Protein 1NKG (pdb70)

Foldseek 3Di:
DQDWDDDPFWIWGWQQAPLTWIWIAGQFFRFTQFIAGNRDTWAQHPAGWFKDRTSRGWHWDWDDDDQKIWIWTDDDFKIKIWMHGRHFQKTWIKMAGPDDPPVAWIKTKGFTACVFFVFWPDPTCQQEQACFDDDPDNAWTQRPQFIHGLLLSKDQQLPPQKIWTGHQFKIKMKGFDFLWQEFDWRRDIGGAWHNHHSTIMGMDTSYHLAQTDDDGAGAMGDRMMIHMDGPDDDDSPDDPQCVVVVPDTRDDHLQQFFKEWEFEDDEDLVFWKKKKWDDRHTIWMDTAPSRRTDMTDTHHFDKTKIFMARQQATFWIDMDTIGGPYYHYDYYYGYDDFAAFPDKQADRRLALPQEFCRVVLLRGFPPRPPGDAQALAEAEPPPHGRNRHHQKDFQPGNPKRKYKYADAQVPQAKKKKKWKFFDKAQQWDKWKDKQPRTFDDDGGDDHSPHDASRSNHGHHPTDMDMGIGHRRSDDHTMMMMIIGIDHPDQDPHPNGIMTGTRMITMHD

Nearest PDB structures (foldseek):
  1nkg-assembly1_A  TM=1.002E+00  e=0.000E+00  Aspergillus aculeatus
  2xhn-assembly2_A  TM=1.002E+00  e=0.000E+00  Aspergillus aculeatus
  3njx-assembly1_A  TM=1.002E+00  e=0.000E+00  Aspergillus aculeatus
  1pmp-assembly3_B  TM=3.828E-01  e=9.724E-01  Bos taurus
  3rpx-assembly1_A  TM=5.132E-01  e=1.875E+00  Homo sapiens

Organism: Aspergillus aculeatus (NCBI:txid5053)

Secondary structure (DSSP, 8-state):
--EEEE-SSEEEEE---TT-EEEEEETTT--EEEEEETTEE-B-SSS-BEEBTB-SS-EEEEEEETTEEEEEEE-SSEEEEEEEETT--EEEEEEEESS--TTS-EEEEEEE-TTT--EEETTGGGG--TT-EEEETTTEEEETTEEEEGGGG--BGGG-SEEEEE-SS-EEEEE----TT-SS-TT-B---EEE-SS-EEEEEEEE-STT--S----EEEEEEEEEEESS----S----GGGGGTT-TT---GGG-BEEEEEEESS-TTS-EEEEEE-SS-EEEEE--TT-EEE---B-SEEEEEEEEETTEEEEEEEEEE-TT-EEE--EE------SEEEEEE-SSSS-TTSBTHHHHTTS-TT-TTSPP--S-EEETTTS-GGGSBSEEETTTTPPEEEEEEE-GGG-S-EEEEEEEEEEETT-EEEEEETTEE---PPPPPP--S--GGGT---S---EEEEEE-TTSS-SEEEEEEEEEE-S---SGGGSSEEEEEEEEEE-

B-factor: mean 10.71, std 7.15, range [1.14, 63.12]

Structure (mmCIF, N/CA/C/O backbone):
data_1NKG
#
_entry.id   1NKG
#
_cell.length_a   77.009
_cell.length_b   77.009
_cell.length_c   170.787
_cell.angle_alpha   90.00
_cell.angle_beta   90.00
_cell.angle_gamma   90.00
#
_symmetry.space_group_name_H-M   'P 43 21 2'
#
loop_
_entity.id
_entity.type
_entity.pdbx_description
1 polymer 'Rhamnogalacturonase B'
2 non-polymer 'CALCIUM ION'
3 non-polymer 'SULFATE ION'
4 water water
#
loop_
_atom_site.group_PDB
_atom_site.id
_atom_site.type_symbol
_atom_site.label_atom_id
_atom_site.label_alt_id
_atom_site.label_comp_id
_atom_site.label_asym_id
_atom_site.label_entity_id
_atom_site.label_seq_id
_atom_site.pdbx_PDB_ins_code
_atom_site.Cartn_x
_atom_site.Cartn_y
_atom_site.Cartn_z
_atom_site.occupancy
_atom_site.B_iso_or_equiv
_atom_site.auth_seq_id
_atom_site.auth_comp_id
_atom_site.auth_asym_id
_atom_site.auth_atom_id
_atom_site.pdbx_PDB_model_num
ATOM 1 N N . ALA A 1 1 ? 14.196 -6.694 19.872 1.00 14.30 1 ALA A N 1
ATOM 2 C CA . ALA A 1 1 ? 13.571 -6.451 18.541 1.00 12.34 1 ALA A CA 1
ATOM 3 C C . ALA A 1 1 ? 12.978 -5.047 18.505 1.00 10.22 1 ALA A C 1
ATOM 4 O O . ALA A 1 1 ? 12.666 -4.491 19.555 1.00 12.33 1 ALA A O 1
ATOM 6 N N . PHE A 1 2 ? 12.835 -4.495 17.307 1.00 10.06 2 PHE A N 1
ATOM 7 C CA . PHE A 1 2 ? 12.207 -3.184 17.126 1.00 7.79 2 PHE A CA 1
ATOM 8 C C . PHE A 1 2 ? 10.759 -3.324 17.600 1.00 11.00 2 PHE A C 1
ATOM 9 O O . PHE A 1 2 ? 10.029 -4.227 17.159 1.00 11.49 2 PHE A O 1
ATOM 17 N N . GLY A 1 3 ? 10.320 -2.451 18.493 1.00 8.40 3 GLY A N 1
ATOM 18 C CA . GLY A 1 3 ? 8.942 -2.593 18.947 1.00 10.68 3 GLY A CA 1
ATOM 19 C C . GLY A 1 3 ? 8.567 -1.851 20.201 1.00 10.48 3 GLY A C 1
ATOM 20 O O . GLY A 1 3 ? 9.375 -1.129 20.798 1.00 10.89 3 GLY A O 1
ATOM 21 N N . ILE A 1 4 ? 7.311 -2.056 20.594 1.00 12.17 4 ILE A N 1
ATOM 22 C CA . ILE A 1 4 ? 6.699 -1.441 21.765 1.00 11.25 4 ILE A CA 1
ATOM 23 C C . ILE A 1 4 ? 6.291 -2.525 22.761 1.00 12.40 4 ILE A C 1
ATOM 24 O O . ILE A 1 4 ? 5.603 -3.497 22.388 1.00 12.37 4 ILE A O 1
ATOM 29 N N . THR A 1 5 ? 6.711 -2.377 24.013 1.00 12.82 5 THR A N 1
ATOM 30 C CA . THR A 1 5 ? 6.343 -3.316 25.074 1.00 14.38 5 THR A CA 1
ATOM 31 C C . THR A 1 5 ? 5.380 -2.540 25.971 1.00 15.80 5 THR A C 1
ATOM 32 O O . THR A 1 5 ? 5.732 -1.497 26.519 1.00 17.07 5 THR A O 1
ATOM 36 N N . THR A 1 6 ? 4.160 -3.051 26.106 1.00 16.83 6 THR A N 1
ATOM 37 C CA . THR A 1 6 ? 3.125 -2.395 26.897 1.00 17.84 6 THR A CA 1
ATOM 38 C C . THR A 1 6 ? 2.902 -2.985 28.287 1.00 17.65 6 THR A C 1
ATOM 39 O O . THR A 1 6 ? 2.784 -4.202 28.453 1.00 18.65 6 THR A O 1
ATOM 43 N N . SER A 1 7 ? 2.855 -2.117 29.287 1.00 15.79 7 SER A N 1
ATOM 44 C CA . SER A 1 7 ? 2.578 -2.529 30.656 1.00 14.43 7 SER A CA 1
ATOM 45 C C . SER A 1 7 ? 1.532 -1.537 31.134 1.00 14.61 7 SER A C 1
ATOM 46 O O . SER A 1 7 ? 1.288 -0.519 30.487 1.00 13.58 7 SER A O 1
ATOM 49 N N . SER A 1 8 ? 0.906 -1.809 32.267 1.00 15.41 8 SER A N 1
ATOM 50 C CA . SER A 1 8 ? -0.127 -0.898 32.739 1.00 16.22 8 SER A CA 1
ATOM 51 C C . SER A 1 8 ? 0.396 0.509 32.965 1.00 16.16 8 SER A C 1
ATOM 52 O O . SER A 1 8 ? -0.323 1.484 32.763 1.00 16.50 8 SER A O 1
ATOM 55 N N . SER A 1 9 ? 1.662 0.617 33.338 1.00 13.67 9 SER A N 1
ATOM 56 C CA . SER A 1 9 ? 2.224 1.919 33.656 1.00 12.65 9 SER A CA 1
ATOM 57 C C . SER A 1 9 ? 3.073 2.583 32.599 1.00 11.55 9 SER A C 1
ATOM 58 O O . SER A 1 9 ? 3.340 3.778 32.701 1.00 9.87 9 SER A O 1
ATOM 61 N N . ALA A 1 10 ? 3.490 1.837 31.588 1.00 9.99 10 ALA A N 1
ATOM 62 C CA . ALA A 1 10 ? 4.411 2.426 30.611 1.00 9.25 10 ALA A CA 1
ATOM 63 C C . ALA A 1 10 ? 4.478 1.745 29.267 1.00 9.77 10 ALA A C 1
ATOM 64 O O . ALA A 1 10 ? 3.986 0.624 29.086 1.00 10.82 10 ALA A O 1
ATOM 66 N N . TYR A 1 11 ? 5.092 2.444 28.313 1.00 8.34 11 TYR A N 1
ATOM 67 C CA . TYR A 1 11 ? 5.387 1.870 27.018 1.00 8.53 11 TYR A CA 1
ATOM 68 C C . TYR A 1 11 ? 6.915 1.859 26.992 1.00 8.07 11 TYR A C 1
ATOM 69 O O . TYR A 1 11 ? 7.563 2.877 27.295 1.00 9.27 11 TYR A O 1
ATOM 78 N N . VAL A 1 12 ? 7.492 0.706 26.674 1.00 7.80 12 VAL A N 1
ATOM 79 C CA . VAL A 1 12 ? 8.942 0.611 26.548 1.00 8.47 12 VAL A CA 1
ATOM 80 C C . VAL A 1 12 ? 9.198 0.511 25.048 1.00 8.96 12 VAL A C 1
ATOM 81 O O . VAL A 1 12 ? 8.726 -0.421 24.384 1.00 8.80 12 VAL A O 1
ATOM 85 N N . ILE A 1 13 ? 9.959 1.473 24.529 1.00 7.83 13 ILE A N 1
ATOM 86 C CA . ILE A 1 13 ? 10.288 1.583 23.105 1.00 6.90 13 ILE A CA 1
ATOM 87 C C . ILE A 1 13 ? 11.698 1.066 22.843 1.00 8.04 13 ILE A C 1
ATOM 88 O O . ILE A 1 13 ? 12.647 1.548 23.452 1.00 9.03 13 ILE A O 1
ATOM 93 N N . ASP A 1 14 ? 11.827 0.084 21.951 1.00 8.18 14 ASP A N 1
ATOM 94 C CA . ASP A 1 14 ? 13.142 -0.475 21.598 1.00 8.40 14 ASP A CA 1
ATOM 95 C C . ASP A 1 14 ? 13.432 -0.074 20.153 1.00 8.52 14 ASP A C 1
ATOM 96 O O . ASP A 1 14 ? 12.724 -0.469 19.218 1.00 9.06 14 ASP A O 1
ATOM 101 N N . THR A 1 15 ? 14.458 0.755 19.970 1.00 7.93 15 THR A N 1
ATOM 102 C CA . THR A 1 15 ? 14.836 1.246 18.640 1.00 8.33 15 THR A CA 1
ATOM 103 C C . THR A 1 15 ? 15.572 0.232 17.786 1.00 7.26 15 THR A C 1
ATOM 104 O O . THR A 1 15 ? 15.746 0.465 16.590 1.00 7.93 15 THR A O 1
ATOM 108 N N . ASN A 1 16 ? 16.031 -0.855 18.388 1.00 8.57 16 ASN A N 1
ATOM 109 C CA . ASN A 1 16 ? 16.786 -1.869 17.645 1.00 9.12 16 ASN A CA 1
ATOM 110 C C . ASN A 1 16 ? 18.072 -1.293 17.034 1.00 8.99 16 ASN A C 1
ATOM 111 O O . ASN A 1 16 ? 18.513 -1.712 15.963 1.00 9.54 16 ASN A O 1
ATOM 116 N N . ALA A 1 17 ? 18.656 -0.316 17.724 1.00 8.43 17 ALA A N 1
ATOM 117 C CA . ALA A 1 17 ? 19.917 0.297 17.291 1.00 9.34 17 ALA A CA 1
ATOM 118 C C . ALA A 1 17 ? 21.040 -0.697 17.601 1.00 7.99 17 ALA A C 1
ATOM 119 O O . ALA A 1 17 ? 20.972 -1.430 18.584 1.00 8.84 17 ALA A O 1
ATOM 121 N N . PRO A 1 18 ? 22.108 -0.686 16.786 1.00 8.05 18 PRO A N 1
ATOM 122 C CA . PRO A 1 18 ? 23.249 -1.588 16.959 1.00 10.59 18 PRO A CA 1
ATOM 123 C C . PRO A 1 18 ? 23.796 -1.636 18.391 1.00 9.16 18 PRO A C 1
ATOM 124 O O . PRO A 1 18 ? 23.984 -2.717 18.965 1.00 12.15 18 PRO A O 1
ATOM 128 N N . ASN A 1 19 ? 24.041 -0.469 18.987 1.00 7.58 19 ASN A N 1
ATOM 129 C CA . ASN A 1 19 ? 24.590 -0.440 20.330 1.00 6.74 19 ASN A CA 1
ATOM 130 C C . ASN A 1 19 ? 23.564 -0.389 21.437 1.00 8.43 19 ASN A C 1
ATOM 131 O O . ASN A 1 19 ? 23.890 -0.130 22.588 1.00 9.02 19 ASN A O 1
ATOM 136 N N . GLN A 1 20 ? 22.320 -0.674 21.063 1.00 8.60 20 GLN A N 1
ATOM 137 C CA . GLN A 1 20 ? 21.168 -0.712 21.952 1.00 8.74 20 GLN A CA 1
ATOM 138 C C . GLN A 1 20 ? 20.671 0.616 22.505 1.00 8.73 20 GLN A C 1
ATOM 139 O O . GLN A 1 20 ? 21.407 1.362 23.151 1.00 9.75 20 GLN A O 1
ATOM 145 N N . LEU A 1 21 ? 19.416 0.909 22.216 1.00 8.49 21 LEU A N 1
ATOM 146 C CA . LEU A 1 21 ? 18.774 2.088 22.789 1.00 6.90 21 LEU A CA 1
ATOM 147 C C . LEU A 1 21 ? 17.307 1.736 22.991 1.00 7.01 21 LEU A C 1
ATOM 148 O O . LEU A 1 21 ? 16.575 1.511 22.027 1.00 7.43 21 LEU A O 1
ATOM 153 N N . LYS A 1 22 ? 16.907 1.662 24.254 1.00 7.16 22 LYS A N 1
ATOM 154 C CA . LYS A 1 22 ? 15.522 1.393 24.613 1.00 10.12 22 LYS A CA 1
ATOM 155 C C . LYS A 1 22 ? 15.183 2.471 25.624 1.00 8.57 22 LYS A C 1
ATOM 156 O O . LYS A 1 22 ? 16.069 2.949 26.330 1.00 9.67 22 LYS A O 1
ATOM 162 N N . PHE A 1 23 ? 13.927 2.905 25.677 1.00 7.34 23 PHE A N 1
ATOM 163 C CA . PHE A 1 23 ? 13.564 3.885 26.695 1.00 6.95 23 PHE A CA 1
ATOM 164 C C . PHE A 1 23 ? 12.132 3.662 27.138 1.00 8.13 23 PHE A C 1
ATOM 165 O O . PHE A 1 23 ? 11.321 3.093 26.408 1.00 7.11 23 PHE A O 1
ATOM 173 N N . THR A 1 24 ? 11.847 4.088 28.363 1.00 6.12 24 THR A N 1
ATOM 174 C CA . THR A 1 24 ? 10.526 3.895 28.952 1.00 7.40 24 THR A CA 1
ATOM 175 C C . THR A 1 24 ? 9.767 5.208 29.083 1.00 6.99 24 THR A C 1
ATOM 176 O O . THR A 1 24 ? 10.283 6.188 29.637 1.00 6.06 24 THR A O 1
ATOM 180 N N . VAL A 1 25 ? 8.538 5.216 28.571 1.00 6.74 25 VAL A N 1
ATOM 181 C CA . VAL A 1 25 ? 7.669 6.391 28.647 1.00 6.20 25 VAL A CA 1
ATOM 182 C C . VAL A 1 25 ? 6.482 6.098 29.582 1.00 6.14 25 VAL A C 1
ATOM 183 O O . VAL A 1 25 ? 5.741 5.132 29.377 1.00 5.71 25 VAL A O 1
ATOM 187 N N . SER A 1 26 ? 6.304 6.918 30.608 1.00 5.36 26 SER A N 1
ATOM 188 C CA . SER A 1 26 ? 5.183 6.759 31.544 1.00 5.45 26 SER A CA 1
ATOM 189 C C . SER A 1 26 ? 3.854 6.999 30.830 1.00 6.11 26 SER A C 1
ATOM 190 O O . SER A 1 26 ? 3.682 8.021 30.158 1.00 7.01 26 SER A O 1
ATOM 193 N N . ARG A 1 27 ? 2.913 6.068 30.996 1.00 6.44 27 ARG A N 1
ATOM 194 C CA . ARG A 1 27 ? 1.600 6.241 30.391 1.00 8.54 27 ARG A CA 1
ATOM 195 C C . ARG A 1 27 ? 0.742 7.223 31.173 1.00 7.57 27 ARG A C 1
ATOM 196 O O . ARG A 1 27 ? -0.342 7.595 30.727 1.00 9.83 27 ARG A O 1
ATOM 204 N N . SER A 1 28 ? 1.222 7.649 32.332 1.00 8.30 28 SER A N 1
ATOM 205 C CA . SER A 1 28 ? 0.473 8.606 33.129 1.00 7.76 28 SER A CA 1
ATOM 206 C C . SER A 1 28 ? 0.928 10.039 32.904 1.00 7.98 28 SER A C 1
ATOM 207 O O . SER A 1 28 ? 0.112 10.946 32.771 1.00 7.87 28 SER A O 1
ATOM 212 N N . SER A 1 29 ? 2.240 10.228 32.837 1.00 6.96 29 SER A N 1
ATOM 213 C CA . SER A 1 29 ? 2.817 11.565 32.695 1.00 7.97 29 SER A CA 1
ATOM 214 C C . SER A 1 29 ? 3.551 11.893 31.402 1.00 6.91 29 SER A C 1
ATOM 215 O O . SER A 1 29 ? 3.807 13.055 31.149 1.00 7.26 29 SER A O 1
ATOM 218 N N . CYS A 1 30 ? 3.897 10.868 30.633 1.00 7.01 30 CYS A N 1
ATOM 219 C CA . CYS A 1 30 ? 4.714 10.975 29.428 1.00 6.84 30 CYS A CA 1
ATOM 220 C C . CYS A 1 30 ? 6.190 11.247 29.785 1.00 6.62 30 CYS A C 1
ATOM 221 O O . CYS A 1 30 ? 6.985 11.541 28.894 1.00 7.12 30 CYS A O 1
ATOM 224 N N . ASP A 1 31 ? 6.561 11.176 31.057 1.00 5.35 31 ASP A N 1
ATOM 225 C CA . ASP A 1 31 ? 7.978 11.331 31.393 1.00 5.45 31 ASP A CA 1
ATOM 226 C C . ASP A 1 31 ? 8.777 10.158 30.789 1.00 5.97 31 ASP A C 1
ATOM 227 O O . ASP A 1 31 ? 8.271 9.036 30.682 1.00 5.62 31 ASP A O 1
ATOM 232 N N . ILE A 1 32 ? 10.020 10.411 30.378 1.00 5.71 32 ILE A N 1
ATOM 233 C CA . ILE A 1 32 ? 10.902 9.320 29.986 1.00 5.69 32 ILE A CA 1
ATOM 234 C C . ILE A 1 32 ? 11.511 8.986 31.365 1.00 6.30 32 ILE A C 1
ATOM 235 O O . ILE A 1 32 ? 12.151 9.837 32.023 1.00 6.78 32 ILE A O 1
ATOM 240 N N . THR A 1 33 ? 11.304 7.751 31.816 1.00 6.22 33 THR A N 1
ATOM 241 C CA . THR A 1 33 ? 11.747 7.356 33.152 1.00 5.52 33 THR A CA 1
ATOM 242 C C . THR A 1 33 ? 12.940 6.411 33.224 1.00 5.89 33 THR A C 1
ATOM 243 O O . THR A 1 33 ? 13.459 6.171 34.320 1.00 6.83 33 THR A O 1
ATOM 247 N N . SER A 1 34 ? 13.343 5.871 32.079 1.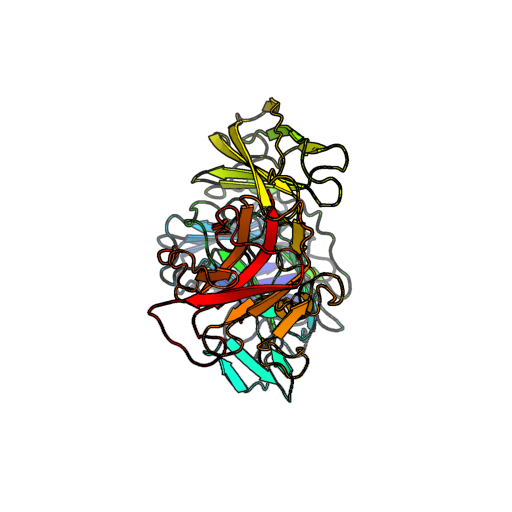00 6.09 34 SER A N 1
ATOM 248 C CA . SER A 1 34 ? 14.482 4.974 31.969 1.00 6.06 34 SER A CA 1
ATOM 249 C C . SER A 1 34 ? 14.985 5.044 30.544 1.00 6.13 34 SER A C 1
ATOM 250 O O . SER A 1 34 ? 14.187 5.129 29.592 1.00 6.58 34 SER A O 1
ATOM 253 N N . ILE A 1 35 ? 16.310 5.037 30.400 1.00 5.72 35 ILE A N 1
ATOM 254 C CA . ILE A 1 35 ? 16.957 5.048 29.080 1.00 4.51 35 ILE A CA 1
ATOM 255 C C . ILE A 1 35 ? 18.124 4.061 29.191 1.00 6.75 35 ILE A C 1
ATOM 256 O O . ILE A 1 35 ? 19.034 4.246 30.009 1.00 7.68 35 ILE A O 1
ATOM 261 N N . ILE A 1 36 ? 18.080 3.006 28.387 1.00 5.90 36 ILE A N 1
ATOM 262 C CA . ILE A 1 36 ? 19.141 2.006 28.400 1.00 7.14 36 ILE A CA 1
ATOM 263 C C . ILE A 1 36 ? 19.899 2.113 27.086 1.00 6.52 36 ILE A C 1
ATOM 264 O O . ILE A 1 36 ? 19.337 1.909 26.007 1.00 6.56 36 ILE A O 1
ATOM 269 N N . HIS A 1 37 ? 21.182 2.441 27.195 1.00 6.69 37 HIS A N 1
ATOM 270 C CA . HIS A 1 37 ? 22.034 2.546 26.024 1.00 5.24 37 HIS A CA 1
ATOM 271 C C . HIS A 1 37 ? 23.252 1.655 26.269 1.00 7.09 37 HIS A C 1
ATOM 272 O O . HIS A 1 37 ? 23.921 1.773 27.297 1.00 7.59 37 HIS A O 1
ATOM 279 N N . TYR A 1 38 ? 23.529 0.771 25.316 1.00 7.61 38 TYR A N 1
ATOM 280 C CA . TYR A 1 38 ? 24.635 -0.188 25.441 1.00 6.75 38 TYR A CA 1
ATOM 281 C C . TYR A 1 38 ? 24.621 -0.828 26.841 1.00 9.24 38 TYR A C 1
ATOM 282 O O . TYR A 1 38 ? 25.638 -0.870 27.560 1.00 10.10 38 TYR A O 1
ATOM 291 N N . GLY A 1 39 ? 23.437 -1.308 27.228 1.00 8.04 39 GLY A N 1
ATOM 292 C CA . GLY A 1 39 ? 23.275 -1.991 28.505 1.00 8.49 39 GLY A CA 1
ATOM 293 C C . GLY A 1 39 ? 23.364 -1.193 29.788 1.00 9.54 39 GLY A C 1
ATOM 294 O O . GLY A 1 39 ? 23.354 -1.776 30.881 1.00 11.21 39 GLY A O 1
ATOM 295 N N . THR A 1 40 ? 23.387 0.135 29.678 1.00 8.38 40 THR A N 1
ATOM 296 C CA . THR A 1 40 ? 23.537 1.002 30.829 1.00 8.47 40 THR A CA 1
ATOM 297 C C . THR A 1 40 ? 22.392 1.994 30.988 1.00 6.84 40 THR A C 1
ATOM 298 O O . THR A 1 40 ? 21.972 2.615 30.017 1.00 8.50 40 THR A O 1
ATOM 302 N N . GLU A 1 41 ? 21.910 2.149 32.218 1.00 7.47 41 GLU A N 1
ATOM 303 C CA . GLU A 1 41 ? 20.853 3.112 32.518 1.00 6.87 41 GLU A CA 1
ATOM 304 C C . GLU A 1 41 ? 21.457 4.524 32.545 1.00 6.67 41 GLU A C 1
ATOM 305 O O . GLU A 1 41 ? 22.400 4.790 33.284 1.00 8.62 41 GLU A O 1
ATOM 311 N N . LEU A 1 42 ? 20.893 5.424 31.748 1.00 5.77 42 LEU A N 1
ATOM 312 C CA . LEU A 1 42 ? 21.375 6.815 31.671 1.00 6.10 42 LEU A CA 1
ATOM 313 C C . LEU A 1 42 ? 20.441 7.845 32.299 1.00 6.36 42 LEU A C 1
ATOM 314 O O . LEU A 1 42 ? 20.835 8.990 32.535 1.00 7.14 42 LEU A O 1
ATOM 319 N N . GLN A 1 43 ? 19.194 7.461 32.546 1.00 5.70 43 GLN A N 1
ATOM 320 C CA . GLN A 1 43 ? 18.232 8.403 33.091 1.00 5.55 43 GLN A CA 1
ATOM 321 C C . GLN A 1 43 ? 18.341 8.611 34.601 1.00 5.48 43 GLN A C 1
ATOM 322 O O . GLN A 1 43 ? 18.463 7.650 35.373 1.00 6.61 43 GLN A O 1
ATOM 328 N N . TYR A 1 44 ? 18.296 9.877 35.018 1.00 5.46 44 TYR A N 1
ATOM 329 C CA . TYR A 1 44 ? 18.328 10.221 36.441 1.00 5.07 44 TYR A CA 1
ATOM 330 C C . TYR A 1 44 ? 17.103 9.535 37.056 1.00 6.72 44 TYR A C 1
ATOM 331 O O . TYR A 1 44 ? 15.997 9.645 36.528 1.00 7.34 44 TYR A O 1
ATOM 340 N N . SER A 1 45 ? 17.282 8.865 38.190 1.00 7.58 45 SER A N 1
ATOM 341 C CA . SER A 1 45 ? 16.181 8.094 38.747 1.00 9.50 45 SER A CA 1
ATOM 342 C C . SER A 1 45 ? 15.076 8.799 39.510 1.00 10.78 45 SER A C 1
ATOM 343 O O . SER A 1 45 ? 13.982 8.242 39.619 1.00 14.12 45 SER A O 1
ATOM 346 N N . SER A 1 46 ? 15.346 10.005 39.996 1.00 10.84 46 SER A N 1
ATOM 347 C CA . SER A 1 46 ? 14.398 10.741 40.837 1.00 10.97 46 SER A CA 1
ATOM 348 C C . SER A 1 46 ? 13.454 11.709 40.159 1.00 10.29 46 SER A C 1
ATOM 349 O O . SER A 1 46 ? 12.494 12.168 40.774 1.00 10.98 46 SER A O 1
ATOM 352 N N . GLN A 1 47 ? 13.707 12.013 38.896 1.00 8.18 47 GLN A N 1
ATOM 353 C CA . GLN A 1 47 ? 12.898 12.961 38.174 1.00 8.00 47 GLN A CA 1
ATOM 354 C C . GLN A 1 47 ? 13.062 12.589 36.702 1.00 7.55 47 GLN A C 1
ATOM 355 O O . GLN A 1 47 ? 14.169 12.224 36.263 1.00 9.16 47 GLN A O 1
ATOM 361 N N . GLY A 1 48 ? 11.987 12.684 35.928 1.00 6.25 48 GLY A N 1
ATOM 362 C CA . GLY A 1 48 ? 12.094 12.289 34.533 1.00 7.12 48 GLY A CA 1
ATOM 363 C C . GLY A 1 48 ? 12.641 13.304 33.541 1.00 5.44 48 GLY A C 1
ATOM 364 O O . GLY A 1 48 ? 12.948 14.438 33.906 1.00 6.40 48 GLY A O 1
ATOM 365 N N . SER A 1 49 ? 12.836 12.844 32.303 1.00 5.97 49 SER A N 1
ATOM 366 C CA . SER A 1 49 ? 13.257 13.697 31.174 1.00 4.75 49 SER A CA 1
ATOM 367 C C . SER A 1 49 ? 11.924 14.040 30.507 1.00 6.28 49 SER A C 1
ATOM 368 O O . SER A 1 49 ? 11.094 13.156 30.231 1.00 7.04 49 SER A O 1
ATOM 371 N N . HIS A 1 50 ? 11.720 15.319 30.244 1.00 4.62 50 HIS A N 1
ATOM 372 C CA . HIS A 1 50 ? 10.421 15.761 29.796 1.00 4.46 50 HIS A CA 1
ATOM 373 C C . HIS A 1 50 ? 10.399 17.199 29.381 1.00 3.58 50 HIS A C 1
ATOM 374 O O . HIS A 1 50 ? 11.409 17.920 29.478 1.00 4.67 50 HIS A O 1
ATOM 381 N N . ILE A 1 51 ? 9.225 17.604 28.901 1.00 5.30 51 ILE A N 1
ATOM 382 C CA . ILE A 1 51 ? 8.953 19.007 28.605 1.00 4.98 51 ILE A CA 1
ATOM 383 C C . ILE A 1 51 ? 8.849 19.755 29.966 1.00 5.15 51 ILE A C 1
ATOM 384 O O . ILE A 1 51 ? 8.232 19.260 30.909 1.00 5.88 51 ILE A O 1
ATOM 389 N N . GLY A 1 52 ? 9.460 20.934 30.068 1.00 4.99 52 GLY A N 1
ATOM 390 C CA . GLY A 1 52 ? 9.328 21.760 31.271 1.00 5.15 52 GLY A CA 1
ATOM 391 C C . GLY A 1 52 ? 9.847 21.090 32.505 1.00 5.73 52 GLY A C 1
ATOM 392 O O . GLY A 1 52 ? 11.047 20.758 32.574 1.00 6.74 52 GLY A O 1
ATOM 393 N N . SER A 1 53 ? 8.974 20.939 33.503 1.00 7.07 53 SER A N 1
ATOM 394 C CA . SER A 1 53 ? 9.311 20.207 34.720 1.00 5.06 53 SER A CA 1
ATOM 395 C C . SER A 1 53 ? 8.381 18.992 34.784 1.00 5.89 53 SER A C 1
ATOM 396 O O . SER A 1 53 ? 8.144 18.413 35.850 1.00 7.96 53 SER A O 1
ATOM 399 N N . GLY A 1 54 ? 7.878 18.609 33.612 1.00 5.56 54 GLY A N 1
ATOM 400 C CA . GLY A 1 54 ? 6.973 17.478 33.496 1.00 5.78 54 GLY A CA 1
ATOM 401 C C . GLY A 1 54 ? 5.584 17.882 33.024 1.00 6.61 54 GLY A C 1
ATOM 402 O O . GLY A 1 54 ? 5.102 18.963 33.353 1.00 8.38 54 GLY A O 1
ATOM 403 N N . LEU A 1 55 ? 4.938 17.036 32.222 1.00 7.14 55 LEU A N 1
ATOM 404 C CA . LEU A 1 55 ? 3.581 17.358 31.791 1.00 6.70 55 LEU A CA 1
ATOM 405 C C . LEU A 1 55 ? 2.605 17.043 32.935 1.00 7.62 55 LEU A C 1
ATOM 406 O O . LEU A 1 55 ? 1.478 17.551 32.945 1.00 9.17 55 LEU A O 1
ATOM 411 N N . GLY A 1 56 ? 3.046 16.226 33.886 1.00 6.94 56 GLY A N 1
ATOM 412 C CA . GLY A 1 56 ? 2.206 15.867 35.037 1.00 7.49 56 GLY A CA 1
ATOM 413 C C . GLY A 1 56 ? 1.273 14.729 34.697 1.00 7.65 56 GLY A C 1
ATOM 414 O O . GLY A 1 56 ? 1.437 13.610 35.180 1.00 9.68 56 GLY A O 1
ATOM 415 N N . SER A 1 57 ? 0.275 15.027 33.870 1.00 7.25 57 SER A N 1
ATOM 416 C CA . SER A 1 57 ? -0.681 14.030 33.398 1.00 6.65 57 SER A CA 1
ATOM 417 C C . SER A 1 57 ? -0.895 14.245 31.904 1.00 6.76 57 SER A C 1
ATOM 418 O O . SER A 1 57 ? -1.081 15.376 31.445 1.00 8.89 57 SER A O 1
ATOM 423 N N . ALA A 1 58 ? -0.848 13.157 31.146 1.00 7.27 58 ALA A N 1
ATOM 424 C CA . ALA A 1 58 ? -1.060 13.222 29.702 1.00 7.42 58 ALA A CA 1
ATOM 425 C C . ALA A 1 58 ? -1.742 11.957 29.205 1.00 6.11 58 ALA A C 1
ATOM 426 O O . ALA A 1 58 ? -1.656 10.911 29.843 1.00 9.35 58 ALA A O 1
ATOM 428 N N . THR A 1 59 ? -2.401 12.068 28.051 1.00 7.44 59 THR A N 1
ATOM 429 C CA . THR A 1 59 ? -3.038 10.923 27.423 1.00 7.57 59 THR A CA 1
ATOM 430 C C . THR A 1 59 ? -1.966 10.405 26.453 1.00 6.14 59 THR A C 1
ATOM 431 O O . THR A 1 59 ? -1.592 11.091 25.486 1.00 8.25 59 THR A O 1
ATOM 435 N N . VAL A 1 60 ? -1.477 9.199 26.713 1.00 6.67 60 VAL A N 1
ATOM 436 C CA . VAL A 1 60 ? -0.371 8.638 25.939 1.00 7.86 60 VAL A CA 1
ATOM 437 C C . VAL A 1 60 ? -0.775 7.477 25.031 1.00 8.11 60 VAL A C 1
ATOM 438 O O . VAL A 1 60 ? -1.496 6.579 25.451 1.00 10.18 60 VAL A O 1
ATOM 442 N N . THR A 1 61 ? -0.315 7.503 23.784 1.00 7.97 61 THR A N 1
ATOM 443 C CA . THR A 1 61 ? -0.581 6.417 22.850 1.00 8.48 61 THR A CA 1
ATOM 444 C C . THR A 1 61 ? 0.736 6.082 22.156 1.00 8.11 61 THR A C 1
ATOM 445 O O . THR A 1 61 ? 1.639 6.912 22.104 1.00 7.55 61 THR A O 1
ATOM 449 N N . ALA A 1 62 ? 0.855 4.864 21.640 1.00 9.15 62 ALA A N 1
ATOM 450 C CA . ALA A 1 62 ? 2.076 4.418 20.973 1.00 7.90 62 ALA A CA 1
ATOM 451 C C . ALA A 1 62 ? 1.734 3.499 19.811 1.00 10.77 62 ALA A C 1
ATOM 452 O O . ALA A 1 62 ? 0.937 2.559 19.958 1.00 10.01 62 ALA A O 1
ATOM 454 N N . THR A 1 63 ? 2.347 3.745 18.658 1.00 9.20 63 THR A N 1
ATOM 455 C CA . THR A 1 63 ? 2.059 2.906 17.514 1.00 12.10 63 THR A CA 1
ATOM 456 C C . THR A 1 63 ? 3.214 2.745 16.562 1.00 11.38 63 THR A C 1
ATOM 457 O O . THR A 1 63 ? 4.064 3.614 16.473 1.00 9.84 63 THR A O 1
ATOM 461 N N . GLN A 1 64 ? 3.248 1.601 15.878 1.00 10.81 64 GLN A N 1
ATOM 462 C CA . GLN A 1 64 ? 4.274 1.331 14.887 1.00 10.23 64 GLN A CA 1
ATOM 463 C C . GLN A 1 64 ? 3.699 1.597 13.502 1.00 13.13 64 GLN A C 1
ATOM 464 O O . GLN A 1 64 ? 2.578 1.157 13.176 1.00 15.96 64 GLN A O 1
ATOM 470 N N . SER A 1 65 ? 4.471 2.308 12.685 1.00 11.25 65 SER A N 1
ATOM 471 C CA . SER A 1 65 ? 4.082 2.663 11.330 1.00 14.26 65 SER A CA 1
ATOM 472 C C . SER A 1 65 ? 5.300 2.246 10.501 1.00 14.09 65 SER A C 1
ATOM 473 O O . SER A 1 65 ? 6.242 3.031 10.353 1.00 13.98 65 SER A O 1
ATOM 476 N N . GLY A 1 66 ? 5.295 1.013 9.988 1.00 15.06 66 GLY A N 1
ATOM 477 C CA . GLY A 1 66 ? 6.427 0.527 9.217 1.00 15.16 66 GLY A CA 1
ATOM 478 C C . GLY A 1 66 ? 7.676 0.439 10.076 1.00 14.25 66 GLY A C 1
ATOM 479 O O . GLY A 1 66 ? 7.678 -0.196 11.130 1.00 16.23 66 GLY A O 1
ATOM 480 N N . ASP A 1 67 ? 8.755 1.074 9.620 1.00 12.07 67 ASP A N 1
ATOM 481 C CA . ASP A 1 67 ? 10.021 1.085 10.341 1.00 13.46 67 ASP A CA 1
ATOM 482 C C . ASP A 1 67 ? 10.083 2.238 11.350 1.00 10.65 67 ASP A C 1
ATOM 483 O O . ASP A 1 67 ? 11.160 2.591 11.804 1.00 10.27 67 ASP A O 1
ATOM 488 N N . TYR A 1 68 ? 8.934 2.809 11.694 1.00 8.63 68 TYR A N 1
ATOM 489 C CA . TYR A 1 68 ? 8.869 3.917 12.650 1.00 7.91 68 TYR A CA 1
ATOM 490 C C . TYR A 1 68 ? 7.905 3.612 13.795 1.00 8.70 68 TYR A C 1
ATOM 491 O O . TYR A 1 68 ? 6.946 2.851 13.629 1.00 9.00 68 TYR A O 1
ATOM 500 N N . ILE A 1 69 ? 8.195 4.178 14.968 1.00 8.20 69 ILE A N 1
ATOM 501 C CA . ILE A 1 69 ? 7.312 4.078 16.124 1.00 7.73 69 ILE A CA 1
ATOM 502 C C . ILE A 1 69 ? 7.078 5.515 16.596 1.00 8.29 69 ILE A C 1
ATOM 503 O O . ILE A 1 69 ? 8.019 6.314 16.700 1.00 8.57 69 ILE A O 1
ATOM 508 N N . LYS A 1 70 ? 5.816 5.850 16.839 1.00 7.32 70 LYS A N 1
ATOM 509 C CA . LYS A 1 70 ? 5.442 7.173 17.297 1.00 8.03 70 LYS A CA 1
ATOM 510 C C . LYS A 1 70 ? 4.731 7.066 18.642 1.00 7.30 70 LYS A C 1
ATOM 511 O O . LYS A 1 70 ? 3.792 6.264 18.807 1.00 9.09 70 LYS A O 1
ATOM 517 N N . VAL A 1 71 ? 5.199 7.855 19.607 1.00 6.64 71 VAL A N 1
ATOM 518 C CA . VAL A 1 71 ? 4.560 7.947 20.917 1.00 6.55 71 VAL A CA 1
ATOM 519 C C . VAL A 1 71 ? 3.991 9.376 20.965 1.00 6.35 71 VAL A C 1
ATOM 520 O O . VAL A 1 71 ? 4.697 10.363 20.699 1.00 6.42 71 VAL A O 1
ATOM 524 N N . THR A 1 72 ? 2.704 9.481 21.282 1.00 7.21 72 THR A N 1
ATOM 525 C CA . THR A 1 72 ? 2.027 10.766 21.330 1.00 5.93 72 THR A CA 1
ATOM 526 C C . THR A 1 72 ? 1.499 11.031 22.737 1.00 5.26 72 THR A C 1
ATOM 527 O O . THR A 1 72 ? 0.895 10.142 23.338 1.00 5.96 72 THR A O 1
ATOM 531 N N . CYS A 1 73 ? 1.735 12.244 23.245 1.00 5.23 73 CYS A N 1
ATOM 532 C CA . CYS A 1 73 ? 1.292 12.615 24.589 1.00 5.48 73 CYS A CA 1
ATOM 533 C C . CYS A 1 73 ? 0.484 13.892 24.520 1.00 5.65 73 CYS A C 1
ATOM 534 O O . CYS A 1 73 ? 1.012 14.963 24.237 1.00 5.84 73 CYS A O 1
ATOM 537 N N . VAL A 1 74 ? -0.810 13.781 24.794 1.00 6.01 74 VAL A N 1
ATOM 538 C CA . VAL A 1 74 ? -1.714 14.920 24.697 1.00 5.08 74 VAL A CA 1
ATOM 539 C C . VAL A 1 74 ? -2.111 15.540 26.035 1.00 6.86 74 VAL A C 1
ATOM 540 O O . VAL A 1 74 ? -2.451 14.840 26.977 1.00 7.06 74 VAL A O 1
ATOM 544 N N . THR A 1 75 ? -2.018 16.862 26.089 1.00 6.27 75 THR A N 1
ATOM 545 C CA . THR A 1 75 ? -2.466 17.646 27.246 1.00 5.98 75 THR A CA 1
ATOM 546 C C . THR A 1 75 ? -3.368 18.733 26.639 1.00 7.22 75 THR A C 1
ATOM 547 O O . THR A 1 75 ? -3.498 18.841 25.404 1.00 8.01 75 THR A O 1
ATOM 551 N N . ASP A 1 76 ? -3.969 19.569 27.488 1.00 6.83 76 ASP A N 1
ATOM 552 C CA . ASP A 1 76 ? -4.889 20.587 26.99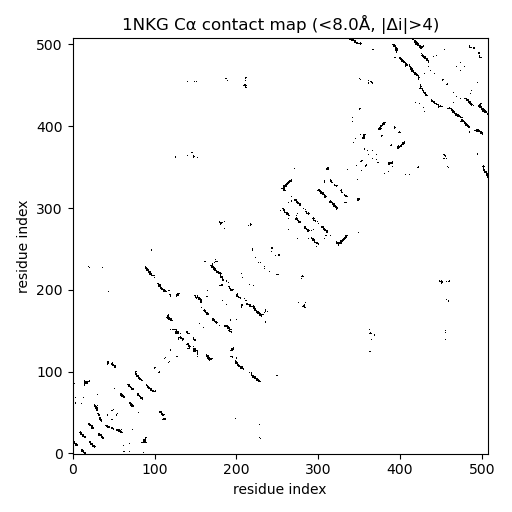6 1.00 9.47 76 ASP A CA 1
ATOM 553 C C . ASP A 1 76 ? -4.357 21.498 25.888 1.00 8.47 76 ASP A C 1
ATOM 554 O O . ASP A 1 76 ? -5.059 21.744 24.909 1.00 12.31 76 ASP A O 1
ATOM 559 N N . THR A 1 77 ? -3.129 22.000 26.050 1.00 7.21 77 THR A N 1
ATOM 560 C CA . THR A 1 77 ? -2.562 22.937 25.095 1.00 7.27 77 THR A CA 1
ATOM 561 C C . THR A 1 77 ? -1.221 22.529 24.510 1.00 5.33 77 THR A C 1
ATOM 562 O O . THR A 1 77 ? -0.581 23.318 23.799 1.00 8.25 77 THR A O 1
ATOM 566 N N . LEU A 1 78 ? -0.793 21.307 24.810 1.00 5.67 78 LEU A N 1
ATOM 567 C CA . LEU A 1 78 ? 0.491 20.837 24.292 1.00 4.67 78 LEU A CA 1
ATOM 568 C C . LEU A 1 78 ? 0.457 19.350 23.950 1.00 5.53 78 LEU A C 1
ATOM 569 O O . LEU A 1 78 ? -0.057 18.537 24.714 1.00 5.78 78 LEU A O 1
ATOM 574 N N . THR A 1 79 ? 0.944 19.003 22.758 1.00 4.20 79 THR A N 1
ATOM 575 C CA . THR A 1 79 ? 1.069 17.589 22.405 1.00 5.31 79 THR A CA 1
ATOM 576 C C . THR A 1 79 ? 2.553 17.352 22.150 1.00 5.34 79 THR A C 1
ATOM 577 O O . THR A 1 79 ? 3.181 18.055 21.346 1.00 5.65 79 THR A O 1
ATOM 581 N N . GLN A 1 80 ? 3.097 16.364 22.849 1.00 5.69 80 GLN A N 1
ATOM 582 C CA . GLN A 1 80 ? 4.501 15.987 22.739 1.00 5.04 80 GLN A CA 1
ATOM 583 C C . GLN A 1 80 ? 4.622 14.698 21.933 1.00 6.57 80 GLN A C 1
ATOM 584 O O . GLN A 1 80 ? 3.879 13.737 22.153 1.00 6.32 80 GLN A O 1
ATOM 590 N N . TYR A 1 81 ? 5.539 14.688 20.978 1.00 4.49 81 TYR A N 1
ATOM 591 C CA . TYR A 1 81 ? 5.782 13.531 20.132 1.00 4.82 81 TYR A CA 1
ATOM 592 C C . TYR A 1 81 ? 7.199 12.990 20.273 1.00 4.09 81 TYR A C 1
ATOM 593 O O . TYR A 1 81 ? 8.171 13.774 20.342 1.00 5.58 81 TYR A O 1
ATOM 602 N N . MET A 1 82 ? 7.316 11.666 20.324 1.00 4.34 82 MET A N 1
ATOM 603 C CA . MET A 1 82 ? 8.618 10.999 20.284 1.00 4.90 82 MET A CA 1
ATOM 604 C C . MET A 1 82 ? 8.509 10.006 19.114 1.00 6.42 82 MET A C 1
ATOM 605 O O . MET A 1 82 ? 7.530 9.252 19.015 1.00 6.87 82 MET A O 1
ATOM 610 N N . VAL A 1 83 ? 9.483 10.023 18.211 1.00 5.04 83 VAL A N 1
ATOM 611 C CA . VAL A 1 83 ? 9.480 9.139 17.048 1.00 6.42 83 VAL A CA 1
ATOM 612 C C . VAL A 1 83 ? 10.827 8.458 16.915 1.00 5.59 83 VAL A C 1
ATOM 613 O O . VAL A 1 83 ? 11.867 9.109 17.049 1.00 6.08 83 VAL A O 1
ATOM 617 N N . VAL A 1 84 ? 10.818 7.150 16.670 1.00 6.32 84 VAL A N 1
ATOM 618 C CA . VAL A 1 84 ? 12.081 6.441 16.461 1.00 5.62 84 VAL A CA 1
ATOM 619 C C . VAL A 1 84 ? 12.029 5.681 15.140 1.00 8.05 84 VAL A C 1
ATOM 620 O O . VAL A 1 84 ? 10.948 5.343 14.641 1.00 7.12 84 VAL A O 1
ATOM 624 N N . HIS A 1 85 ? 13.208 5.468 14.563 1.00 5.84 85 HIS A N 1
ATOM 625 C CA . HIS A 1 85 ? 13.351 4.750 13.310 1.00 7.45 85 HIS A CA 1
ATOM 626 C C . HIS A 1 85 ? 14.177 3.504 13.586 1.00 7.79 85 HIS A C 1
ATOM 627 O O . HIS A 1 85 ? 15.274 3.579 14.167 1.00 8.89 85 HIS A O 1
ATOM 634 N N . ASN A 1 86 ? 13.655 2.355 13.159 1.00 7.38 86 ASN A N 1
ATOM 635 C CA . ASN A 1 86 ? 14.310 1.067 13.343 1.00 8.52 86 ASN A CA 1
ATOM 636 C C . ASN A 1 86 ? 15.808 1.099 12.973 1.00 7.36 86 ASN A C 1
ATOM 637 O O . ASN A 1 86 ? 16.153 1.383 11.832 1.00 8.65 86 ASN A O 1
ATOM 642 N N . GLY A 1 87 ? 16.666 0.845 13.949 1.00 8.04 87 GLY A N 1
ATOM 643 C CA . GLY A 1 87 ? 18.091 0.788 13.685 1.00 7.89 87 GLY A CA 1
ATOM 644 C C . GLY A 1 87 ? 18.889 2.008 14.068 1.00 7.56 87 GLY A C 1
ATOM 645 O O . GLY A 1 87 ? 20.119 1.943 14.057 1.00 8.39 87 GLY A O 1
ATOM 646 N N . ASP A 1 88 ? 18.215 3.105 14.406 1.00 8.14 88 ASP A N 1
ATOM 647 C CA . ASP A 1 88 ? 18.920 4.345 14.765 1.00 7.32 88 ASP A CA 1
ATOM 648 C C . ASP A 1 88 ? 18.781 4.661 16.253 1.00 7.60 88 ASP A C 1
ATOM 649 O O . ASP A 1 88 ? 17.671 4.668 16.796 1.00 6.81 88 ASP A O 1
ATOM 654 N N . PRO A 1 89 ? 19.905 4.970 16.934 1.00 6.77 89 PRO A N 1
ATOM 655 C CA . PRO A 1 89 ? 19.900 5.288 18.373 1.00 5.75 89 PRO A CA 1
ATOM 656 C C . PRO A 1 89 ? 19.488 6.745 18.601 1.00 5.76 89 PRO A C 1
ATOM 657 O O . PRO A 1 89 ? 20.219 7.550 19.200 1.00 6.43 89 PRO A O 1
ATOM 661 N N . ILE A 1 90 ? 18.289 7.067 18.132 1.00 5.30 90 ILE A N 1
ATOM 662 C CA . ILE A 1 90 ? 17.810 8.437 18.194 1.00 5.32 90 ILE A CA 1
ATOM 663 C C . ILE A 1 90 ? 16.369 8.568 18.662 1.00 6.73 90 ILE A C 1
ATOM 664 O O . ILE A 1 90 ? 15.505 7.827 18.215 1.00 6.32 90 ILE A O 1
ATOM 669 N N . ILE A 1 91 ? 16.129 9.481 19.594 1.00 4.72 91 ILE A N 1
ATOM 670 C CA . ILE A 1 91 ? 14.759 9.774 19.995 1.00 5.38 91 ILE A CA 1
ATOM 671 C C . ILE A 1 91 ? 14.447 11.108 19.297 1.00 4.90 91 ILE A C 1
ATOM 672 O O . ILE A 1 91 ? 14.938 12.175 19.704 1.00 4.78 91 ILE A O 1
ATOM 677 N N . HIS A 1 92 ? 13.706 11.070 18.186 1.00 4.90 92 HIS A N 1
ATOM 678 C CA . HIS A 1 92 ? 13.338 12.312 17.501 1.00 3.95 92 HIS A CA 1
ATOM 679 C C . HIS A 1 92 ? 12.108 12.848 18.235 1.00 5.69 92 HIS A C 1
ATOM 680 O O . HIS A 1 92 ? 11.283 12.068 18.733 1.00 6.79 92 HIS A O 1
ATOM 687 N N . MET A 1 93 ? 11.961 14.163 18.297 1.00 5.62 93 MET A N 1
ATOM 688 C CA . MET A 1 93 ? 10.825 14.742 18.997 1.00 5.51 93 MET A CA 1
ATOM 689 C C . MET A 1 93 ? 10.310 15.972 18.284 1.00 5.11 93 MET A C 1
ATOM 690 O O . MET A 1 93 ? 10.978 16.542 17.429 1.00 4.58 93 MET A O 1
ATOM 695 N N . ALA A 1 94 ? 9.076 16.347 18.620 1.00 4.56 94 ALA A N 1
ATOM 696 C CA . ALA A 1 94 ? 8.495 17.593 18.125 1.00 4.63 94 ALA A CA 1
ATOM 697 C C . ALA A 1 94 ? 7.424 17.917 19.145 1.00 5.60 94 ALA A C 1
ATOM 698 O O . ALA A 1 94 ? 6.809 17.025 19.740 1.00 5.42 94 ALA A O 1
ATOM 700 N N . THR A 1 95 ? 7.225 19.209 19.353 1.00 4.33 95 THR A N 1
ATOM 701 C CA . THR A 1 95 ? 6.336 19.686 20.405 1.00 3.99 95 THR A CA 1
ATOM 702 C C . THR A 1 95 ? 5.329 20.679 19.856 1.00 4.65 95 THR A C 1
ATOM 703 O O . THR A 1 95 ? 5.689 21.774 19.406 1.00 5.05 95 THR A O 1
ATOM 707 N N . TYR A 1 96 ? 4.061 20.289 19.879 1.00 5.85 96 TYR A N 1
ATOM 708 C CA . TYR A 1 96 ? 3.005 21.145 19.339 1.00 5.29 96 TYR A CA 1
ATOM 709 C C . TYR A 1 96 ? 2.277 21.907 20.423 1.00 6.87 96 TYR A C 1
ATOM 710 O O . TYR A 1 96 ? 1.731 21.304 21.336 1.00 7.32 96 TYR A O 1
ATOM 719 N N . ILE A 1 97 ? 2.269 23.230 20.331 1.00 4.93 97 ILE A N 1
ATOM 720 C CA . ILE A 1 97 ? 1.557 24.009 21.345 1.00 5.36 97 ILE A CA 1
ATOM 721 C C . ILE A 1 97 ? 0.511 24.929 20.750 1.00 6.47 97 ILE A C 1
ATOM 722 O O . ILE A 1 97 ? 0.684 25.463 19.656 1.00 7.22 97 ILE A O 1
ATOM 727 N N . THR A 1 98 ? -0.598 25.103 21.469 1.00 7.99 98 THR A N 1
ATOM 728 C CA . THR A 1 98 ? -1.608 26.062 21.030 1.00 8.78 98 THR A CA 1
ATOM 729 C C . THR A 1 98 ? -1.596 27.284 21.975 1.00 10.53 98 THR A C 1
ATOM 730 O O . THR A 1 98 ? -2.263 28.289 21.722 1.00 12.47 98 THR A O 1
ATOM 734 N N . ALA A 1 99 ? -0.835 27.174 23.066 1.00 8.46 99 ALA A N 1
ATOM 735 C CA . ALA A 1 99 ? -0.656 28.254 24.038 1.00 9.13 99 ALA A CA 1
ATOM 736 C C . ALA A 1 99 ? 0.691 28.011 24.684 1.00 7.59 99 ALA A C 1
ATOM 737 O O . ALA A 1 99 ? 1.159 26.871 24.746 1.00 7.99 99 ALA A O 1
ATOM 739 N N . GLU A 1 100 ? 1.322 29.085 25.143 1.00 8.30 100 GLU A N 1
ATOM 740 C CA . GLU A 1 100 ? 2.619 28.961 25.819 1.00 8.97 100 GLU A CA 1
ATOM 741 C C . GLU A 1 100 ? 2.375 28.292 27.168 1.00 9.33 100 GLU A C 1
ATOM 742 O O . GLU A 1 100 ? 1.340 28.537 27.814 1.00 10.97 100 GLU A O 1
ATOM 748 N N . PRO A 1 101 ? 3.301 27.441 27.621 1.00 9.12 101 PRO A N 1
ATOM 749 C CA . PRO A 1 101 ? 3.124 26.781 28.914 1.00 9.08 101 PRO A CA 1
ATOM 750 C C . PRO A 1 101 ? 2.991 27.849 29.985 1.00 10.39 101 PRO A C 1
ATOM 751 O O . PRO A 1 101 ? 3.509 28.951 29.840 1.00 11.25 101 PRO A O 1
ATOM 755 N N . SER A 1 102 ? 2.318 27.497 31.074 1.00 12.90 102 SER A N 1
ATOM 756 C CA . SER A 1 102 ? 2.084 28.422 32.172 1.00 13.51 102 SER A CA 1
ATOM 757 C C . SER A 1 102 ? 3.335 29.087 32.727 1.00 13.40 102 SER A C 1
ATOM 758 O O . SER A 1 102 ? 3.299 30.248 33.137 1.00 14.26 102 SER A O 1
ATOM 763 N N . ILE A 1 103 ? 4.435 28.347 32.737 1.00 12.01 103 ILE A N 1
ATOM 764 C CA . ILE A 1 103 ? 5.700 28.861 33.253 1.00 12.14 103 ILE A CA 1
ATOM 765 C C . ILE A 1 103 ? 6.269 29.999 32.394 1.00 11.75 103 ILE A C 1
ATOM 766 O O . ILE A 1 103 ? 7.148 30.736 32.839 1.00 13.09 103 ILE A O 1
ATOM 771 N N . GLY A 1 104 ? 5.800 30.143 31.154 1.00 9.70 104 GLY A N 1
ATOM 772 C CA . GLY A 1 104 ? 6.304 31.234 30.338 1.00 9.40 104 GLY A CA 1
ATOM 773 C C . GLY A 1 104 ? 7.552 30.974 29.504 1.00 8.85 104 GLY A C 1
ATOM 774 O O . GLY A 1 104 ? 8.237 31.902 29.082 1.00 10.52 104 GLY A O 1
ATOM 775 N N . GLU A 1 105 ? 7.870 29.699 29.309 1.00 7.56 105 GLU A N 1
ATOM 776 C CA . GLU A 1 105 ? 9.012 29.295 28.483 1.00 7.54 105 GLU A CA 1
ATOM 777 C C . GLU A 1 105 ? 8.643 27.884 28.029 1.00 6.09 105 GLU A C 1
ATOM 778 O O . GLU A 1 105 ? 7.745 27.251 28.601 1.00 5.60 105 GLU A O 1
ATOM 784 N N . LEU A 1 106 ? 9.284 27.409 26.968 1.00 4.60 106 LEU A N 1
ATOM 785 C CA . LEU A 1 106 ? 9.022 26.055 26.432 1.00 4.06 106 LEU A CA 1
ATOM 786 C C . LEU A 1 106 ? 10.370 25.374 26.254 1.00 5.35 106 LEU A C 1
ATOM 787 O O . LEU A 1 106 ? 11.185 25.796 25.437 1.00 4.92 106 LEU A O 1
ATOM 792 N N . ARG A 1 107 ? 10.610 24.325 27.022 1.00 4.91 107 ARG A N 1
ATOM 793 C CA . ARG A 1 107 ? 11.878 23.622 26.915 1.00 4.64 107 ARG A CA 1
ATOM 794 C C . ARG A 1 107 ? 11.690 22.137 27.044 1.00 5.00 107 ARG A C 1
ATOM 795 O O . ARG A 1 107 ? 10.665 21.658 27.546 1.00 5.51 107 ARG A O 1
ATOM 803 N N . PHE A 1 108 ? 12.685 21.413 26.555 1.00 4.46 108 PHE A N 1
ATOM 804 C CA . PHE A 1 108 ? 12.755 19.985 26.803 1.00 4.72 108 PHE A CA 1
ATOM 805 C C . PHE A 1 108 ? 14.030 19.803 27.638 1.00 5.11 108 PHE A C 1
ATOM 806 O O . PHE A 1 108 ? 15.073 20.420 27.350 1.00 4.83 108 PHE A O 1
ATOM 814 N N . ILE A 1 109 ? 13.947 19.010 28.706 1.00 5.13 109 ILE A N 1
ATOM 815 C CA . ILE A 1 109 ? 15.128 18.730 29.509 1.00 4.22 109 ILE A CA 1
ATOM 816 C C . ILE A 1 109 ? 15.322 17.235 29.685 1.00 5.22 109 ILE A C 1
ATOM 817 O O . ILE A 1 109 ? 14.396 16.532 30.096 1.00 4.83 109 ILE A O 1
ATOM 822 N N . ALA A 1 110 ? 16.517 16.754 29.334 1.00 4.10 110 ALA A N 1
ATOM 823 C CA . ALA A 1 110 ? 16.873 15.361 29.599 1.00 4.27 110 ALA A CA 1
ATOM 824 C C . ALA A 1 110 ? 17.751 15.445 30.868 1.00 5.77 110 ALA A C 1
ATOM 825 O O . ALA A 1 110 ? 18.775 1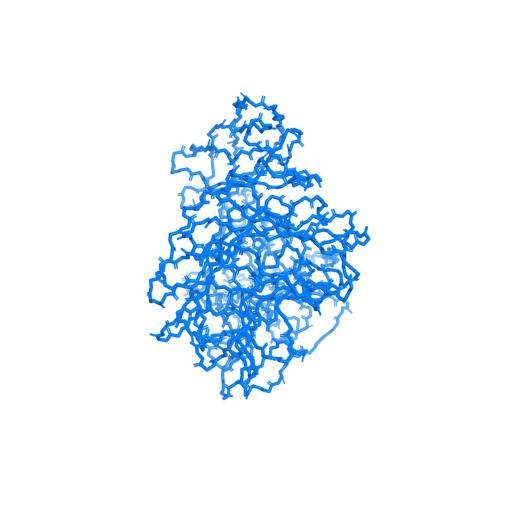6.144 30.885 1.00 6.03 110 ALA A O 1
ATOM 827 N N . ARG A 1 111 ? 17.342 14.772 31.934 1.00 5.54 111 ARG A N 1
ATOM 828 C CA . ARG A 1 111 ? 18.099 14.774 33.194 1.00 4.62 111 ARG A CA 1
ATOM 829 C C . ARG A 1 111 ? 18.812 13.432 33.195 1.00 6.16 111 ARG A C 1
ATOM 830 O O . ARG A 1 111 ? 18.190 12.387 33.452 1.00 5.84 111 ARG A O 1
ATOM 838 N N . LEU A 1 112 ? 20.106 13.453 32.886 1.00 5.69 112 LEU A N 1
ATOM 839 C CA . LEU A 1 112 ? 20.861 12.211 32.739 1.00 5.61 112 LEU A CA 1
ATOM 840 C C . LEU A 1 112 ? 21.969 12.027 33.763 1.00 7.23 112 LEU A C 1
ATOM 841 O O . LEU A 1 112 ? 22.427 12.983 34.406 1.00 6.18 112 LEU A O 1
ATOM 846 N N . ASN A 1 113 ? 22.391 10.772 33.917 1.00 6.15 113 ASN A N 1
ATOM 847 C CA . ASN A 1 113 ? 23.398 10.398 34.907 1.00 7.50 113 ASN A CA 1
ATOM 848 C C . ASN A 1 113 ? 24.723 11.152 34.752 1.00 6.23 113 ASN A C 1
ATOM 849 O O . ASN A 1 113 ? 25.397 11.010 33.732 1.00 6.90 113 ASN A O 1
ATOM 854 N N . SER A 1 114 ? 25.074 11.948 35.766 1.00 6.34 114 SER A N 1
ATOM 855 C CA . SER A 1 114 ? 26.292 12.744 35.687 1.00 6.29 114 SER A CA 1
ATOM 856 C C . SER A 1 114 ? 27.586 12.001 36.000 1.00 6.97 114 SER A C 1
ATOM 857 O O . SER A 1 114 ? 28.657 12.508 35.704 1.00 8.32 114 SER A O 1
ATOM 860 N N . ASP A 1 115 ? 27.504 10.808 36.577 1.00 9.32 115 ASP A N 1
ATOM 861 C CA . ASP A 1 115 ? 28.729 10.039 36.790 1.00 10.30 115 ASP A CA 1
ATOM 862 C C . ASP A 1 115 ? 29.152 9.463 35.434 1.00 9.74 115 ASP A C 1
ATOM 863 O O . ASP A 1 115 ? 30.346 9.381 35.118 1.00 10.89 115 ASP A O 1
ATOM 868 N N . LEU A 1 116 ? 28.165 9.109 34.613 1.00 8.24 116 LEU A N 1
ATOM 869 C CA . LEU A 1 116 ? 28.416 8.571 33.274 1.00 8.29 116 LEU A CA 1
ATOM 870 C C . LEU A 1 116 ? 28.569 9.673 32.211 1.00 8.04 116 LEU A C 1
ATOM 871 O O . LEU A 1 116 ? 29.261 9.480 31.204 1.00 8.77 116 LEU A O 1
ATOM 876 N N . LEU A 1 117 ? 27.912 10.814 32.425 1.00 6.68 117 LEU A N 1
ATOM 877 C CA . LEU A 1 117 ? 27.962 11.923 31.468 1.00 7.07 117 LEU A CA 1
ATOM 878 C C . LEU A 1 117 ? 28.348 13.191 32.243 1.00 7.01 117 LEU A C 1
ATOM 879 O O . LEU A 1 117 ? 27.532 14.081 32.447 1.00 6.93 117 LEU A O 1
ATOM 884 N N . PRO A 1 118 ? 29.606 13.294 32.689 1.00 6.97 118 PRO A N 1
ATOM 885 C CA . PRO A 1 118 ? 30.017 14.481 33.452 1.00 7.12 118 PRO A CA 1
ATOM 886 C C . PRO A 1 118 ? 30.305 15.732 32.661 1.00 6.52 118 PRO A C 1
ATOM 887 O O . PRO A 1 118 ? 30.237 16.853 33.217 1.00 7.29 118 PRO A O 1
ATOM 891 N N . ASN A 1 119 ? 30.641 15.553 31.387 1.00 5.53 119 ASN A N 1
ATOM 892 C CA . ASN A 1 119 ? 31.085 16.673 30.560 1.00 5.26 119 ASN A CA 1
ATOM 893 C C . ASN A 1 119 ? 30.036 17.314 29.682 1.00 6.18 119 ASN A C 1
ATOM 894 O O . ASN A 1 119 ? 29.014 16.715 29.363 1.00 5.54 119 ASN A O 1
ATOM 899 N N . GLU A 1 120 ? 30.318 18.564 29.321 1.00 4.98 120 GLU A N 1
ATOM 900 C CA . GLU A 1 120 ? 29.435 19.395 28.514 1.00 4.71 120 GLU A CA 1
ATOM 901 C C . GLU A 1 120 ? 30.192 19.856 27.271 1.00 4.70 120 GLU A C 1
ATOM 902 O O . GLU A 1 120 ? 31.348 20.308 27.355 1.00 5.48 120 GLU A O 1
ATOM 908 N N . GLU A 1 121 ? 29.537 19.731 26.122 1.00 4.71 121 GLU A N 1
ATOM 909 C CA . GLU A 1 121 ? 30.153 20.042 24.831 1.00 5.02 121 GLU A CA 1
ATOM 910 C C . GLU A 1 121 ? 29.268 21.010 24.068 1.00 6.30 121 GLU A C 1
ATOM 911 O O . GLU A 1 121 ? 28.052 20.829 24.001 1.00 5.78 121 GLU A O 1
ATOM 917 N N . PRO A 1 122 ? 29.874 21.944 23.323 1.00 4.85 122 PRO A N 1
ATOM 918 C CA . PRO A 1 122 ? 31.309 22.188 23.116 1.00 5.18 122 PRO A CA 1
ATOM 919 C C . PRO A 1 122 ? 32.058 23.115 24.053 1.00 5.78 122 PRO A C 1
ATOM 920 O O . PRO A 1 122 ? 33.289 23.289 23.889 1.00 7.82 122 PRO A O 1
ATOM 924 N N . PHE A 1 123 ? 31.386 23.679 25.056 1.00 5.19 123 PHE A N 1
ATOM 925 C CA . PHE A 1 123 ? 32.069 24.671 25.890 1.00 4.66 123 PHE A CA 1
ATOM 926 C C . PHE A 1 123 ? 32.714 24.216 27.170 1.00 6.25 123 PHE A C 1
ATOM 927 O O . PHE A 1 123 ? 33.358 25.024 27.865 1.00 6.46 123 PHE A O 1
ATOM 935 N N . GLY A 1 124 ? 32.539 22.943 27.525 1.00 5.27 124 GLY A N 1
ATOM 936 C CA . GLY A 1 124 ? 33.187 22.470 28.731 1.00 5.19 124 GLY A CA 1
ATOM 937 C C . GLY A 1 124 ? 32.526 22.817 30.035 1.00 6.13 124 GLY A C 1
ATOM 938 O O . GLY A 1 124 ? 31.328 23.116 30.098 1.00 6.51 124 GLY A O 1
ATOM 939 N N . ASP A 1 125 ? 33.339 22.869 31.086 1.00 5.91 125 ASP A N 1
ATOM 940 C CA . ASP A 1 125 ? 32.797 23.023 32.419 1.00 4.93 125 ASP A CA 1
ATOM 941 C C . ASP A 1 125 ? 32.336 24.377 32.905 1.00 5.05 125 ASP A C 1
ATOM 942 O O . ASP A 1 125 ? 31.996 24.533 34.077 1.00 5.01 125 ASP A O 1
ATOM 947 N N . VAL A 1 126 ? 32.246 25.333 31.995 1.00 4.31 126 VAL A N 1
ATOM 948 C CA . VAL A 1 126 ? 31.791 26.674 32.367 1.00 5.43 126 VAL A CA 1
ATOM 949 C C . VAL A 1 126 ? 30.334 26.664 32.840 1.00 5.06 126 VAL A C 1
ATOM 950 O O . VAL A 1 126 ? 29.890 27.591 33.538 1.00 4.48 126 VAL A O 1
ATOM 954 N N . SER A 1 127 ? 29.584 25.635 32.425 1.00 3.97 127 SER A N 1
ATOM 955 C CA . SER A 1 127 ? 28.186 25.497 32.853 1.00 3.78 127 SER A CA 1
ATOM 956 C C . SER A 1 127 ? 28.010 24.388 33.890 1.00 4.55 127 SER A C 1
ATOM 957 O O . SER A 1 127 ? 26.877 23.990 34.191 1.00 5.14 127 SER A O 1
ATOM 960 N N . THR A 1 128 ? 29.128 23.901 34.417 1.00 4.75 128 THR A N 1
ATOM 961 C CA . THR A 1 128 ? 29.103 22.910 35.498 1.00 3.96 128 THR A CA 1
ATOM 962 C C . THR A 1 128 ? 29.067 23.681 36.819 1.00 4.22 128 THR A C 1
ATOM 963 O O . THR A 1 128 ? 30.030 24.342 37.190 1.00 4.54 128 THR A O 1
ATOM 967 N N . THR A 1 129 ? 27.926 23.603 37.497 1.00 4.63 129 THR A N 1
ATOM 968 C CA . THR A 1 129 ? 27.714 24.320 38.752 1.00 4.09 129 THR A CA 1
ATOM 969 C C . THR A 1 129 ? 27.721 23.420 39.968 1.00 5.81 129 THR A C 1
ATOM 970 O O . THR A 1 129 ? 27.514 23.896 41.076 1.00 6.31 129 THR A O 1
ATOM 974 N N . ALA A 1 130 ? 27.956 22.133 39.751 1.00 6.06 130 ALA A N 1
ATOM 975 C CA . ALA A 1 130 ? 28.033 21.151 40.845 1.00 6.76 130 ALA A CA 1
ATOM 976 C C . ALA A 1 130 ? 28.996 21.650 41.931 1.00 8.52 130 ALA A C 1
ATOM 977 O O . ALA A 1 130 ? 30.096 22.119 41.624 1.00 7.85 130 ALA A O 1
ATOM 979 N N . ASP A 1 131 ? 28.562 21.559 43.188 1.00 9.35 131 ASP A N 1
ATOM 980 C CA . ASP A 1 131 ? 29.345 21.994 44.361 1.00 12.89 131 ASP A CA 1
ATOM 981 C C . ASP A 1 131 ? 29.495 23.512 44.420 1.00 13.17 131 ASP A C 1
ATOM 982 O O . ASP A 1 131 ? 30.311 24.050 45.178 1.00 15.37 131 ASP A O 1
ATOM 987 N N . GLY A 1 132 ? 28.692 24.215 43.637 1.00 9.83 132 GLY A N 1
ATOM 988 C CA . GLY A 1 132 ? 28.783 25.665 43.618 1.00 9.48 132 GLY A CA 1
ATOM 989 C C . GLY A 1 132 ? 27.893 26.354 44.636 1.00 9.86 132 GLY A C 1
ATOM 990 O O . GLY A 1 132 ? 26.896 25.779 45.085 1.00 11.18 132 GLY A O 1
ATOM 991 N N . THR A 1 133 ? 28.290 27.573 45.013 1.00 9.32 133 THR A N 1
ATOM 992 C CA . THR A 1 133 ? 27.524 28.418 45.918 1.00 9.91 133 THR A CA 1
ATOM 993 C C . THR A 1 133 ? 26.949 29.571 45.067 1.00 10.06 133 THR A C 1
ATOM 994 O O . THR A 1 133 ? 27.674 30.200 44.301 1.00 10.34 133 THR A O 1
ATOM 998 N N . ALA A 1 134 ? 25.656 29.841 45.184 1.00 9.39 134 ALA A N 1
ATOM 999 C CA . ALA A 1 134 ? 25.052 30.890 44.371 1.00 8.17 134 ALA A CA 1
ATOM 1000 C C . ALA A 1 134 ? 25.585 32.270 44.661 1.00 8.93 134 ALA A C 1
ATOM 1001 O O . ALA A 1 134 ? 25.772 32.643 45.826 1.00 10.63 134 ALA A O 1
ATOM 1003 N N . ILE A 1 135 ? 25.837 33.024 43.591 1.00 8.09 135 ILE A N 1
ATOM 1004 C CA . ILE A 1 135 ? 26.267 34.416 43.709 1.00 8.23 135 ILE A CA 1
ATOM 1005 C C . ILE A 1 135 ? 25.263 35.364 43.041 1.00 7.88 135 ILE A C 1
ATOM 1006 O O . ILE A 1 135 ? 25.318 36.569 43.237 1.00 10.74 135 ILE A O 1
ATOM 1011 N N . GLU A 1 136 ? 24.352 34.831 42.235 1.00 8.57 136 GLU A N 1
ATOM 1012 C CA . GLU A 1 136 ? 23.336 35.685 41.609 1.00 8.04 136 GLU A CA 1
ATOM 1013 C C . GLU A 1 136 ? 22.093 34.831 41.403 1.00 8.83 136 GLU A C 1
ATOM 1014 O O . GLU A 1 136 ? 22.146 33.774 40.785 1.00 7.77 136 GLU A O 1
ATOM 1020 N N . GLY A 1 137 ? 20.976 35.292 41.963 1.00 11.30 137 GLY A N 1
ATOM 1021 C CA . GLY A 1 137 ? 19.729 34.543 41.891 1.00 12.94 137 GLY A CA 1
ATOM 1022 C C . GLY A 1 137 ? 20.028 33.126 42.343 1.00 12.37 137 GLY A C 1
ATOM 1023 O O . GLY A 1 137 ? 20.738 32.911 43.327 1.00 15.29 137 GLY A O 1
ATOM 1024 N N . SER A 1 138 ? 19.490 32.147 41.624 1.00 11.00 138 SER A N 1
ATOM 1025 C CA . SER A 1 138 ? 19.796 30.756 41.909 1.00 11.64 138 SER A CA 1
ATOM 1026 C C . SER A 1 138 ? 20.403 30.170 40.633 1.00 10.77 138 SER A C 1
ATOM 1027 O O . SER A 1 138 ? 20.400 28.957 40.452 1.00 13.08 138 SER A O 1
ATOM 1030 N N . ASP A 1 139 ? 20.948 31.029 39.761 1.00 8.36 139 ASP A N 1
ATOM 1031 C CA . ASP A 1 139 ? 21.492 30.530 38.498 1.00 8.10 139 ASP A CA 1
ATOM 1032 C C . ASP A 1 139 ? 22.940 30.818 38.139 1.00 8.15 139 ASP A C 1
ATOM 1033 O O . ASP A 1 139 ? 23.402 30.317 37.114 1.00 7.37 139 ASP A O 1
ATOM 1038 N N . VAL A 1 140 ? 23.648 31.625 38.940 1.00 5.91 140 VAL A N 1
ATOM 1039 C CA . VAL A 1 140 ? 25.076 31.860 38.701 1.00 5.57 140 VAL A CA 1
ATOM 1040 C C . VAL A 1 140 ? 25.725 31.478 40.008 1.00 6.59 140 VAL A C 1
ATOM 1041 O O . VAL A 1 140 ? 25.251 31.882 41.084 1.00 7.74 140 VAL A O 1
ATOM 1045 N N . PHE A 1 141 ? 26.815 30.723 39.908 1.00 6.32 141 PHE A N 1
ATOM 1046 C CA . PHE A 1 141 ? 27.493 30.153 41.057 1.00 5.90 141 PHE A CA 1
ATOM 1047 C C . PHE A 1 141 ? 28.991 30.339 41.053 1.00 7.39 141 PHE A C 1
ATOM 1048 O O . PHE A 1 141 ? 29.603 30.675 40.028 1.00 7.16 141 PHE A O 1
ATOM 1056 N N . LEU A 1 142 ? 29.577 30.126 42.231 1.00 6.93 142 LEU A N 1
ATOM 1057 C CA . LEU A 1 142 ? 31.019 30.133 42.406 1.00 6.54 142 LEU A CA 1
ATOM 1058 C C . LEU A 1 142 ? 31.391 28.689 42.728 1.00 7.01 142 LEU A C 1
ATOM 1059 O O . LEU A 1 142 ? 30.856 28.108 43.672 1.00 7.73 142 LEU A O 1
ATOM 1068 N N . VAL A 1 143 ? 32.280 28.108 41.926 1.00 7.31 143 VAL A N 1
ATOM 1069 C CA . VAL A 1 143 ? 32.765 26.730 42.161 1.00 6.78 143 VAL A CA 1
ATOM 1070 C C . VAL A 1 143 ? 34.255 27.008 42.373 1.00 8.03 143 VAL A C 1
ATOM 1071 O O . VAL A 1 143 ? 34.980 27.364 41.444 1.00 8.05 143 VAL A O 1
ATOM 1075 N N . GLY A 1 144 ? 34.708 26.886 43.618 1.00 9.40 144 GLY A N 1
ATOM 1076 C CA . GLY A 1 144 ? 36.092 27.220 43.898 1.00 10.29 144 GLY A CA 1
ATOM 1077 C C . GLY A 1 144 ? 36.144 28.725 43.675 1.00 10.29 144 GLY A C 1
ATOM 1078 O O . GLY A 1 144 ? 35.315 29.460 44.214 1.00 12.69 144 GLY A O 1
ATOM 1079 N N . SER A 1 145 ? 37.095 29.199 42.892 1.00 9.71 145 SER A N 1
ATOM 1080 C CA . SER A 1 145 ? 37.158 30.630 42.634 1.00 8.28 145 SER A CA 1
ATOM 1081 C C . SER A 1 145 ? 36.652 30.975 41.238 1.00 7.39 145 SER A C 1
ATOM 1082 O O . SER A 1 145 ? 36.798 32.101 40.781 1.00 8.81 145 SER A O 1
ATOM 1085 N N . GLU A 1 146 ? 36.005 30.019 40.578 1.00 6.08 146 GLU A N 1
ATOM 1086 C CA . GLU A 1 146 ? 35.500 30.261 39.212 1.00 5.88 146 GLU A CA 1
ATOM 1087 C C . GLU A 1 146 ? 33.985 30.421 39.151 1.00 5.64 146 GLU A C 1
ATOM 1088 O O . GLU A 1 146 ? 33.255 29.643 39.766 1.00 6.40 146 GLU A O 1
ATOM 1094 N N . THR A 1 147 ? 33.521 31.440 38.419 1.00 4.59 147 THR A N 1
ATOM 1095 C CA . THR A 1 147 ? 32.080 31.657 38.278 1.00 5.13 147 THR A CA 1
ATOM 1096 C C . THR A 1 147 ? 31.537 30.690 37.214 1.00 4.89 147 THR A C 1
ATOM 1097 O O . THR A 1 147 ? 32.219 30.390 36.223 1.00 6.23 147 THR A O 1
ATOM 1101 N N . ARG A 1 148 ? 30.321 30.187 37.443 1.00 4.69 148 ARG A N 1
ATOM 1102 C CA . ARG A 1 148 ? 29.718 29.169 36.585 1.00 4.52 148 ARG A CA 1
ATOM 1103 C C . ARG A 1 148 ? 28.212 29.370 36.445 1.00 4.83 148 ARG A C 1
ATOM 1104 O O . ARG A 1 148 ? 27.549 29.845 37.362 1.00 4.62 148 ARG A O 1
ATOM 1112 N N . SER A 1 149 ? 27.662 28.968 35.308 1.00 4.77 149 SER A N 1
ATOM 1113 C CA . SER A 1 149 ? 26.232 29.079 35.108 1.00 4.70 149 SER A CA 1
ATOM 1114 C C . SER A 1 149 ? 25.785 28.243 33.938 1.00 5.13 149 SER A C 1
ATOM 1115 O O . SER A 1 149 ? 26.499 28.124 32.931 1.00 3.96 149 SER A O 1
ATOM 1118 N N . LYS A 1 150 ? 24.591 27.676 34.064 1.00 3.40 150 LYS A N 1
ATOM 1119 C CA . LYS A 1 150 ? 23.992 26.948 32.950 1.00 4.27 150 LYS A CA 1
ATOM 1120 C C . LYS A 1 150 ? 23.938 27.882 31.709 1.00 4.93 150 LYS A C 1
ATOM 1121 O O . LYS A 1 150 ? 23.990 27.426 30.561 1.00 4.44 150 LYS A O 1
ATOM 1127 N N . PHE A 1 151 ? 23.817 29.188 31.929 1.00 3.74 151 PHE A N 1
ATOM 1128 C CA . PHE A 1 151 ? 23.769 30.112 30.789 1.00 4.20 151 PHE A CA 1
ATOM 1129 C C . PHE A 1 151 ? 25.056 30.168 29.990 1.00 3.96 151 PHE A C 1
ATOM 1130 O O . PHE A 1 151 ? 25.021 30.535 28.799 1.00 4.23 151 PHE A O 1
ATOM 1138 N N . TYR A 1 152 ? 26.181 29.788 30.597 1.00 3.97 152 TYR A N 1
ATOM 1139 C CA . TYR A 1 152 ? 27.456 29.842 29.888 1.00 4.38 152 TYR A CA 1
ATOM 1140 C C . TYR A 1 152 ? 27.677 28.701 28.904 1.00 4.10 152 TYR A C 1
ATOM 1141 O O . TYR A 1 152 ? 28.726 28.617 28.258 1.00 4.00 152 TYR A O 1
ATOM 1150 N N . SER A 1 153 ? 26.670 27.831 28.780 1.00 4.52 153 SER A N 1
ATOM 1151 C CA . SER A 1 153 ? 26.703 26.783 27.757 1.00 4.29 153 SER A CA 1
ATOM 1152 C C . SER A 1 153 ? 26.007 27.305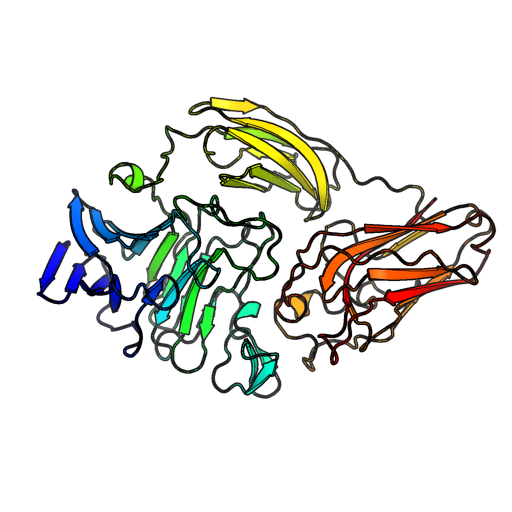 26.483 1.00 4.65 153 SER A C 1
ATOM 1153 O O . SER A 1 153 ? 25.964 26.590 25.471 1.00 6.23 153 SER A O 1
ATOM 1156 N N . SER A 1 154 ? 25.493 28.539 26.516 1.00 4.34 154 SER A N 1
ATOM 1157 C CA . SER A 1 154 ? 24.682 29.039 25.391 1.00 3.27 154 SER A CA 1
ATOM 1158 C C . SER A 1 154 ? 25.417 29.349 24.100 1.00 4.36 154 SER A C 1
ATOM 1159 O O . SER A 1 154 ? 26.616 29.619 24.096 1.00 3.25 154 SER A O 1
ATOM 1162 N N . GLU A 1 155 ? 24.670 29.319 23.004 1.00 3.69 155 GLU A N 1
ATOM 1163 C CA . GLU A 1 155 ? 25.231 29.588 21.673 1.00 3.73 155 GLU A CA 1
ATOM 1164 C C . GLU A 1 155 ? 24.167 30.257 20.786 1.00 3.31 155 GLU A C 1
ATOM 1165 O O . GLU A 1 155 ? 22.969 29.985 20.914 1.00 4.35 155 GLU A O 1
ATOM 1171 N N . ARG A 1 156 ? 24.604 31.113 19.866 1.00 3.59 156 ARG A N 1
ATOM 1172 C CA . ARG A 1 156 ? 23.650 31.747 18.955 1.00 4.13 156 ARG A CA 1
ATOM 1173 C C . ARG A 1 156 ? 22.908 30.636 18.213 1.00 4.22 156 ARG A C 1
ATOM 1174 O O . ARG A 1 156 ? 23.526 29.698 17.702 1.00 4.07 156 ARG A O 1
ATOM 1182 N N . PHE A 1 157 ? 21.595 30.747 18.104 1.00 4.22 157 PHE A N 1
ATOM 1183 C CA . PHE A 1 157 ? 20.844 29.681 17.457 1.00 3.60 157 PHE A CA 1
ATOM 1184 C C . PHE A 1 157 ? 21.284 29.400 16.008 1.00 4.77 157 PHE A C 1
ATOM 1185 O O . PHE A 1 157 ? 21.272 28.236 15.570 1.00 3.86 157 PHE A O 1
ATOM 1193 N N . ILE A 1 158 ? 21.688 30.433 15.263 1.00 4.36 158 ILE A N 1
ATOM 1194 C CA . ILE A 1 158 ? 22.142 30.208 13.891 1.00 5.04 158 ILE A CA 1
ATOM 1195 C C . ILE A 1 158 ? 23.368 29.289 13.857 1.00 5.54 158 ILE A C 1
ATOM 1196 O O . ILE A 1 158 ? 23.634 28.636 12.846 1.00 5.56 158 ILE A O 1
ATOM 1201 N N . ASP A 1 159 ? 24.094 29.216 14.978 1.00 3.93 159 ASP A N 1
ATOM 1202 C CA . ASP A 1 159 ? 25.289 28.385 15.065 1.00 5.13 159 ASP A CA 1
ATOM 1203 C C . ASP A 1 159 ? 25.123 27.182 16.011 1.00 5.62 159 ASP A C 1
ATOM 1204 O O . ASP A 1 159 ? 26.107 26.514 16.326 1.00 7.50 159 ASP A O 1
ATOM 1209 N N . ASP A 1 160 ? 23.897 26.901 16.438 1.00 4.93 160 ASP A N 1
ATOM 1210 C CA . ASP A 1 160 ? 23.664 25.853 17.436 1.00 3.87 160 ASP A CA 1
ATOM 1211 C C . ASP A 1 160 ? 22.864 24.672 16.887 1.00 4.98 160 ASP A C 1
ATOM 1212 O O . ASP A 1 160 ? 21.707 24.413 17.268 1.00 6.44 160 ASP A O 1
ATOM 1217 N N . GLN A 1 161 ? 23.505 23.936 15.992 1.00 4.99 161 GLN A N 1
ATOM 1218 C CA . GLN A 1 161 ? 22.870 22.743 15.432 1.00 5.38 161 GLN A CA 1
ATOM 1219 C C . GLN A 1 161 ? 23.152 21.511 16.276 1.00 4.52 161 GLN A C 1
ATOM 1220 O O . GLN A 1 161 ? 22.439 20.510 16.167 1.00 4.27 161 GLN A O 1
ATOM 1226 N N . ARG A 1 162 ? 24.158 21.572 17.146 1.00 5.52 162 ARG A N 1
ATOM 1227 C CA . ARG A 1 162 ? 24.475 20.434 17.991 1.00 5.77 162 ARG A CA 1
ATOM 1228 C C . ARG A 1 162 ? 25.140 20.830 19.285 1.00 4.22 162 ARG A C 1
ATOM 1229 O O . ARG A 1 162 ? 26.068 21.637 19.285 1.00 6.94 162 ARG A O 1
ATOM 1237 N N . HIS A 1 163 ? 24.640 20.277 20.385 1.00 4.65 163 HIS A N 1
ATOM 1238 C CA . HIS A 1 163 ? 25.313 20.430 21.666 1.00 4.81 163 HIS A CA 1
ATOM 1239 C C . HIS A 1 163 ? 25.063 19.145 22.438 1.00 3.07 163 HIS A C 1
ATOM 1240 O O . HIS A 1 163 ? 24.040 18.492 22.251 1.00 4.37 163 HIS A O 1
ATOM 1247 N N . CYS A 1 164 ? 25.984 18.788 23.325 1.00 4.50 164 CYS A N 1
ATOM 1248 C CA . CYS A 1 164 ? 25.899 17.474 23.954 1.00 4.63 164 CYS A CA 1
ATOM 1249 C C . CYS A 1 164 ? 26.417 17.447 25.369 1.00 4.53 164 CYS A C 1
ATOM 1250 O O . CYS A 1 164 ? 26.991 18.412 25.860 1.00 5.35 164 CYS A O 1
ATOM 1253 N N . ILE A 1 165 ? 26.197 16.292 26.000 1.00 5.30 165 ILE A N 1
ATOM 1254 C CA . ILE A 1 165 ? 26.825 15.974 27.290 1.00 4.76 165 ILE A CA 1
ATOM 1255 C C . ILE A 1 165 ? 27.480 14.624 27.037 1.00 5.67 165 ILE A C 1
ATOM 1256 O O . ILE A 1 165 ? 27.028 13.847 26.188 1.00 6.20 165 ILE A O 1
ATOM 1261 N N . ALA A 1 166 ? 28.573 14.338 27.729 1.00 4.88 166 ALA A N 1
ATOM 1262 C CA . ALA A 1 166 ? 29.305 13.128 27.422 1.00 5.31 166 ALA A CA 1
ATOM 1263 C C . ALA A 1 166 ? 30.193 12.651 28.551 1.00 4.95 166 ALA A C 1
ATOM 1264 O O . ALA A 1 166 ? 30.464 13.373 29.505 1.00 5.55 166 ALA A O 1
ATOM 1266 N N . GLY A 1 167 ? 30.627 11.406 28.407 1.00 6.29 167 GLY A N 1
ATOM 1267 C CA . GLY A 1 167 ? 31.527 10.771 29.348 1.00 6.75 167 GLY A CA 1
ATOM 1268 C C . GLY A 1 167 ? 32.449 9.882 28.542 1.00 8.48 167 GLY A C 1
ATOM 1269 O O . GLY A 1 167 ? 32.495 9.971 27.300 1.00 10.12 167 GLY A O 1
ATOM 1270 N N . ASP A 1 168 ? 33.168 8.988 29.206 1.00 9.12 168 ASP A N 1
ATOM 1271 C CA . ASP A 1 168 ? 34.091 8.164 28.438 1.00 12.79 168 ASP A CA 1
ATOM 1272 C C . ASP A 1 168 ? 33.494 6.938 27.769 1.00 11.52 168 ASP A C 1
ATOM 1273 O O . ASP A 1 168 ? 34.194 6.249 27.030 1.00 13.11 168 ASP A O 1
ATOM 1278 N N . ALA A 1 169 ? 32.202 6.678 27.983 1.00 8.15 169 ALA A N 1
ATOM 1279 C CA . ALA A 1 169 ? 31.562 5.514 27.368 1.00 8.11 169 ALA A CA 1
ATOM 1280 C C . ALA A 1 169 ? 30.207 5.824 26.721 1.00 7.94 169 ALA A C 1
ATOM 1281 O O . ALA A 1 169 ? 29.611 4.945 26.086 1.00 8.70 169 ALA A O 1
ATOM 1283 N N . HIS A 1 170 ? 29.712 7.058 26.885 1.00 6.33 170 HIS A N 1
ATOM 1284 C CA . HIS A 1 170 ? 28.431 7.447 26.294 1.00 6.88 170 HIS A CA 1
ATOM 1285 C C . HIS A 1 170 ? 28.466 8.929 25.971 1.00 6.95 170 HIS A C 1
ATOM 1286 O O . HIS A 1 170 ? 29.210 9.700 26.602 1.00 8.22 170 HIS A O 1
ATOM 1293 N N . ARG A 1 171 ? 27.664 9.323 24.987 1.00 5.64 171 ARG A N 1
ATOM 1294 C CA . ARG A 1 171 ? 27.521 10.719 24.604 1.00 5.01 171 ARG A CA 1
ATOM 1295 C C . ARG A 1 171 ? 26.061 10.903 24.198 1.00 5.40 171 ARG A C 1
ATOM 1296 O O . ARG A 1 171 ? 25.470 10.043 23.545 1.00 6.27 171 ARG A O 1
ATOM 1304 N N . VAL A 1 172 ? 25.463 12.020 24.598 1.00 3.10 172 VAL A N 1
ATOM 1305 C CA . VAL A 1 172 ? 24.078 12.285 24.227 1.00 4.16 172 VAL A CA 1
ATOM 1306 C C . VAL A 1 172 ? 24.040 13.701 23.652 1.00 4.29 172 VAL A C 1
ATOM 1307 O O . VAL A 1 172 ? 24.445 14.670 24.297 1.00 4.88 172 VAL A O 1
ATOM 1311 N N . CYS A 1 173 ? 23.557 13.817 22.423 1.00 4.25 173 CYS A N 1
ATOM 1312 C CA . CYS A 1 173 ? 23.520 15.098 21.759 1.00 5.04 173 CYS A CA 1
ATOM 1313 C C . CYS A 1 173 ? 22.154 15.517 21.294 1.00 5.58 173 CYS A C 1
ATOM 1314 O O . CYS A 1 173 ? 21.339 14.697 20.899 1.00 6.34 173 CYS A O 1
ATOM 1317 N N . MET A 1 174 ? 21.921 16.820 21.322 1.00 3.80 174 MET A N 1
ATOM 1318 C CA . MET A 1 174 ? 20.728 17.367 20.693 1.00 5.55 174 MET A CA 1
ATOM 1319 C C . MET A 1 174 ? 21.143 17.859 19.303 1.00 6.44 174 MET A C 1
ATOM 1320 O O . MET A 1 174 ? 22.137 18.582 19.176 1.00 7.50 174 MET A O 1
ATOM 1325 N N . ILE A 1 175 ? 20.393 17.465 18.281 1.00 4.80 175 ILE A N 1
ATOM 1326 C CA . ILE A 1 175 ? 20.633 17.868 16.890 1.00 4.19 175 ILE A CA 1
ATOM 1327 C C . ILE A 1 175 ? 19.440 18.753 16.540 1.00 4.45 175 ILE A C 1
ATOM 1328 O O . ILE A 1 175 ? 18.284 18.287 16.513 1.00 5.06 175 ILE A O 1
ATOM 1337 N N . LEU A 1 176 ? 19.724 20.031 16.289 1.00 5.34 176 LEU A N 1
ATOM 1338 C CA . LEU A 1 176 ? 18.680 21.026 16.074 1.00 5.13 176 LEU A CA 1
ATOM 1339 C C . LEU A 1 176 ? 18.729 21.719 14.733 1.00 5.00 176 LEU A C 1
ATOM 1340 O O . LEU A 1 176 ? 19.447 22.700 14.553 1.00 6.42 176 LEU A O 1
ATOM 1345 N N . ASN A 1 177 ? 17.926 21.206 13.807 1.00 4.66 177 ASN A N 1
ATOM 1346 C CA . ASN A 1 177 ? 17.878 21.746 12.449 1.00 4.47 177 ASN A CA 1
ATOM 1347 C C . ASN A 1 177 ? 16.591 22.502 12.113 1.00 5.67 177 ASN A C 1
ATOM 1348 O O . ASN A 1 177 ? 16.345 22.828 10.942 1.00 7.21 177 ASN A O 1
ATOM 1353 N N . GLN A 1 178 ? 15.767 22.793 13.121 1.00 4.97 178 GLN A N 1
ATOM 1354 C CA . GLN A 1 178 ? 14.526 23.515 12.845 1.00 3.75 178 GLN A CA 1
ATOM 1355 C C . GLN A 1 178 ? 14.104 24.461 13.969 1.00 4.62 178 GLN A C 1
ATOM 1356 O O . GLN A 1 178 ? 13.358 24.077 14.869 1.00 5.78 178 GLN A O 1
ATOM 1362 N N . TYR A 1 179 ? 14.567 25.703 13.874 1.00 4.36 179 TYR A N 1
ATOM 1363 C CA . TYR A 1 179 ? 14.243 26.730 14.851 1.00 4.83 179 TYR A CA 1
ATOM 1364 C C . TYR A 1 179 ? 13.095 27.641 14.397 1.00 4.42 179 TYR A C 1
ATOM 1365 O O . TYR A 1 179 ? 12.871 28.687 14.994 1.00 3.51 179 TYR A O 1
ATOM 1374 N N . GLU A 1 180 ? 12.330 27.235 13.382 1.00 4.19 180 GLU A N 1
ATOM 1375 C CA . GLU A 1 180 ? 11.285 28.117 12.865 1.00 4.42 180 GLU A CA 1
ATOM 1376 C C . GLU A 1 180 ? 10.235 28.628 13.841 1.00 4.17 180 GLU A C 1
ATOM 1377 O O . GLU A 1 180 ? 9.692 29.725 13.639 1.00 4.32 180 GLU A O 1
ATOM 1383 N N . SER A 1 181 ? 9.939 27.860 14.893 1.00 4.97 181 SER A N 1
ATOM 1384 C CA . SER A 1 181 ? 8.931 28.308 15.848 1.00 4.98 181 SER A CA 1
ATOM 1385 C C . SER A 1 181 ? 9.503 28.951 17.094 1.00 4.73 181 SER A C 1
ATOM 1386 O O . SER A 1 181 ? 8.745 29.361 17.981 1.00 4.53 181 SER A O 1
ATOM 1389 N N . SER A 1 182 ? 10.836 29.077 17.149 1.00 5.11 182 SER A N 1
ATOM 1390 C CA . SER A 1 182 ? 11.468 29.722 18.292 1.00 4.04 182 SER A CA 1
ATOM 1391 C C . SER A 1 182 ? 11.275 31.232 18.162 1.00 4.80 182 SER A C 1
ATOM 1392 O O . SER A 1 182 ? 10.663 31.713 17.207 1.00 5.53 182 SER A O 1
ATOM 1395 N N . SER A 1 183 ? 11.800 31.984 19.127 1.00 5.12 183 SER A N 1
ATOM 1396 C CA . SER A 1 183 ? 11.670 33.431 19.125 1.00 4.83 183 SER A CA 1
ATOM 1397 C C . SER A 1 183 ? 12.991 34.144 19.321 1.00 5.39 183 SER A C 1
ATOM 1398 O O . SER A 1 183 ? 13.899 33.630 19.976 1.00 6.18 183 SER A O 1
ATOM 1401 N N . GLY A 1 184 ? 13.117 35.328 18.736 1.00 5.43 184 GLY A N 1
ATOM 1402 C CA . GLY A 1 184 ? 14.311 36.117 18.972 1.00 5.24 184 GLY A CA 1
ATOM 1403 C C . GLY A 1 184 ? 15.308 36.220 17.856 1.00 5.05 184 GLY A C 1
ATOM 1404 O O . GLY A 1 184 ? 16.317 36.902 18.002 1.00 7.61 184 GLY A O 1
ATOM 1405 N N . GLY A 1 185 ? 15.055 35.524 16.761 1.00 5.22 185 GLY A N 1
ATOM 1406 C CA . GLY A 1 185 ? 15.955 35.672 15.645 1.00 5.46 185 GLY A CA 1
ATOM 1407 C C . GLY A 1 185 ? 17.159 34.765 15.675 1.00 4.95 185 GLY A C 1
ATOM 1408 O O . GLY A 1 185 ? 17.376 33.984 16.608 1.00 4.28 185 GLY A O 1
ATOM 1409 N N . PRO A 1 186 ? 17.996 34.880 14.657 1.00 3.00 186 PRO A N 1
ATOM 1410 C CA . PRO A 1 186 ? 19.186 34.037 14.559 1.00 4.37 186 PRO A CA 1
ATOM 1411 C C . PRO A 1 186 ? 20.215 34.188 15.654 1.00 3.31 186 PRO A C 1
ATOM 1412 O O . PRO A 1 186 ? 20.973 33.263 15.894 1.00 3.77 186 PRO A O 1
ATOM 1416 N N . PHE A 1 187 ? 20.244 35.346 16.308 1.00 4.80 187 PHE A N 1
ATOM 1417 C CA . PHE A 1 187 ? 21.265 35.602 17.314 1.00 3.71 187 PHE A CA 1
ATOM 1418 C C . PHE A 1 187 ? 20.819 35.373 18.751 1.00 3.98 187 PHE A C 1
ATOM 1419 O O . PHE A 1 187 ? 21.577 35.606 19.706 1.00 6.76 187 PHE A O 1
ATOM 1427 N N . HIS A 1 188 ? 19.581 34.911 18.910 1.00 4.55 188 HIS A N 1
ATOM 1428 C CA . HIS A 1 188 ? 19.104 34.541 20.244 1.00 4.31 188 HIS A CA 1
ATOM 1429 C C . HIS A 1 188 ? 19.959 33.346 20.699 1.00 5.47 188 HIS A C 1
ATOM 1430 O O . HIS A 1 188 ? 20.311 32.475 19.887 1.00 4.94 188 HIS A O 1
ATOM 1437 N N . ARG A 1 189 ? 20.292 33.304 21.985 1.00 4.85 189 ARG A N 1
ATOM 1438 C CA . ARG A 1 189 ? 21.029 32.163 22.529 1.00 5.05 189 ARG A CA 1
ATOM 1439 C C . ARG A 1 189 ? 20.269 31.693 23.771 1.00 4.78 189 ARG A C 1
ATOM 1440 O O . ARG A 1 189 ? 19.459 32.449 24.324 1.00 4.14 189 ARG A O 1
ATOM 1448 N N . ASP A 1 190 ? 20.473 30.450 24.194 1.00 3.30 190 ASP A N 1
ATOM 1449 C CA . ASP A 1 190 ? 19.757 29.997 25.384 1.00 4.10 190 ASP A CA 1
ATOM 1450 C C . ASP A 1 190 ? 20.478 28.862 26.078 1.00 4.97 190 ASP A C 1
ATOM 1451 O O . ASP A 1 190 ? 21.533 28.429 25.624 1.00 5.22 190 ASP A O 1
ATOM 1456 N N . ILE A 1 191 ? 19.935 28.415 27.208 1.00 4.96 191 ILE A N 1
ATOM 1457 C CA . ILE A 1 191 ? 20.578 27.374 28.009 1.00 4.37 191 ILE A CA 1
ATOM 1458 C C . ILE A 1 191 ? 20.654 26.052 27.240 1.00 3.15 191 ILE A C 1
ATOM 1459 O O . ILE A 1 191 ? 19.634 25.583 26.736 1.00 4.36 191 ILE A O 1
ATOM 1464 N N . ASN A 1 192 ? 21.843 25.455 27.203 1.00 4.09 192 ASN A N 1
ATOM 1465 C CA . ASN A 1 192 ? 22.054 24.204 26.475 1.00 4.50 192 ASN A CA 1
ATOM 1466 C C . ASN A 1 192 ? 22.328 22.973 27.352 1.00 4.92 192 ASN A C 1
ATOM 1467 O O . ASN A 1 192 ? 21.900 21.865 27.018 1.00 4.89 192 ASN A O 1
ATOM 1472 N N . SER A 1 193 ? 23.064 23.150 28.449 1.00 4.13 193 SER A N 1
ATOM 1473 C CA . SER A 1 193 ? 23.362 22.040 29.336 1.00 4.03 193 SER A CA 1
ATOM 1474 C C . SER A 1 193 ? 23.780 22.573 30.694 1.00 3.82 193 SER A C 1
ATOM 1475 O O . SER A 1 193 ? 24.116 23.761 30.837 1.00 4.61 193 SER A O 1
ATOM 1478 N N . ASN A 1 194 ? 23.769 21.692 31.694 1.00 4.26 194 ASN A N 1
ATOM 1479 C CA . ASN A 1 194 ? 24.153 22.098 33.053 1.00 3.91 194 ASN A CA 1
ATOM 1480 C C . ASN A 1 194 ? 24.398 20.881 33.930 1.00 5.22 194 ASN A C 1
ATOM 1481 O O . ASN A 1 194 ? 23.443 20.181 34.262 1.00 5.49 194 ASN A O 1
ATOM 1486 N N . ASN A 1 195 ? 25.660 20.620 34.289 1.00 5.55 195 ASN A N 1
ATOM 1487 C CA . ASN A 1 195 ? 25.979 19.534 35.233 1.00 4.59 195 ASN A CA 1
ATOM 1488 C C . ASN A 1 195 ? 25.861 20.258 36.590 1.00 5.67 195 ASN A C 1
ATOM 1489 O O . ASN A 1 195 ? 26.780 20.980 37.017 1.00 4.69 195 ASN A O 1
ATOM 1494 N N . GLY A 1 196 ? 24.724 20.060 37.251 1.00 5.80 196 GLY A N 1
ATOM 1495 C CA . GLY A 1 196 ? 24.452 20.796 38.470 1.00 7.02 196 GLY A CA 1
ATOM 1496 C C . GLY A 1 196 ? 24.660 20.148 39.810 1.00 8.51 196 GLY A C 1
ATOM 1497 O O . GLY A 1 196 ? 24.369 20.782 40.826 1.00 10.52 196 GLY A O 1
ATOM 1498 N N . GLY A 1 197 ? 25.128 18.906 39.830 1.00 8.77 197 GLY A N 1
ATOM 1499 C CA . GLY A 1 197 ? 25.372 18.275 41.118 1.00 9.80 197 GLY A CA 1
ATOM 1500 C C . GLY A 1 197 ? 24.629 16.981 41.372 1.00 10.51 197 GLY A C 1
ATOM 1501 O O . GLY A 1 197 ? 25.143 16.102 42.089 1.00 13.07 197 GLY A O 1
ATOM 1502 N N . SER A 1 198 ? 23.424 16.862 40.828 1.00 9.21 198 SER A N 1
ATOM 1503 C CA . SER A 1 198 ? 22.624 15.643 40.993 1.00 9.67 198 SER A CA 1
ATOM 1504 C C . SER A 1 198 ? 22.558 14.848 39.690 1.00 8.61 198 SER A C 1
ATOM 1505 O O . SER A 1 198 ? 22.476 13.622 39.705 1.00 9.31 198 SER A O 1
ATOM 1508 N N . TYR A 1 199 ? 22.584 15.567 38.566 1.00 7.69 199 TYR A N 1
ATOM 1509 C CA . TYR A 1 199 ? 22.542 14.963 37.233 1.00 7.35 199 TYR A CA 1
ATOM 1510 C C . TYR A 1 199 ? 23.072 16.021 36.274 1.00 5.17 199 TYR A C 1
ATOM 1511 O O . TYR A 1 199 ? 23.340 17.167 36.668 1.00 5.68 199 TYR A O 1
ATOM 1520 N N . ASN A 1 200 ? 23.239 15.636 35.012 1.00 4.41 200 ASN A N 1
ATOM 1521 C CA . ASN A 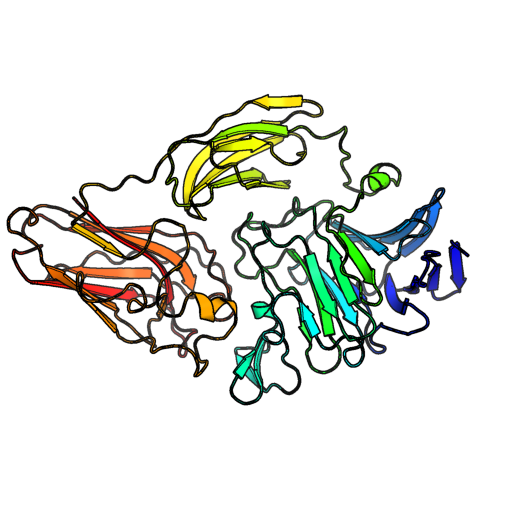1 200 ? 23.704 16.573 33.999 1.00 5.14 200 ASN A CA 1
ATOM 1522 C C . ASN A 1 200 ? 22.493 16.755 33.087 1.00 5.49 200 ASN A C 1
ATOM 1523 O O . ASN A 1 200 ? 21.948 15.790 32.553 1.00 5.84 200 ASN A O 1
ATOM 1528 N N . ALA A 1 201 ? 22.060 17.999 32.953 1.00 4.42 201 ALA A N 1
ATOM 1529 C CA . ALA A 1 201 ? 20.892 18.327 32.134 1.00 4.26 201 ALA A CA 1
ATOM 1530 C C . ALA A 1 201 ? 21.294 18.699 30.708 1.00 4.34 201 ALA A C 1
ATOM 1531 O O . ALA A 1 201 ? 22.230 19.456 30.503 1.00 5.41 201 ALA A O 1
ATOM 1533 N N . LEU A 1 202 ? 20.562 18.161 29.739 1.00 4.05 202 LEU A N 1
ATOM 1534 C CA . LEU A 1 202 ? 20.762 18.451 28.316 1.00 4.93 202 LEU A CA 1
ATOM 1535 C C . LEU A 1 202 ? 19.435 19.070 27.865 1.00 4.02 202 LEU A C 1
ATOM 1536 O O . LEU A 1 202 ? 18.378 18.457 28.000 1.00 4.95 202 LEU A O 1
ATOM 1541 N N . TYR A 1 203 ? 19.494 20.270 27.290 1.00 4.34 203 TYR A N 1
ATOM 1542 C CA . TYR A 1 203 ? 18.289 21.002 26.945 1.00 3.00 203 TYR A CA 1
ATOM 1543 C C . TYR A 1 203 ? 18.089 21.416 25.514 1.00 3.48 203 TYR A C 1
ATOM 1544 O O . TYR A 1 203 ? 19.034 21.484 24.718 1.00 4.21 203 TYR A O 1
ATOM 1553 N N . TRP A 1 204 ? 16.816 21.652 25.201 1.00 4.25 204 TRP A N 1
ATOM 1554 C CA . TRP A 1 204 ? 16.523 22.462 24.025 1.00 4.67 204 TRP A CA 1
ATOM 1555 C C . TRP A 1 204 ? 15.481 23.468 24.548 1.00 5.19 204 TRP A C 1
ATOM 1556 O O . TRP A 1 204 ? 14.356 23.086 24.900 1.00 4.00 204 TRP A O 1
ATOM 1567 N N . TYR A 1 205 ? 15.858 24.742 24.629 1.00 4.36 205 TYR A N 1
ATOM 1568 C CA . TYR A 1 205 ? 14.907 25.793 25.000 1.00 4.64 205 TYR A CA 1
ATOM 1569 C C . TYR A 1 205 ? 14.292 26.306 23.686 1.00 5.20 205 TYR A C 1
ATOM 1570 O O . TYR A 1 205 ? 14.897 27.123 22.960 1.00 5.76 205 TYR A O 1
ATOM 1579 N N . MET A 1 206 ? 13.097 25.784 23.373 1.00 3.83 206 MET A N 1
ATOM 1580 C CA . MET A 1 206 ? 12.332 26.187 22.165 1.00 4.68 206 MET A CA 1
ATOM 1581 C C . MET A 1 206 ? 12.010 27.689 22.253 1.00 5.08 206 MET A C 1
ATOM 1582 O O . MET A 1 206 ? 12.104 28.411 21.264 1.00 5.90 206 MET A O 1
ATOM 1587 N N . ASN A 1 207 ? 11.638 28.168 23.436 1.00 4.57 207 ASN A N 1
ATOM 1588 C CA . ASN A 1 207 ? 11.513 29.606 23.632 1.00 5.22 207 ASN A CA 1
ATOM 1589 C C . ASN A 1 207 ? 11.646 29.917 25.104 1.00 5.09 207 ASN A C 1
ATOM 1590 O O . ASN A 1 207 ? 11.593 29.013 25.947 1.00 5.38 207 ASN A O 1
ATOM 1595 N N . SER A 1 208 ? 11.912 31.177 25.435 1.00 4.69 208 SER A N 1
ATOM 1596 C CA . SER A 1 208 ? 12.061 31.547 26.842 1.00 4.49 208 SER A CA 1
ATOM 1597 C C . SER A 1 208 ? 12.017 33.048 26.969 1.00 5.96 208 SER A C 1
ATOM 1598 O O . SER A 1 208 ? 11.971 33.763 25.964 1.00 5.55 208 SER A O 1
ATOM 1601 N N . GLY A 1 209 ? 12.045 33.513 28.219 1.00 6.57 209 GLY A N 1
ATOM 1602 C CA . GLY A 1 209 ? 12.072 34.935 28.468 1.00 6.65 209 GLY A CA 1
ATOM 1603 C C . GLY A 1 209 ? 13.498 35.390 28.717 1.00 5.06 209 GLY A C 1
ATOM 1604 O O . GLY A 1 209 ? 13.688 36.476 29.272 1.00 7.74 209 GLY A O 1
ATOM 1605 N N . HIS A 1 210 ? 14.498 34.600 28.316 1.00 5.74 210 HIS A N 1
ATOM 1606 C CA . HIS A 1 210 ? 15.910 34.966 28.534 1.00 4.59 210 HIS A CA 1
ATOM 1607 C C . HIS A 1 210 ? 16.335 35.909 27.406 1.00 5.52 210 HIS A C 1
ATOM 1608 O O . HIS A 1 210 ? 16.553 35.463 26.277 1.00 6.29 210 HIS A O 1
ATOM 1615 N N . VAL A 1 211 ? 16.452 37.201 27.721 1.00 5.11 211 VAL A N 1
ATOM 1616 C CA . VAL A 1 211 ? 16.769 38.268 26.760 1.00 5.39 211 VAL A CA 1
ATOM 1617 C C . VAL A 1 211 ? 15.903 38.068 25.516 1.00 5.54 211 VAL A C 1
ATOM 1618 O O . VAL A 1 211 ? 16.397 37.928 24.398 1.00 8.01 211 VAL A O 1
ATOM 1622 N N . GLN A 1 212 ? 14.593 38.016 25.729 1.00 6.33 212 GLN A N 1
ATOM 1623 C CA . GLN A 1 212 ? 13.645 37.779 24.623 1.00 7.14 212 GLN A CA 1
ATOM 1624 C C . GLN A 1 212 ? 13.204 39.064 23.949 1.00 7.54 212 GLN A C 1
ATOM 1625 O O . GLN A 1 212 ? 12.685 39.966 24.595 1.00 9.36 212 GLN A O 1
ATOM 1631 N N . THR A 1 213 ? 13.399 39.133 22.639 1.00 9.49 213 THR A N 1
ATOM 1632 C CA . THR A 1 213 ? 13.043 40.336 21.880 1.00 10.41 213 THR A CA 1
ATOM 1633 C C . THR A 1 213 ? 11.774 40.204 21.047 1.00 10.89 213 THR A C 1
ATOM 1634 O O . THR A 1 213 ? 11.315 41.192 20.460 1.00 11.90 213 THR A O 1
ATOM 1638 N N . GLU A 1 214 ? 11.201 39.002 21.008 1.00 8.28 214 GLU A N 1
ATOM 1639 C CA . GLU A 1 214 ? 10.005 38.733 20.211 1.00 9.62 214 GLU A CA 1
ATOM 1640 C C . GLU A 1 214 ? 8.912 37.994 20.944 1.00 7.87 214 GLU A C 1
ATOM 1641 O O . GLU A 1 214 ? 9.166 37.284 21.917 1.00 9.59 214 GLU A O 1
ATOM 1647 N N . SER A 1 215 ? 7.691 38.110 20.428 1.00 9.49 215 SER A N 1
ATOM 1648 C CA . SER A 1 215 ? 6.572 37.359 20.963 1.00 8.25 215 SER A CA 1
ATOM 1649 C C . SER A 1 215 ? 6.795 35.864 20.659 1.00 6.62 215 SER A C 1
ATOM 1650 O O . SER A 1 215 ? 7.522 35.497 19.724 1.00 7.77 215 SER A O 1
ATOM 1653 N N . TYR A 1 216 ? 6.148 35.012 21.444 1.00 6.74 216 TYR A N 1
ATOM 1654 C CA . TYR A 1 216 ? 6.255 33.573 21.230 1.00 5.94 216 TYR A CA 1
ATOM 1655 C C . TYR A 1 216 ? 5.445 33.135 20.017 1.00 6.65 216 TYR A C 1
ATOM 1656 O O . TYR A 1 216 ? 4.482 33.810 19.629 1.00 8.19 216 TYR A O 1
ATOM 1665 N N . ARG A 1 217 ? 5.849 32.023 19.408 1.00 5.20 217 ARG A N 1
ATOM 1666 C CA . ARG A 1 217 ? 5.144 31.462 18.261 1.00 6.00 217 ARG A CA 1
ATOM 1667 C C . ARG A 1 217 ? 4.490 30.157 18.654 1.00 5.64 217 ARG A C 1
ATOM 1668 O O . ARG A 1 217 ? 5.076 29.349 19.397 1.00 7.34 217 ARG A O 1
ATOM 1676 N N . MET A 1 218 ? 3.268 29.942 18.175 1.00 6.48 218 MET A N 1
ATOM 1677 C CA . MET A 1 218 ? 2.561 28.712 18.476 1.00 6.27 218 MET A CA 1
ATOM 1678 C C . MET A 1 218 ? 2.813 27.728 17.348 1.00 6.49 218 MET A C 1
ATOM 1679 O O . MET A 1 218 ? 3.572 28.012 16.421 1.00 8.20 218 MET A O 1
ATOM 1688 N N . GLY A 1 219 ? 2.193 26.559 17.432 1.00 5.89 219 GLY A N 1
ATOM 1689 C CA . GLY A 1 219 ? 2.377 25.549 16.381 1.00 6.23 219 GLY A CA 1
ATOM 1690 C C . GLY A 1 219 ? 3.385 24.474 16.756 1.00 5.51 219 GLY A C 1
ATOM 1691 O O . GLY A 1 219 ? 3.644 24.226 17.942 1.00 5.23 219 GLY A O 1
ATOM 1692 N N . LEU A 1 220 ? 3.948 23.825 15.744 1.00 5.45 220 LEU A N 1
ATOM 1693 C CA . LEU A 1 220 ? 4.906 22.749 15.986 1.00 4.21 220 LEU A CA 1
ATOM 1694 C C . LEU A 1 220 ? 6.334 23.278 16.105 1.00 4.37 220 LEU A C 1
ATOM 1695 O O . LEU A 1 220 ? 6.823 23.998 15.220 1.00 4.62 220 LEU A O 1
ATOM 1700 N N . HIS A 1 221 ? 6.958 22.944 17.228 1.00 3.74 221 HIS A N 1
ATOM 1701 C CA . HIS A 1 221 ? 8.347 23.292 17.502 1.00 3.79 221 HIS A CA 1
ATOM 1702 C C . HIS A 1 221 ? 9.171 22.050 17.201 1.00 4.80 221 HIS A C 1
ATOM 1703 O O . HIS A 1 221 ? 8.875 20.945 17.679 1.00 5.13 221 HIS A O 1
ATOM 1710 N N . GLY A 1 222 ? 10.218 22.238 16.410 1.00 5.15 222 GLY A N 1
ATOM 1711 C CA . GLY A 1 222 ? 11.070 21.133 16.008 1.00 5.37 222 GLY A CA 1
ATOM 1712 C C . GLY A 1 222 ? 10.696 20.699 14.594 1.00 5.72 222 GLY A C 1
ATOM 1713 O O . GLY A 1 222 ? 10.051 21.431 13.875 1.00 7.10 222 GLY A O 1
ATOM 1714 N N . PRO A 1 223 ? 11.005 19.460 14.223 1.00 5.48 223 PRO A N 1
ATOM 1715 C CA . PRO A 1 223 ? 11.652 18.412 15.021 1.00 5.81 223 PRO A CA 1
ATOM 1716 C C . PRO A 1 223 ? 13.003 18.740 15.625 1.00 6.35 223 PRO A C 1
ATOM 1717 O O . PRO A 1 223 ? 13.718 19.655 15.169 1.00 6.58 223 PRO A O 1
ATOM 1721 N N . TYR A 1 224 ? 13.322 17.982 16.672 1.00 5.98 224 TYR A N 1
ATOM 1722 C CA . TYR A 1 224 ? 14.631 18.033 17.317 1.00 5.31 224 TYR A CA 1
ATOM 1723 C C . TYR A 1 224 ? 14.994 16.579 17.587 1.00 7.00 224 TYR A C 1
ATOM 1724 O O . TYR A 1 224 ? 14.106 15.747 17.763 1.00 8.85 224 TYR A O 1
ATOM 1733 N N . SER A 1 225 ? 16.277 16.244 17.610 1.00 4.77 225 SER A N 1
ATOM 1734 C CA . SER A 1 225 ? 16.635 14.836 17.803 1.00 6.12 225 SER A CA 1
ATOM 1735 C C . SER A 1 225 ? 17.662 14.659 18.889 1.00 5.68 225 SER A C 1
ATOM 1736 O O . SER A 1 225 ? 18.626 15.410 18.961 1.00 5.92 225 SER A O 1
ATOM 1739 N N . MET A 1 226 ? 17.456 13.675 19.750 1.00 5.24 226 MET A N 1
ATOM 1740 C CA . MET A 1 226 ? 18.405 13.385 20.821 1.00 5.41 226 MET A CA 1
ATOM 1741 C C . MET A 1 226 ? 19.112 12.072 20.443 1.00 5.63 226 MET A C 1
ATOM 1742 O O . MET A 1 226 ? 18.511 10.999 20.422 1.00 5.16 226 MET A O 1
ATOM 1747 N N . TYR A 1 227 ? 20.398 12.188 20.124 1.00 4.84 227 TYR A N 1
ATOM 1748 C CA . TYR A 1 227 ? 21.215 11.079 19.619 1.00 5.02 227 TYR A CA 1
ATOM 1749 C C . TYR A 1 227 ? 22.071 10.446 20.716 1.00 4.50 227 TYR A C 1
ATOM 1750 O O . TYR A 1 227 ? 22.703 11.156 21.482 1.00 5.57 227 TYR A O 1
ATOM 1759 N N . PHE A 1 228 ? 22.086 9.116 20.784 1.00 5.55 228 PHE A N 1
ATOM 1760 C CA . PHE A 1 228 ? 22.854 8.391 21.797 1.00 4.91 228 PHE A CA 1
ATOM 1761 C C . PHE A 1 228 ? 23.988 7.627 21.141 1.00 5.27 228 PHE A C 1
ATOM 1762 O O . PHE A 1 228 ? 23.757 6.795 20.258 1.00 5.82 228 PHE A O 1
ATOM 1770 N N . SER A 1 229 ? 25.212 7.926 21.569 1.00 6.74 229 SER A N 1
ATOM 1771 C CA . SER A 1 229 ? 26.420 7.310 21.012 1.00 5.89 229 SER A CA 1
ATOM 1772 C C . SER A 1 229 ? 27.262 6.712 22.128 1.00 7.22 229 SER A C 1
ATOM 1773 O O . SER A 1 229 ? 27.082 7.055 23.301 1.00 7.46 229 SER A O 1
ATOM 1776 N N . ARG A 1 230 ? 28.188 5.820 21.767 1.00 7.81 230 ARG A N 1
ATOM 1777 C CA . ARG A 1 230 ? 29.124 5.289 22.755 1.00 8.46 230 ARG A CA 1
ATOM 1778 C C . ARG A 1 230 ? 30.222 6.381 22.787 1.00 9.21 230 ARG A C 1
ATOM 1779 O O . ARG A 1 230 ? 30.206 7.239 23.679 1.00 11.25 230 ARG A O 1
ATOM 1787 N N . SER A 1 231 ? 31.142 6.370 21.826 1.00 9.69 231 SER A N 1
ATOM 1788 C CA . SER A 1 231 ? 32.178 7.400 21.795 1.00 9.83 231 SER A CA 1
ATOM 1789 C C . SER A 1 231 ? 32.177 8.222 20.502 1.00 9.55 231 SER A C 1
ATOM 1790 O O . SER A 1 231 ? 32.985 9.128 20.340 1.00 10.35 231 SER A O 1
ATOM 1795 N N . GLY A 1 232 ? 31.256 7.927 19.593 1.00 9.46 232 GLY A N 1
ATOM 1796 C CA . GLY A 1 232 ? 31.179 8.705 18.366 1.00 8.25 232 GLY A CA 1
ATOM 1797 C C . GLY A 1 232 ? 30.481 10.055 18.576 1.00 7.60 232 GLY A C 1
ATOM 1798 O O . GLY A 1 232 ? 29.877 10.289 19.625 1.00 7.99 232 GLY A O 1
ATOM 1799 N N . THR A 1 233 ? 30.590 10.949 17.600 1.00 7.08 233 THR A N 1
ATOM 1800 C CA . THR A 1 233 ? 29.920 12.255 17.645 1.00 6.37 233 THR A CA 1
ATOM 1801 C C . THR A 1 233 ? 29.092 12.281 16.379 1.00 7.22 233 THR A C 1
ATOM 1802 O O . THR A 1 233 ? 29.623 12.256 15.274 1.00 9.41 233 THR A O 1
ATOM 1806 N N . PRO A 1 234 ? 27.758 12.320 16.519 1.00 6.50 234 PRO A N 1
ATOM 1807 C CA . PRO A 1 234 ? 26.914 12.323 15.322 1.00 8.60 234 PRO A CA 1
ATOM 1808 C C . PRO A 1 234 ? 26.980 13.557 14.464 1.00 8.13 234 PRO A C 1
ATOM 1809 O O . PRO A 1 234 ? 27.172 14.666 14.957 1.00 9.06 234 PRO A O 1
ATOM 1813 N N . SER A 1 235 ? 26.827 13.337 13.164 1.00 8.42 235 SER A N 1
ATOM 1814 C CA . SER A 1 235 ? 26.789 14.417 12.193 1.00 10.20 235 SER A CA 1
ATOM 1815 C C . SER A 1 235 ? 25.428 15.111 12.378 1.00 11.46 235 SER A C 1
ATOM 1816 O O . SER A 1 235 ? 24.465 14.479 12.829 1.00 13.45 235 SER A O 1
ATOM 1819 N N . THR A 1 236 ? 25.345 16.387 12.029 1.00 10.60 236 THR A N 1
ATOM 1820 C CA . THR A 1 236 ? 24.070 17.096 12.140 1.00 11.36 236 THR A CA 1
ATOM 1821 C C . THR A 1 236 ? 23.167 16.850 10.932 1.00 12.03 236 THR A C 1
ATOM 1822 O O . THR A 1 236 ? 22.047 17.370 10.858 1.00 13.03 236 THR A O 1
ATOM 1826 N N . SER A 1 237 ? 23.643 16.057 9.981 1.00 11.63 237 SER A N 1
ATOM 1827 C CA . SER A 1 237 ? 22.833 15.756 8.806 1.00 12.62 237 SER A CA 1
ATOM 1828 C C . SER A 1 237 ? 21.916 14.583 9.154 1.00 12.70 237 SER A C 1
ATOM 1829 O O . SER A 1 237 ? 22.249 13.421 8.902 1.00 15.59 237 SER A O 1
ATOM 1834 N N . ILE A 1 238 ? 20.761 14.899 9.740 1.00 11.25 238 ILE A N 1
ATOM 1835 C CA . ILE A 1 238 ? 19.791 13.894 10.158 1.00 11.24 238 ILE A CA 1
ATOM 1836 C C . ILE A 1 238 ? 18.430 14.158 9.525 1.00 9.37 238 ILE A C 1
ATOM 1837 O O . ILE A 1 238 ? 17.755 15.150 9.820 1.00 10.21 238 ILE A O 1
ATOM 1842 N N . ASP A 1 239 ? 18.038 13.252 8.640 1.00 9.47 239 ASP A N 1
ATOM 1843 C CA . ASP A 1 239 ? 16.762 13.325 7.945 1.00 11.03 239 ASP A CA 1
ATOM 1844 C C . ASP A 1 239 ? 15.601 13.138 8.928 1.00 10.43 239 ASP A C 1
ATOM 1845 O O . ASP A 1 239 ? 15.569 12.159 9.674 1.00 12.17 239 ASP A O 1
ATOM 1850 N N . THR A 1 240 ? 14.678 14.097 8.960 1.00 9.44 240 THR A N 1
ATOM 1851 C CA . THR A 1 240 ? 13.481 13.959 9.793 1.00 9.45 240 THR A CA 1
ATOM 1852 C C . THR A 1 240 ? 12.242 14.101 8.905 1.00 9.57 240 THR A C 1
ATOM 1853 O O . THR A 1 240 ? 11.124 14.286 9.413 1.00 8.59 240 THR A O 1
ATOM 1857 N N . SER A 1 241 ? 12.409 13.966 7.587 1.00 9.38 241 SER A N 1
ATOM 1858 C CA . SER A 1 241 ? 11.272 14.146 6.672 1.00 10.15 241 SER A CA 1
ATOM 1859 C C . SER A 1 241 ? 10.159 13.106 6.819 1.00 8.51 241 SER A C 1
ATOM 1860 O O . SER A 1 241 ? 9.048 13.339 6.367 1.00 8.78 241 SER A O 1
ATOM 1863 N N . PHE A 1 242 ? 10.458 11.972 7.453 1.00 8.64 242 PHE A N 1
ATOM 1864 C CA . PHE A 1 242 ? 9.463 10.933 7.694 1.00 8.37 242 PHE A CA 1
ATOM 1865 C C . PHE A 1 242 ? 8.342 11.449 8.619 1.00 8.47 242 PHE A C 1
ATOM 1866 O O . PHE A 1 242 ? 7.305 10.792 8.775 1.00 7.03 242 PHE A O 1
ATOM 1874 N N . PHE A 1 243 ? 8.546 12.600 9.260 1.00 8.14 243 PHE A N 1
ATOM 1875 C CA . PHE A 1 243 ? 7.479 13.155 10.104 1.00 6.34 243 PHE A CA 1
ATOM 1876 C C . PHE A 1 243 ? 6.267 13.468 9.207 1.00 7.00 243 PHE A C 1
ATOM 1877 O O . PHE A 1 243 ? 5.135 13.538 9.679 1.00 6.59 243 PHE A O 1
ATOM 1885 N N . ALA A 1 244 ? 6.495 13.642 7.909 1.00 6.87 244 ALA A N 1
ATOM 1886 C CA . ALA A 1 244 ? 5.374 13.964 7.018 1.00 6.93 244 ALA A CA 1
ATOM 1887 C C . ALA A 1 244 ? 4.323 12.877 6.923 1.00 6.81 244 ALA A C 1
ATOM 1888 O O . ALA A 1 244 ? 3.191 13.140 6.508 1.00 7.13 244 ALA A O 1
ATOM 1890 N N . ASP A 1 245 ? 4.701 11.655 7.280 1.00 7.37 245 ASP A N 1
ATOM 1891 C CA . ASP A 1 245 ? 3.801 10.516 7.139 1.00 8.66 245 ASP A CA 1
ATOM 1892 C C . ASP A 1 245 ? 3.204 10.032 8.450 1.00 8.50 245 ASP A C 1
ATOM 1893 O O . ASP A 1 245 ? 2.604 8.948 8.515 1.00 9.33 245 ASP A O 1
ATOM 1898 N N . LEU A 1 246 ? 3.325 10.847 9.495 1.00 7.64 246 LEU A N 1
ATOM 1899 C CA . LEU A 1 246 ? 2.844 10.442 10.811 1.00 8.62 246 LEU A CA 1
ATOM 1900 C C . LEU A 1 246 ? 1.728 11.307 11.413 1.00 7.66 246 LEU A C 1
ATOM 1901 O O . LEU A 1 246 ? 1.475 11.244 12.617 1.00 9.65 246 LEU A O 1
ATOM 1906 N N . ASP A 1 247 ? 1.064 12.112 10.592 1.00 7.33 247 ASP A N 1
ATOM 1907 C CA . ASP A 1 247 ? -0.046 12.968 11.061 1.00 6.95 247 ASP A CA 1
ATOM 1908 C C . ASP A 1 247 ? 0.283 13.749 12.331 1.00 6.69 247 ASP A C 1
ATOM 1909 O O . ASP A 1 247 ? -0.480 13.783 13.308 1.00 9.58 247 ASP A O 1
ATOM 1914 N N . ILE A 1 248 ? 1.428 14.402 12.275 1.00 5.96 248 ILE A N 1
ATOM 1915 C CA . ILE A 1 248 ? 1.951 15.202 13.377 1.00 6.44 248 ILE A CA 1
ATOM 1916 C C . ILE A 1 248 ? 1.267 16.568 13.313 1.00 5.86 248 ILE A C 1
ATOM 1917 O O . ILE A 1 248 ? 1.355 17.267 12.297 1.00 6.57 248 ILE A O 1
ATOM 1922 N N . LYS A 1 249 ? 0.598 16.968 14.391 1.00 5.42 249 LYS A N 1
ATOM 1923 C CA . LYS A 1 249 ? -0.080 18.254 14.404 1.00 6.22 249 LYS A CA 1
ATOM 1924 C C . LYS A 1 249 ? 0.888 19.391 14.125 1.00 6.89 249 LYS A C 1
ATOM 1925 O O . LYS A 1 249 ? 1.979 19.441 14.701 1.00 6.75 249 LYS A O 1
ATOM 1931 N N . GLY A 1 250 ? 0.486 20.296 13.240 1.00 6.12 250 GLY A N 1
ATOM 1932 C CA . GLY A 1 250 ? 1.312 21.449 12.908 1.00 7.15 250 GLY A CA 1
ATOM 1933 C C . GLY A 1 250 ? 2.483 21.186 11.964 1.00 6.17 250 GLY A C 1
ATOM 1934 O O . GLY A 1 250 ? 3.211 22.120 11.618 1.00 7.47 250 GLY A O 1
ATOM 1935 N N . TYR A 1 251 ? 2.691 19.936 11.549 1.00 7.28 251 TYR A N 1
ATOM 1936 C CA . TYR A 1 251 ? 3.822 19.645 10.679 1.00 6.91 251 TYR A CA 1
ATOM 1937 C C . TYR A 1 251 ? 3.539 20.015 9.231 1.00 6.06 251 TYR A C 1
ATOM 1938 O O . TYR A 1 251 ? 2.529 19.572 8.654 1.00 7.88 251 TYR A O 1
ATOM 1947 N N . VAL A 1 252 ? 4.406 20.849 8.661 1.00 5.25 252 VAL A N 1
ATOM 1948 C CA . VAL A 1 252 ? 4.263 21.244 7.263 1.00 5.36 252 VAL A CA 1
ATOM 1949 C C . VAL A 1 252 ? 5.465 20.611 6.590 1.00 7.02 252 VAL A C 1
ATOM 1950 O O . VAL A 1 252 ? 6.599 20.890 6.940 1.00 6.63 252 VAL A O 1
ATOM 1954 N N . ALA A 1 253 ? 5.199 19.750 5.617 1.00 6.72 253 ALA A N 1
ATOM 1955 C CA . ALA A 1 253 ? 6.245 19.040 4.903 1.00 6.32 253 ALA A CA 1
ATOM 1956 C C . ALA A 1 253 ? 6.901 19.874 3.825 1.00 6.26 253 ALA A C 1
ATOM 1957 O O . ALA A 1 253 ? 6.435 20.976 3.497 1.00 7.72 253 ALA A O 1
ATOM 1959 N N . ALA A 1 254 ? 7.986 19.334 3.278 1.00 8.07 254 ALA A N 1
ATOM 1960 C CA . ALA A 1 254 ? 8.719 20.010 2.223 1.00 8.52 254 ALA A CA 1
ATOM 1961 C C . ALA A 1 254 ? 7.795 20.454 1.094 1.00 9.48 254 ALA A C 1
ATOM 1962 O O . ALA A 1 254 ? 7.929 21.559 0.584 1.00 10.37 254 ALA A O 1
ATOM 1964 N N . SER A 1 255 ? 6.842 19.604 0.728 1.00 9.77 255 SER A N 1
ATOM 1965 C CA . SER A 1 255 ? 5.941 19.939 -0.370 1.00 11.49 255 SER A CA 1
ATOM 1966 C C . SER A 1 255 ? 5.046 21.142 -0.096 1.00 10.69 255 SER A C 1
ATOM 1967 O O . SER A 1 255 ? 4.496 21.747 -1.024 1.00 11.73 255 SER A O 1
ATOM 1970 N N . GLY A 1 256 ? 4.886 21.488 1.179 1.00 8.58 256 GLY A N 1
ATOM 1971 C CA . GLY A 1 256 ? 4.048 22.619 1.527 1.00 8.00 256 GLY A CA 1
ATOM 1972 C C . GLY A 1 256 ? 4.820 23.898 1.784 1.00 7.11 256 GLY A C 1
ATOM 1973 O O . GLY A 1 256 ? 4.238 24.880 2.259 1.00 8.38 256 GLY A O 1
ATOM 1974 N N . ARG A 1 257 ? 6.108 23.882 1.426 1.00 7.98 257 ARG A N 1
ATOM 1975 C CA . ARG A 1 257 ? 6.993 25.025 1.654 1.00 7.33 257 ARG A CA 1
ATOM 1976 C C . ARG A 1 257 ? 7.562 25.604 0.366 1.00 7.83 257 ARG A C 1
ATOM 1977 O O . ARG A 1 257 ? 7.561 24.943 -0.676 1.00 10.16 257 ARG A O 1
ATOM 1985 N N . GLY A 1 258 ? 8.009 26.853 0.446 1.00 8.82 258 GLY A N 1
ATOM 1986 C CA . GLY A 1 258 ? 8.644 27.513 -0.686 1.00 9.30 258 GLY A CA 1
ATOM 1987 C C . GLY A 1 258 ? 9.958 28.100 -0.175 1.00 9.25 258 GLY A C 1
ATOM 1988 O O . GLY A 1 258 ? 10.325 27.869 0.979 1.00 9.24 258 GLY A O 1
ATOM 1989 N N . LYS A 1 259 ? 10.670 28.856 -1.000 1.00 8.23 259 LYS A N 1
ATOM 1990 C CA . LYS A 1 259 ? 11.935 29.466 -0.574 1.00 7.57 259 LYS A CA 1
ATOM 1991 C C . LYS A 1 259 ? 12.101 30.866 -1.130 1.00 8.71 259 LYS A C 1
ATOM 1992 O O . LYS A 1 259 ? 11.341 31.291 -1.998 1.00 8.40 259 LYS A O 1
ATOM 1998 N N . VAL A 1 260 ? 13.109 31.569 -0.608 1.00 7.41 260 VAL A N 1
ATOM 1999 C CA . VAL A 1 260 ? 13.494 32.888 -1.095 1.00 7.83 260 VAL A CA 1
ATOM 2000 C C . VAL A 1 260 ? 14.981 32.744 -1.438 1.00 8.32 260 VAL A C 1
ATOM 2001 O O . VAL A 1 260 ? 15.758 32.221 -0.633 1.00 8.81 260 VAL A O 1
ATOM 2005 N N . ALA A 1 261 ? 15.370 33.179 -2.636 1.00 8.71 261 ALA A N 1
ATOM 2006 C CA . ALA A 1 261 ? 16.771 33.111 -3.080 1.00 8.20 261 ALA A CA 1
ATOM 2007 C C . ALA A 1 261 ? 17.148 34.435 -3.706 1.00 8.17 261 ALA A C 1
ATOM 2008 O O . ALA A 1 261 ? 16.320 35.101 -4.320 1.00 10.19 261 ALA A O 1
ATOM 2010 N N . GLY A 1 262 ? 18.402 34.831 -3.563 1.00 6.72 262 GLY A N 1
ATOM 2011 C CA . GLY A 1 262 ? 18.796 36.093 -4.137 1.00 6.51 262 GLY A CA 1
ATOM 2012 C C . GLY A 1 262 ? 20.215 36.404 -3.748 1.00 5.59 262 GLY A C 1
ATOM 2013 O O . GLY A 1 262 ? 20.985 35.503 -3.376 1.00 7.28 262 GLY A O 1
ATOM 2014 N N . THR A 1 263 ? 20.568 37.684 -3.841 1.00 5.79 263 THR A N 1
ATOM 2015 C CA . THR A 1 263 ? 21.897 38.121 -3.491 1.00 6.53 263 THR A CA 1
ATOM 2016 C C . THR A 1 263 ? 21.806 39.364 -2.630 1.00 7.07 263 THR A C 1
ATOM 2017 O O . THR A 1 263 ? 21.015 40.271 -2.910 1.00 8.06 263 THR A O 1
ATOM 2021 N N . ALA A 1 264 ? 22.564 39.377 -1.536 1.00 7.30 264 ALA A N 1
ATOM 2022 C CA . ALA A 1 264 ? 22.621 40.526 -0.658 1.00 6.26 264 ALA A CA 1
ATOM 2023 C C . ALA A 1 264 ? 23.899 41.270 -1.019 1.00 6.89 264 ALA A C 1
ATOM 2024 O O . ALA A 1 264 ? 24.928 40.660 -1.336 1.00 8.68 264 ALA A O 1
ATOM 2026 N N . SER A 1 265 ? 23.856 42.591 -0.967 1.00 7.43 265 SER A N 1
ATOM 2027 C CA . SER A 1 265 ? 25.043 43.340 -1.303 1.00 7.80 265 SER A CA 1
ATOM 2028 C C . SER A 1 265 ? 25.091 44.712 -0.656 1.00 6.65 265 SER A C 1
ATOM 2029 O O . SER A 1 265 ? 24.057 45.256 -0.229 1.00 6.68 265 SER A O 1
ATOM 2032 N N . GLY A 1 266 ? 26.310 45.245 -0.571 1.00 6.28 266 GLY A N 1
ATOM 2033 C CA . GLY A 1 266 ? 26.523 46.586 -0.086 1.00 7.42 266 GLY A CA 1
ATOM 2034 C C . GLY A 1 266 ? 27.134 46.742 1.277 1.00 6.84 266 GLY A C 1
ATOM 2035 O O . GLY A 1 266 ? 27.745 47.768 1.579 1.00 8.72 266 GLY A O 1
ATOM 2036 N N . ALA A 1 267 ? 26.963 45.725 2.105 1.00 7.67 267 ALA A N 1
ATOM 2037 C CA . ALA A 1 267 ? 27.458 45.817 3.469 1.00 7.52 267 ALA A CA 1
ATOM 2038 C C . ALA A 1 267 ? 28.960 45.614 3.626 1.00 7.27 267 ALA A C 1
ATOM 2039 O O . ALA A 1 267 ? 29.686 45.467 2.648 1.00 8.48 267 ALA A O 1
ATOM 2041 N N . ASP A 1 268 ? 29.425 45.624 4.871 1.00 7.23 268 ASP A N 1
ATOM 2042 C CA . ASP A 1 268 ? 30.857 45.489 5.137 1.00 7.60 268 ASP A CA 1
ATOM 2043 C C . ASP A 1 268 ? 31.370 44.079 4.813 1.00 9.02 268 ASP A C 1
ATOM 2044 O O . ASP A 1 268 ? 31.006 43.104 5.468 1.00 8.79 268 ASP A O 1
ATOM 2049 N N . SER A 1 269 ? 32.238 43.973 3.809 1.00 10.87 269 SER A N 1
ATOM 2050 C CA . SER A 1 269 ? 32.750 42.669 3.403 1.00 13.86 269 SER A CA 1
ATOM 2051 C C . SER A 1 269 ? 33.669 41.981 4.419 1.00 14.37 269 SER A C 1
ATOM 2052 O O . SER A 1 269 ? 34.000 40.802 4.252 1.00 16.58 269 SER A O 1
ATOM 2055 N N . SER A 1 270 ? 34.077 42.688 5.465 1.00 12.64 270 SER A N 1
ATOM 2056 C CA . SER A 1 270 ? 34.947 42.093 6.485 1.00 13.60 270 SER A CA 1
ATOM 2057 C C . SER A 1 270 ? 34.118 41.334 7.519 1.00 13.02 270 SER A C 1
ATOM 2058 O O . SER A 1 270 ? 34.663 40.711 8.434 1.00 14.65 270 SER A O 1
ATOM 2061 N N . MET A 1 271 ? 32.798 41.369 7.368 1.00 9.58 271 MET A N 1
ATOM 2062 C CA . MET A 1 271 ? 31.907 40.701 8.317 1.00 8.31 271 MET A CA 1
ATOM 2063 C C . MET A 1 271 ? 31.097 39.596 7.659 1.00 7.41 271 MET A C 1
ATOM 2064 O O . MET A 1 271 ? 30.936 39.575 6.447 1.00 9.26 271 MET A O 1
ATOM 2069 N N . ASP A 1 272 ? 30.599 38.665 8.474 1.00 8.07 272 ASP A N 1
ATOM 2070 C CA . ASP A 1 272 ? 29.713 37.629 7.974 1.00 7.93 272 ASP A CA 1
ATOM 2071 C C . ASP A 1 272 ? 28.380 38.315 7.715 1.00 6.92 272 ASP A C 1
ATOM 2072 O O . ASP A 1 272 ? 28.004 39.250 8.433 1.00 7.74 272 ASP A O 1
ATOM 2077 N N . TRP A 1 273 ? 27.661 37.853 6.701 1.00 6.17 273 TRP A N 1
ATOM 2078 C CA . TRP A 1 273 ? 26.348 38.406 6.378 1.00 4.38 273 TRP A CA 1
ATOM 2079 C C . TRP A 1 273 ? 25.275 37.349 6.606 1.00 6.09 273 TRP A C 1
ATOM 2080 O O . TRP A 1 273 ? 25.464 36.161 6.296 1.00 6.49 273 TRP A O 1
ATOM 2091 N N . VAL A 1 274 ? 24.141 37.788 7.153 1.00 6.00 274 VAL A N 1
ATOM 2092 C CA . VAL A 1 274 ? 23.015 36.917 7.443 1.00 5.10 274 VAL A CA 1
ATOM 2093 C C . VAL A 1 274 ? 21.744 37.556 6.901 1.00 5.64 274 VAL A C 1
ATOM 2094 O O . VAL A 1 274 ? 21.597 38.780 6.949 1.00 6.24 274 VAL A O 1
ATOM 2098 N N . VAL A 1 275 ? 20.853 36.729 6.352 1.00 6.03 275 VAL A N 1
ATOM 2099 C CA . VAL A 1 275 ? 19.537 37.184 5.900 1.00 4.77 275 VAL A CA 1
ATOM 2100 C C . VAL A 1 275 ? 18.560 36.420 6.799 1.00 5.65 275 VAL A C 1
ATOM 2101 O O . VAL A 1 275 ? 18.723 35.219 7.039 1.00 6.55 275 VAL A O 1
ATOM 2105 N N . HIS A 1 276 ? 17.554 37.143 7.279 1.00 4.64 276 HIS A N 1
ATOM 2106 C CA . HIS A 1 276 ? 16.585 36.653 8.259 1.00 5.17 276 HIS A CA 1
ATOM 2107 C C . HIS A 1 276 ? 15.166 37.002 7.810 1.00 5.61 276 HIS A C 1
ATOM 2108 O O . HIS A 1 276 ? 14.908 38.136 7.415 1.00 7.07 276 HIS A O 1
ATOM 2115 N N . TRP A 1 277 ? 14.265 36.028 7.877 1.00 5.18 277 TRP A N 1
ATOM 2116 C CA . TRP A 1 277 ? 12.865 36.237 7.511 1.00 5.69 277 TRP A CA 1
ATOM 2117 C C . TRP A 1 277 ? 11.990 35.935 8.719 1.00 6.19 277 TRP A C 1
ATOM 2118 O O . TRP A 1 277 ? 12.227 34.956 9.444 1.00 6.02 277 TRP A O 1
ATOM 2129 N N . TYR A 1 278 ? 10.977 36.752 8.965 1.00 5.14 278 TYR A N 1
ATOM 2130 C CA . TYR A 1 278 ? 10.100 36.416 10.065 1.00 5.23 278 TYR A CA 1
ATOM 2131 C C . TYR A 1 278 ? 8.701 37.018 9.942 1.00 5.42 278 TYR A C 1
ATOM 2132 O O . TYR A 1 278 ? 8.477 38.039 9.287 1.00 6.83 278 TYR A O 1
ATOM 2141 N N . ASN A 1 279 ? 7.766 36.351 10.601 1.00 5.64 279 ASN A N 1
ATOM 2142 C CA . ASN A 1 279 ? 6.409 36.853 10.738 1.00 5.83 279 ASN A CA 1
ATOM 2143 C C . ASN A 1 279 ? 5.861 36.217 12.010 1.00 6.45 279 ASN A C 1
ATOM 2144 O O . ASN A 1 279 ? 6.598 35.501 12.724 1.00 6.99 279 ASN A O 1
ATOM 2149 N N . ASP A 1 280 ? 4.589 36.448 12.321 1.00 6.71 280 ASP A N 1
ATOM 2150 C CA . ASP A 1 280 ? 4.052 35.916 13.572 1.00 7.69 280 ASP A CA 1
ATOM 2151 C C . ASP A 1 280 ? 4.006 34.394 13.659 1.00 6.97 280 ASP A C 1
ATOM 2152 O O . ASP A 1 280 ? 3.912 33.846 14.753 1.00 8.85 280 ASP A O 1
ATOM 2157 N N . ALA A 1 281 ? 4.101 33.711 12.526 1.00 7.83 281 ALA A N 1
ATOM 2158 C CA . ALA A 1 281 ? 4.049 32.258 12.512 1.00 7.14 281 ALA A CA 1
ATOM 2159 C C . ALA A 1 281 ? 5.406 31.559 12.489 1.00 5.88 281 ALA A C 1
ATOM 2160 O O . ALA A 1 281 ? 5.535 30.462 13.003 1.00 7.27 281 ALA A O 1
ATOM 2162 N N . ALA A 1 282 ? 6.434 32.202 11.936 1.00 6.03 282 ALA A N 1
ATOM 2163 C CA . ALA A 1 282 ? 7.696 31.498 11.789 1.00 4.40 282 ALA A CA 1
ATOM 2164 C C . ALA A 1 282 ? 8.865 32.428 11.545 1.00 4.81 282 ALA A C 1
ATOM 2165 O O . ALA A 1 282 ? 8.683 33.557 11.095 1.00 5.61 282 ALA A O 1
ATOM 2167 N N . GLN A 1 283 ? 10.072 31.916 11.790 1.00 5.27 283 GLN A N 1
ATOM 2168 C CA . GLN A 1 283 ? 11.305 32.680 11.577 1.00 4.40 283 GLN A CA 1
ATOM 2169 C C . GLN A 1 283 ? 12.339 31.759 10.920 1.00 5.62 283 GLN A C 1
ATOM 2170 O O . GLN A 1 283 ? 12.421 30.564 11.244 1.00 5.47 283 GLN A O 1
ATOM 2176 N N . TYR A 1 284 ? 13.126 32.347 10.013 1.00 4.61 284 TYR A N 1
ATOM 2177 C CA . TYR A 1 284 ? 14.140 31.614 9.256 1.00 4.33 284 TYR A CA 1
ATOM 2178 C C . TYR A 1 284 ? 15.357 32.477 9.028 1.00 4.96 284 TYR A C 1
ATOM 2179 O O . TYR A 1 284 ? 15.288 33.697 9.106 1.00 4.92 284 TYR A O 1
ATOM 2188 N N . TRP A 1 285 ? 16.474 31.835 8.707 1.00 4.56 285 TRP A N 1
ATOM 2189 C CA . TRP A 1 285 ? 17.695 32.579 8.450 1.00 4.33 285 TRP A CA 1
ATOM 2190 C C . TRP A 1 285 ? 18.698 31.731 7.714 1.00 5.17 285 TRP A C 1
ATOM 2191 O O . TRP A 1 285 ? 18.573 30.511 7.623 1.00 5.38 285 TRP A O 1
ATOM 2202 N N . THR A 1 286 ? 19.690 32.424 7.174 1.00 5.59 286 THR A N 1
ATOM 2203 C CA . THR A 1 286 ? 20.811 31.784 6.515 1.00 4.80 286 THR A CA 1
ATOM 2204 C C . THR A 1 286 ? 21.970 32.749 6.420 1.00 4.47 286 THR A C 1
ATOM 2205 O O . THR A 1 286 ? 21.775 33.972 6.351 1.00 5.63 286 THR A O 1
ATOM 2209 N N . TYR A 1 287 ? 23.186 32.206 6.448 1.00 5.01 287 TYR A N 1
ATOM 2210 C CA . TYR A 1 287 ? 24.366 33.022 6.182 1.00 4.90 287 TYR A CA 1
ATOM 2211 C C . TYR A 1 287 ? 24.377 33.151 4.655 1.00 6.81 287 TYR A C 1
ATOM 2212 O O . TYR A 1 287 ? 23.838 32.284 3.948 1.00 7.73 287 TYR A O 1
ATOM 2221 N N . THR A 1 288 ? 24.970 34.224 4.147 1.00 7.21 288 THR A N 1
ATOM 2222 C CA . THR A 1 288 ? 25.132 34.332 2.699 1.00 6.83 288 THR A CA 1
ATOM 2223 C C . THR A 1 288 ? 26.561 33.874 2.403 1.00 9.24 288 THR A C 1
ATOM 2224 O O . THR A 1 288 ? 27.387 33.732 3.314 1.00 9.53 288 THR A O 1
ATOM 2228 N N . SER A 1 289 ? 26.856 33.614 1.131 1.00 8.41 289 SER A N 1
ATOM 2229 C CA . SER A 1 289 ? 28.232 33.269 0.772 1.00 9.50 289 SER A CA 1
ATOM 2230 C C . SER A 1 289 ? 29.000 34.602 0.693 1.00 9.71 289 SER A C 1
ATOM 2231 O O . SER A 1 289 ? 28.414 35.672 0.862 1.00 10.35 289 SER A O 1
ATOM 2234 N N . SER A 1 290 ? 30.306 34.535 0.437 1.00 11.57 290 SER A N 1
ATOM 2235 C CA . SER A 1 290 ? 31.125 35.735 0.311 1.00 13.88 290 SER A CA 1
ATOM 2236 C C . SER A 1 290 ? 30.641 36.654 -0.832 1.00 13.61 290 SER A C 1
ATOM 2237 O O . SER A 1 290 ? 30.826 37.873 -0.764 1.00 16.26 290 SER A O 1
ATOM 2240 N N . SER A 1 291 ? 30.022 36.079 -1.863 1.00 12.47 291 SER A N 1
ATOM 2241 C CA . SER A 1 291 ? 29.514 36.853 -2.999 1.00 12.28 291 SER A CA 1
ATOM 2242 C C . SER A 1 291 ? 28.143 37.439 -2.693 1.00 10.43 291 SER A C 1
ATOM 2243 O O . SER A 1 291 ? 27.564 38.137 -3.528 1.00 12.63 291 SER A O 1
ATOM 2246 N N . GLY A 1 292 ? 27.615 37.131 -1.507 1.00 9.44 292 GLY A N 1
ATOM 2247 C CA . GLY A 1 292 ? 26.301 37.607 -1.110 1.00 8.63 292 GLY A CA 1
ATOM 2248 C C . GLY A 1 292 ? 25.144 36.688 -1.480 1.00 8.48 292 GLY A C 1
ATOM 2249 O O . GLY A 1 292 ? 23.999 36.950 -1.116 1.00 7.86 292 GLY A O 1
ATOM 2250 N N . SER A 1 293 ? 25.422 35.608 -2.202 1.00 8.49 293 SER A N 1
ATOM 2251 C CA . SER A 1 293 ? 24.350 34.702 -2.592 1.00 8.97 293 SER A CA 1
ATOM 2252 C C . SER A 1 293 ? 23.737 33.975 -1.408 1.00 8.40 293 SER A C 1
ATOM 2253 O O . SER A 1 293 ? 24.424 33.662 -0.432 1.00 8.45 293 SER A O 1
ATOM 2258 N N . PHE A 1 294 ? 22.438 33.705 -1.495 1.00 7.38 294 PHE A N 1
ATOM 2259 C CA . PHE A 1 294 ? 21.762 32.972 -0.430 1.00 6.67 294 PHE A CA 1
ATOM 2260 C C . PHE A 1 294 ? 20.524 32.270 -0.936 1.00 7.33 294 PHE A C 1
ATOM 2261 O O . PHE A 1 294 ? 19.942 32.651 -1.955 1.00 7.87 294 PHE A O 1
ATOM 2269 N N . THR A 1 295 ? 20.134 31.232 -0.207 1.00 7.13 295 THR A N 1
ATOM 2270 C CA . THR A 1 295 ? 18.910 30.482 -0.443 1.00 8.08 295 THR A CA 1
ATOM 2271 C C . THR A 1 295 ? 18.375 30.212 0.964 1.00 7.16 295 THR A C 1
ATOM 2272 O O . THR A 1 295 ? 19.093 29.684 1.822 1.00 9.54 295 THR A O 1
ATOM 2276 N N . SER A 1 296 ? 17.135 30.611 1.210 1.00 6.71 296 SER A N 1
ATOM 2277 C CA . SER A 1 296 ? 16.523 30.378 2.518 1.00 6.50 296 SER A CA 1
ATOM 2278 C C . SER A 1 296 ? 16.258 28.895 2.752 1.00 8.85 296 SER A C 1
ATOM 2279 O O . SER A 1 296 ? 16.323 28.081 1.830 1.00 8.69 296 SER A O 1
ATOM 2282 N N . PRO A 1 297 ? 15.994 28.521 4.009 1.00 8.26 297 PRO A N 1
ATOM 2283 C CA . PRO A 1 297 ? 15.659 27.132 4.318 1.00 8.79 297 PRO A CA 1
ATOM 2284 C C . PRO A 1 297 ? 14.237 27.048 3.711 1.00 8.18 297 PRO A C 1
ATOM 2285 O O . PRO A 1 297 ? 13.677 28.066 3.263 1.00 7.29 297 PRO A O 1
ATOM 2289 N N . ALA A 1 298 ? 13.648 25.857 3.714 1.00 6.99 298 ALA A N 1
ATOM 2290 C CA . ALA A 1 298 ? 12.280 25.687 3.214 1.00 7.00 298 ALA A CA 1
ATOM 2291 C C . ALA A 1 298 ? 11.311 26.374 4.175 1.00 6.92 298 ALA A C 1
ATOM 2292 O O . ALA A 1 298 ? 11.245 26.024 5.368 1.00 7.44 298 ALA A O 1
ATOM 2294 N N . MET A 1 299 ? 10.551 27.345 3.659 1.00 6.03 299 MET A N 1
ATOM 2295 C CA . MET A 1 299 ? 9.657 28.167 4.476 1.00 6.31 299 MET A CA 1
ATOM 2296 C C . MET A 1 299 ? 8.165 27.939 4.346 1.00 6.78 299 MET A C 1
ATOM 2297 O O . MET A 1 299 ? 7.661 27.688 3.254 1.00 7.85 299 MET A O 1
ATOM 2302 N N . LYS A 1 300 ? 7.453 28.064 5.459 1.00 6.57 300 LYS A N 1
ATOM 2303 C CA . LYS A 1 300 ? 5.999 27.996 5.416 1.00 6.75 300 LYS A CA 1
ATOM 2304 C C . LYS A 1 300 ? 5.544 29.191 4.556 1.00 7.67 300 LYS A C 1
ATOM 2305 O O . LYS A 1 300 ? 6.127 30.270 4.589 1.00 8.25 300 LYS A O 1
ATOM 2311 N N . PRO A 1 301 ? 4.518 28.995 3.734 1.00 7.86 301 PRO A N 1
ATOM 2312 C CA . PRO A 1 301 ? 4.028 30.088 2.893 1.00 7.99 301 PRO A CA 1
ATOM 2313 C C . PRO A 1 301 ? 3.553 31.272 3.717 1.00 8.16 301 PRO A C 1
ATOM 2314 O O . PRO A 1 301 ? 3.087 31.130 4.859 1.00 9.11 301 PRO A O 1
ATOM 2318 N N . GLY A 1 302 ? 3.671 32.459 3.135 1.00 8.08 302 GLY A N 1
ATOM 2319 C CA . GLY A 1 302 ? 3.220 33.656 3.824 1.00 8.52 302 GLY A CA 1
ATOM 2320 C C . GLY A 1 302 ? 4.054 34.852 3.444 1.00 8.07 302 GLY A C 1
ATOM 2321 O O . GLY A 1 302 ? 4.914 34.748 2.568 1.00 7.80 302 GLY A O 1
ATOM 2322 N N . THR A 1 303 ? 3.796 35.984 4.099 1.00 9.33 303 THR A N 1
ATOM 2323 C CA . THR A 1 303 ? 4.540 37.219 3.856 1.00 8.16 303 THR A CA 1
ATOM 2324 C C . THR A 1 303 ? 5.438 37.449 5.064 1.00 6.11 303 THR A C 1
ATOM 2325 O O . THR A 1 303 ? 4.996 37.340 6.221 1.00 8.14 303 THR A O 1
ATOM 2329 N N . TYR A 1 304 ? 6.698 37.764 4.771 1.00 7.40 304 TYR A N 1
ATOM 2330 C CA . TYR A 1 304 ? 7.732 37.936 5.788 1.00 6.16 304 TYR A CA 1
ATOM 2331 C C . TYR A 1 304 ? 8.477 39.224 5.719 1.00 7.39 304 TYR A C 1
ATOM 2332 O O . TYR A 1 304 ? 8.644 39.798 4.637 1.00 8.66 304 TYR A O 1
ATOM 2341 N N . THR A 1 305 ? 8.951 39.673 6.885 1.00 6.22 305 THR A N 1
ATOM 2342 C CA . THR A 1 305 ? 9.842 40.812 6.936 1.00 6.10 305 THR A CA 1
ATOM 2343 C C . THR A 1 305 ? 11.204 40.155 6.678 1.00 7.91 305 THR A C 1
ATOM 2344 O O . THR A 1 305 ? 11.487 39.076 7.235 1.00 7.54 305 THR A O 1
ATOM 2348 N N . MET A 1 306 ? 12.032 40.796 5.845 1.00 6.49 306 MET A N 1
ATOM 2349 C CA . MET A 1 306 ? 13.337 40.261 5.467 1.00 6.52 306 MET A CA 1
ATOM 2350 C C . MET A 1 306 ? 14.410 41.245 5.907 1.00 7.83 306 MET A C 1
ATOM 2351 O O . MET A 1 306 ? 14.304 42.432 5.602 1.00 8.91 306 MET A O 1
ATOM 2356 N N . VAL A 1 307 ? 15.420 40.767 6.639 1.00 6.49 307 VAL A N 1
ATOM 2357 C CA . VAL A 1 307 ? 16.475 41.637 7.164 1.00 5.39 307 VAL A CA 1
ATOM 2358 C C . VAL A 1 307 ? 17.846 41.150 6.738 1.00 4.98 307 VAL A C 1
ATOM 2359 O O . VAL A 1 307 ? 18.109 39.947 6.721 1.00 6.75 307 VAL A O 1
ATOM 2363 N N . TYR A 1 308 ? 18.720 42.098 6.388 1.00 5.03 308 TYR A N 1
ATOM 2364 C CA . TYR A 1 308 ? 20.098 41.828 5.961 1.00 5.36 308 TYR A CA 1
ATOM 2365 C C . TYR A 1 308 ? 21.022 42.404 7.038 1.00 5.39 308 TYR A C 1
ATOM 2366 O O . TYR A 1 308 ? 20.966 43.597 7.330 1.00 5.98 308 TYR A O 1
ATOM 2375 N N . TYR A 1 309 ? 21.843 41.553 7.643 1.00 4.44 309 TYR A N 1
ATOM 2376 C CA . TYR A 1 309 ? 22.777 41.994 8.676 1.00 5.68 309 TYR A CA 1
ATOM 2377 C C . TYR A 1 309 ? 24.227 41.831 8.278 1.00 4.83 309 TYR A C 1
ATOM 2378 O O . TYR A 1 309 ? 24.566 40.893 7.532 1.00 5.58 309 TYR A O 1
ATOM 2387 N N . GLN A 1 310 ? 25.077 42.742 8.789 1.00 4.90 310 GLN A N 1
ATOM 2388 C CA . GLN A 1 310 ? 26.530 42.572 8.709 1.00 5.31 310 GLN A CA 1
ATOM 2389 C C . GLN A 1 310 ? 26.793 42.262 10.206 1.00 5.16 310 GLN A C 1
ATOM 2390 O O . GLN A 1 310 ? 26.511 43.068 11.092 1.00 6.52 310 GLN A O 1
ATOM 2396 N N . GLY A 1 311 ? 27.319 41.074 10.486 1.00 5.53 311 GLY A N 1
ATOM 2397 C CA . GLY A 1 311 ? 27.450 40.673 11.887 1.00 5.92 311 GLY A CA 1
ATOM 2398 C C . GLY A 1 311 ? 26.006 40.498 12.386 1.00 5.99 311 GLY A C 1
ATOM 2399 O O . GLY A 1 311 ? 25.241 39.697 11.834 1.00 7.89 311 GLY A O 1
ATOM 2400 N N . GLU A 1 312 ? 25.632 41.245 13.426 1.00 5.64 312 GLU A N 1
ATOM 2401 C CA . GLU A 1 312 ? 24.277 41.237 13.952 1.00 5.58 312 GLU A CA 1
ATOM 2402 C C . GLU A 1 312 ? 23.670 42.639 13.797 1.00 5.76 312 GLU A C 1
ATOM 2403 O O . GLU A 1 312 ? 22.637 42.950 14.400 1.00 7.01 312 GLU A O 1
ATOM 2409 N N . TYR A 1 313 ? 24.310 43.473 12.977 1.00 5.05 313 TYR A N 1
ATOM 2410 C CA . TYR A 1 313 ? 23.810 44.841 12.743 1.00 5.47 313 TYR A CA 1
ATOM 2411 C C . TYR A 1 313 ? 22.955 44.904 11.477 1.00 6.05 313 TYR A C 1
ATOM 2412 O O . TYR A 1 313 ? 23.441 44.612 10.374 1.00 5.95 313 TYR A O 1
ATOM 2421 N N . ALA A 1 314 ? 21.688 45.300 11.625 1.00 6.98 314 ALA A N 1
ATOM 2422 C CA . ALA A 1 314 ? 20.779 45.356 10.470 1.00 6.52 314 ALA A CA 1
ATOM 2423 C C . ALA A 1 314 ? 21.069 46.527 9.552 1.00 7.03 314 ALA A C 1
ATOM 2424 O O . ALA A 1 314 ? 21.020 47.671 9.970 1.00 9.95 314 ALA A O 1
ATOM 2426 N N . VAL A 1 315 ? 21.372 46.242 8.289 1.00 7.28 315 VAL A N 1
ATOM 2427 C CA . VAL A 1 315 ? 21.648 47.313 7.335 1.00 9.03 315 VAL A CA 1
ATOM 2428 C C . VAL A 1 315 ? 20.490 47.580 6.377 1.00 9.98 315 VAL A C 1
ATOM 2429 O O . VAL A 1 315 ? 20.421 48.661 5.783 1.00 11.62 315 VAL A O 1
ATOM 2436 N N . ALA A 1 316 ? 19.591 46.611 6.215 1.00 8.19 316 ALA A N 1
ATOM 2437 C CA . ALA A 1 316 ? 18.448 46.799 5.331 1.00 8.70 316 ALA A CA 1
ATOM 2438 C C . ALA A 1 316 ? 17.316 45.860 5.687 1.00 8.99 316 ALA A C 1
ATOM 2439 O O . ALA A 1 316 ? 17.526 44.761 6.220 1.00 7.57 316 ALA A O 1
ATOM 2441 N N . THR A 1 317 ? 16.101 46.296 5.380 1.00 9.73 317 THR A N 1
ATOM 2442 C CA . THR A 1 317 ? 14.921 45.500 5.644 1.00 10.72 317 THR A CA 1
ATOM 2443 C C . THR A 1 317 ? 13.983 45.654 4.458 1.00 11.18 317 THR A C 1
ATOM 2444 O O . THR A 1 317 ? 13.924 46.712 3.816 1.00 12.31 317 THR A O 1
ATOM 2448 N N . SER A 1 318 ? 13.265 44.582 4.157 1.00 9.67 318 SER A N 1
ATOM 2449 C CA . SER A 1 318 ? 12.307 44.585 3.065 1.00 9.81 318 SER A CA 1
ATOM 2450 C C . SER A 1 318 ? 11.202 43.592 3.409 1.00 9.43 318 SER A C 1
ATOM 2451 O O . SER A 1 318 ? 11.132 43.121 4.545 1.00 9.62 318 SER A O 1
ATOM 2456 N N . SER A 1 319 ? 10.341 43.300 2.439 1.00 10.75 319 SER A N 1
ATOM 2457 C CA . SER A 1 319 ? 9.214 42.365 2.610 1.00 11.34 319 SER A CA 1
ATOM 2458 C C . SER A 1 319 ? 9.222 41.377 1.436 1.00 10.54 319 SER A C 1
ATOM 2459 O O . SER A 1 319 ? 9.616 41.738 0.321 1.00 11.78 319 SER A O 1
ATOM 2462 N N . VAL A 1 320 ? 8.775 40.144 1.674 1.00 9.42 320 VAL A N 1
ATOM 2463 C CA . VAL A 1 320 ? 8.746 39.144 0.612 1.00 9.00 320 VAL A CA 1
ATOM 2464 C C . VAL A 1 320 ? 7.669 38.093 0.892 1.00 9.69 320 VAL A C 1
ATOM 2465 O O . VAL A 1 320 ? 7.328 37.824 2.056 1.00 9.77 320 VAL A O 1
ATOM 2469 N N . THR A 1 321 ? 7.094 37.543 -0.170 1.00 9.38 321 THR A N 1
ATOM 2470 C CA . THR A 1 321 ? 6.055 36.528 -0.029 1.00 10.10 321 THR A CA 1
ATOM 2471 C C . THR A 1 321 ? 6.526 35.206 -0.604 1.00 10.98 321 THR A C 1
ATOM 2472 O O . THR A 1 321 ? 7.174 35.160 -1.662 1.00 11.32 321 THR A O 1
ATOM 2476 N N . VAL A 1 322 ? 6.202 34.136 0.110 1.00 8.92 322 VAL A N 1
ATOM 2477 C CA . VAL A 1 322 ? 6.569 32.779 -0.257 1.00 8.45 322 VAL A CA 1
ATOM 2478 C C . VAL A 1 322 ? 5.325 31.941 -0.530 1.00 9.01 322 VAL A C 1
ATOM 2479 O O . VAL A 1 322 ? 4.330 32.050 0.189 1.00 9.14 322 VAL A O 1
ATOM 2483 N N . SER A 1 323 ? 5.391 31.136 -1.595 1.00 10.48 323 SER A N 1
ATOM 2484 C CA . SER A 1 323 ? 4.306 30.222 -1.981 1.00 11.11 323 SER A CA 1
ATOM 2485 C C . SER A 1 323 ? 4.873 28.803 -2.005 1.00 11.17 323 SER A C 1
ATOM 2486 O O . SER A 1 323 ? 6.035 28.608 -2.336 1.00 11.33 323 SER A O 1
ATOM 2489 N N . ALA A 1 324 ? 4.045 27.818 -1.676 1.00 10.95 324 ALA A N 1
ATOM 2490 C CA . ALA A 1 324 ? 4.502 26.433 -1.675 1.00 12.48 324 ALA A CA 1
ATOM 2491 C C . ALA A 1 324 ? 4.993 25.956 -3.041 1.00 12.52 324 ALA A C 1
ATOM 2492 O O . ALA A 1 324 ? 4.346 26.201 -4.067 1.00 13.71 324 ALA A O 1
ATOM 2494 N N . GLY A 1 325 ? 6.140 25.288 -3.044 1.00 12.98 325 GLY A N 1
ATOM 2495 C CA . GLY A 1 325 ? 6.683 24.727 -4.268 1.00 12.81 325 GLY A CA 1
ATOM 2496 C C . GLY A 1 325 ? 7.375 25.692 -5.197 1.00 15.42 325 GLY A C 1
ATOM 2497 O O . GLY A 1 325 ? 7.780 25.310 -6.301 1.00 17.10 325 GLY A O 1
ATOM 2498 N N . SER A 1 326 ? 7.538 26.936 -4.764 1.00 13.64 326 SER A N 1
ATOM 2499 C CA . SER A 1 326 ? 8.178 27.942 -5.599 1.00 14.93 326 SER A CA 1
ATOM 2500 C C . SER A 1 326 ? 9.282 28.687 -4.868 1.00 13.09 326 SER A C 1
ATOM 2501 O O . SER A 1 326 ? 9.274 28.767 -3.640 1.00 10.95 326 SER A O 1
ATOM 2504 N N . THR A 1 327 ? 10.231 29.223 -5.627 1.00 12.92 327 THR A N 1
ATOM 2505 C CA . THR A 1 327 ? 11.305 30.024 -5.052 1.00 14.22 327 THR A CA 1
ATOM 2506 C C . THR A 1 327 ? 11.079 31.463 -5.504 1.00 12.43 327 THR A C 1
ATOM 2507 O O . THR A 1 327 ? 10.972 31.745 -6.705 1.00 14.65 327 THR A O 1
ATOM 2511 N N . THR A 1 328 ? 10.970 32.371 -4.541 1.00 10.85 328 THR A N 1
ATOM 2512 C CA . THR A 1 328 ? 10.784 33.787 -4.839 1.00 9.83 328 THR A CA 1
ATOM 2513 C C . THR A 1 328 ? 12.168 34.392 -4.958 1.00 10.85 328 THR A C 1
ATOM 2514 O O . THR A 1 328 ? 12.987 34.235 -4.056 1.00 11.79 328 THR A O 1
ATOM 2518 N N . THR A 1 329 ? 12.451 35.051 -6.082 1.00 11.10 329 THR A N 1
ATOM 2519 C CA . THR A 1 329 ? 13.742 35.689 -6.252 1.00 10.94 329 THR A CA 1
ATOM 2520 C C . THR A 1 329 ? 13.642 37.082 -5.664 1.00 11.45 329 THR A C 1
ATOM 2521 O O . THR A 1 329 ? 12.797 37.878 -6.072 1.00 13.88 329 THR A O 1
ATOM 2525 N N . LYS A 1 330 ? 14.518 37.371 -4.704 1.00 9.66 330 LYS A N 1
ATOM 2526 C CA . LYS A 1 330 ? 14.500 38.648 -4.011 1.00 9.91 330 LYS A CA 1
ATOM 2527 C C . LYS A 1 330 ? 15.899 39.040 -3.549 1.00 10.05 330 LYS A C 1
ATOM 2528 O O . LYS A 1 330 ? 16.512 38.335 -2.753 1.00 11.06 330 LYS A O 1
ATOM 2534 N N . ASN A 1 331 ? 16.413 40.158 -4.060 1.00 7.73 331 ASN A N 1
ATOM 2535 C CA . ASN A 1 331 ? 17.713 40.635 -3.649 1.00 7.28 331 ASN A CA 1
ATOM 2536 C C . ASN A 1 331 ? 17.482 41.634 -2.506 1.00 7.61 331 ASN A C 1
ATOM 2537 O O . ASN A 1 331 ? 16.355 42.078 -2.237 1.00 8.94 331 ASN A O 1
ATOM 2542 N N . ILE A 1 332 ? 18.565 42.001 -1.841 1.00 6.67 332 ILE A N 1
ATOM 2543 C CA . ILE A 1 332 ? 18.499 42.985 -0.772 1.00 7.15 332 ILE A CA 1
ATOM 2544 C C . ILE A 1 332 ? 19.849 43.706 -0.690 1.00 7.32 332 ILE A C 1
ATOM 2545 O O . ILE A 1 332 ? 20.898 43.108 -0.913 1.00 8.39 332 ILE A O 1
ATOM 2550 N N . SER A 1 333 ? 19.831 45.005 -0.415 1.00 7.41 333 SER A N 1
ATOM 2551 C CA . SER A 1 333 ? 21.085 45.735 -0.347 1.00 7.72 333 SER A CA 1
ATOM 2552 C C . SER A 1 333 ? 21.017 46.912 0.607 1.00 8.20 333 SER A C 1
ATOM 2553 O O . SER A 1 333 ? 19.946 47.487 0.860 1.00 9.86 333 SER A O 1
ATOM 2556 N N . GLY A 1 334 ? 22.177 47.242 1.159 1.00 8.44 334 GLY A N 1
ATOM 2557 C CA . GLY A 1 334 ? 22.267 48.366 2.073 1.00 9.26 334 GLY A CA 1
ATOM 2558 C C . GLY A 1 334 ? 23.657 48.467 2.647 1.00 9.64 334 GLY A C 1
ATOM 2559 O O . GLY A 1 334 ? 24.497 47.594 2.421 1.00 9.71 334 GLY A O 1
ATOM 2560 N N . SER A 1 335 ? 23.902 49.547 3.379 1.00 10.60 335 SER A N 1
ATOM 2561 C CA . SER A 1 335 ? 25.188 49.766 4.024 1.00 10.27 335 SER A CA 1
ATOM 2562 C C . SER A 1 335 ? 25.006 50.681 5.224 1.00 11.06 335 SER A C 1
ATOM 2563 O O . SER A 1 335 ? 23.984 51.357 5.344 1.00 11.55 335 SER A O 1
ATOM 2566 N N . VAL A 1 336 ? 25.998 50.677 6.109 1.00 10.34 336 VAL A N 1
ATOM 2567 C CA . VAL A 1 336 ? 25.972 51.514 7.305 1.00 13.79 336 VAL A CA 1
ATOM 2568 C C . VAL A 1 336 ? 26.578 52.857 6.915 1.00 15.41 336 VAL A C 1
ATOM 2569 O O . VAL A 1 336 ? 27.750 52.938 6.541 1.00 18.85 336 VAL A O 1
ATOM 2573 N N . LYS A 1 337 ? 25.779 53.912 7.003 1.00 16.34 337 LYS A N 1
ATOM 2574 C CA . LYS A 1 337 ? 26.267 55.235 6.634 1.00 17.62 337 LYS A CA 1
ATOM 2575 C C . LYS A 1 337 ? 26.422 56.121 7.857 1.00 16.22 337 LYS A C 1
ATOM 2576 O O . LYS A 1 337 ? 25.574 56.127 8.743 1.00 17.72 337 LYS A O 1
ATOM 2582 N N . THR A 1 338 ? 27.546 56.827 7.922 1.00 15.31 338 THR A N 1
ATOM 2583 C CA . THR A 1 338 ? 27.795 57.757 9.012 1.00 14.33 338 THR A CA 1
ATOM 2584 C C . THR A 1 338 ? 28.248 59.060 8.365 1.00 15.49 338 THR A C 1
ATOM 2585 O O . THR A 1 338 ? 27.405 59.882 8.008 1.00 14.94 338 THR A O 1
ATOM 2589 N N . GLY A 1 339 ? 29.556 59.241 8.199 1.00 13.31 339 GLY A N 1
ATOM 2590 C CA . GLY A 1 339 ? 30.076 60.448 7.568 1.00 14.96 339 GLY A CA 1
ATOM 2591 C C . GLY A 1 339 ? 31.590 60.431 7.589 1.00 13.51 339 GLY A C 1
ATOM 2592 O O . GLY A 1 339 ? 32.183 59.355 7.595 1.00 17.27 339 GLY A O 1
ATOM 2593 N N . THR A 1 340 ? 32.224 61.604 7.591 1.00 12.46 340 THR A N 1
ATOM 2594 C CA . THR A 1 340 ? 33.670 61.678 7.637 1.00 13.37 340 THR A CA 1
ATOM 2595 C C . THR A 1 340 ? 34.017 61.452 9.096 1.00 13.12 340 THR A C 1
ATOM 2596 O O . THR A 1 340 ? 33.702 62.259 9.963 1.00 13.42 340 THR A O 1
ATOM 2600 N N . THR A 1 341 ? 34.676 60.336 9.347 1.00 11.41 341 THR A N 1
ATOM 2601 C CA . THR A 1 341 ? 35.027 59.920 10.701 1.00 9.84 341 THR A CA 1
ATOM 2602 C C . THR A 1 341 ? 36.206 60.615 11.359 1.00 11.33 341 THR A C 1
ATOM 2603 O O . THR A 1 341 ? 37.281 60.708 10.761 1.00 13.26 341 THR A O 1
ATOM 2607 N N . ILE A 1 342 ? 36.000 61.124 12.578 1.00 10.20 342 ILE A N 1
ATOM 2608 C CA . ILE A 1 342 ? 37.099 61.713 13.337 1.00 11.04 342 ILE A CA 1
ATOM 2609 C C . ILE A 1 342 ? 37.730 60.518 14.087 1.00 11.40 342 ILE A C 1
ATOM 2610 O O . ILE A 1 342 ? 38.956 60.338 14.062 1.00 12.65 342 ILE A O 1
ATOM 2615 N N . PHE A 1 343 ? 36.906 59.708 14.763 1.00 10.76 343 PHE A N 1
ATOM 2616 C CA . PHE A 1 343 ? 37.414 58.489 15.393 1.00 8.75 343 PHE A CA 1
ATOM 2617 C C . PHE A 1 343 ? 36.283 57.469 15.496 1.00 9.91 343 PHE A C 1
ATOM 2618 O O . PHE A 1 343 ? 35.094 57.815 15.437 1.00 8.39 343 PHE A O 1
ATOM 2626 N N . LYS A 1 344 ? 36.675 56.204 15.614 1.00 8.53 344 LYS A N 1
ATOM 2627 C CA . LYS A 1 344 ? 35.729 55.104 15.722 1.00 8.69 344 LYS A CA 1
ATOM 2628 C C . LYS A 1 344 ? 36.309 54.073 16.651 1.00 6.50 344 LYS A C 1
ATOM 2629 O O . LYS A 1 344 ? 37.485 53.697 16.522 1.00 10.02 344 LYS A O 1
ATOM 2635 N N . ILE A 1 345 ? 35.483 53.624 17.589 1.00 6.84 345 ILE A N 1
ATOM 2636 C CA . ILE A 1 345 ? 35.867 52.625 18.579 1.00 6.71 345 ILE A CA 1
ATOM 2637 C C . ILE A 1 345 ? 34.974 51.400 18.359 1.00 7.61 345 ILE A C 1
ATOM 2638 O O . ILE A 1 345 ? 33.764 51.454 18.586 1.00 8.09 345 ILE A O 1
ATOM 2643 N N . GLY A 1 346 ? 35.591 50.299 17.933 1.00 8.29 346 GLY A N 1
ATOM 2644 C CA . GLY A 1 346 ? 34.832 49.088 17.656 1.00 7.95 346 GLY A CA 1
ATOM 2645 C C . GLY A 1 346 ? 34.346 49.093 16.212 1.00 7.82 346 GLY A C 1
ATOM 2646 O O . GLY A 1 346 ? 34.752 49.912 15.386 1.00 9.28 346 GLY A O 1
ATOM 2647 N N . GLU A 1 347 ? 33.456 48.158 15.905 1.00 6.85 347 GLU A N 1
ATOM 2648 C CA . GLU A 1 347 ? 32.897 48.035 14.559 1.00 8.01 347 GLU A CA 1
ATOM 2649 C C . GLU A 1 347 ? 31.381 47.919 14.632 1.00 5.86 347 GLU A C 1
ATOM 2650 O O . GLU A 1 347 ? 30.839 47.476 15.650 1.00 6.97 347 GLU A O 1
ATOM 2656 N N . TRP A 1 348 ? 30.694 48.311 13.553 1.00 6.14 348 TRP A N 1
ATOM 2657 C CA . TRP A 1 348 ? 29.226 48.222 13.492 1.00 6.13 348 TRP A CA 1
ATOM 2658 C C . TRP A 1 348 ? 28.813 46.793 13.152 1.00 6.73 348 TRP A C 1
ATOM 2659 O O . TRP A 1 348 ? 28.441 46.484 12.009 1.00 7.77 348 TRP A O 1
ATOM 2670 N N . ASP A 1 349 ? 28.874 45.917 14.152 1.00 6.57 349 ASP A N 1
ATOM 2671 C CA . ASP A 1 349 ? 28.533 44.512 13.939 1.00 6.22 349 ASP A CA 1
ATOM 2672 C C . ASP A 1 349 ? 27.486 44.000 14.940 1.00 6.06 349 ASP A C 1
ATOM 2673 O O . ASP A 1 349 ? 27.257 42.792 15.035 1.00 5.83 349 ASP A O 1
ATOM 2678 N N . GLY A 1 350 ? 26.850 44.913 15.679 1.00 4.99 350 GLY A N 1
ATOM 2679 C CA . GLY A 1 350 ? 25.831 44.510 16.647 1.00 7.07 350 GLY A CA 1
ATOM 2680 C C . GLY A 1 350 ? 26.353 43.667 17.800 1.00 7.50 350 GLY A C 1
ATOM 2681 O O . GLY A 1 350 ? 25.590 42.975 18.461 1.00 7.57 350 GLY A O 1
ATOM 2682 N N . GLN A 1 351 ? 27.654 43.763 18.069 1.00 5.33 351 GLN A N 1
ATOM 2683 C CA . GLN A 1 351 ? 28.285 42.972 19.117 1.00 5.46 351 GLN A CA 1
ATOM 2684 C C . GLN A 1 351 ? 29.360 43.790 19.819 1.00 5.81 351 GLN A C 1
ATOM 2685 O O . GLN A 1 351 ? 29.834 44.796 19.283 1.00 5.44 351 GLN A O 1
ATOM 2691 N N . PRO A 1 352 ? 29.760 43.369 21.037 1.00 6.50 352 PRO A N 1
ATOM 2692 C CA . PRO A 1 352 ? 30.813 44.096 21.760 1.00 7.69 352 PRO A CA 1
ATOM 2693 C C . PRO A 1 352 ? 32.142 43.443 21.393 1.00 9.25 352 PRO A C 1
ATOM 2694 O O . PRO A 1 352 ? 33.115 43.550 22.111 1.00 8.16 352 PRO A O 1
ATOM 2698 N N . THR A 1 353 ? 32.166 42.788 20.239 1.00 10.40 353 THR A N 1
ATOM 2699 C CA . THR A 1 353 ? 33.359 42.085 19.794 1.00 10.06 353 THR A CA 1
ATOM 2700 C C . THR A 1 353 ? 34.612 42.967 19.796 1.00 9.93 353 THR A C 1
ATOM 2701 O O . THR A 1 353 ? 34.634 44.074 19.254 1.00 12.15 353 THR A O 1
ATOM 2708 N N . GLY A 1 354 ? 35.663 42.476 20.445 1.00 10.60 354 GLY A N 1
ATOM 2709 C CA . GLY A 1 354 ? 36.899 43.224 20.503 1.00 8.84 354 GLY A CA 1
ATOM 2710 C C . GLY A 1 354 ? 37.088 44.121 21.716 1.00 8.84 354 GLY A C 1
ATOM 2711 O O . GLY A 1 354 ? 38.204 44.581 22.019 1.00 8.60 354 GLY A O 1
ATOM 2712 N N . PHE A 1 355 ? 35.996 44.382 22.419 1.00 8.06 355 PHE A N 1
ATOM 2713 C CA . PHE A 1 355 ? 36.051 45.234 23.597 1.00 8.27 355 PHE A CA 1
ATOM 2714 C C . PHE A 1 355 ? 36.588 44.470 24.814 1.00 6.94 355 PHE A C 1
ATOM 2715 O O . PHE A 1 355 ? 36.577 43.237 24.845 1.00 7.39 355 PHE A O 1
ATOM 2730 N N . ARG A 1 356 ? 37.053 45.199 25.820 1.00 6.51 356 ARG A N 1
ATOM 2731 C CA . ARG A 1 356 ? 37.566 44.561 27.022 1.00 5.31 356 ARG A CA 1
ATOM 2732 C C . ARG A 1 356 ? 36.504 43.642 27.630 1.00 6.06 356 ARG A C 1
ATOM 2733 O O . ARG A 1 356 ? 35.349 44.040 27.827 1.00 5.06 356 ARG A O 1
ATOM 2741 N N . ASN A 1 357 ? 36.915 42.407 27.919 1.00 5.60 357 ASN A N 1
ATOM 2742 C CA . ASN A 1 357 ? 36.082 41.366 28.541 1.00 6.40 357 ASN A CA 1
ATOM 2743 C C . ASN A 1 357 ? 34.992 40.755 27.685 1.00 5.43 357 ASN A C 1
ATOM 2744 O O . ASN A 1 357 ? 34.281 39.903 28.179 1.00 7.03 357 ASN A O 1
ATOM 2749 N N . ALA A 1 358 ? 34.851 41.154 26.421 1.00 5.43 358 ALA A N 1
ATOM 2750 C CA . ALA A 1 358 ? 33.779 40.590 25.599 1.00 5.79 358 ALA A CA 1
ATOM 2751 C C . ALA A 1 358 ? 33.894 39.073 25.403 1.00 5.67 358 ALA A C 1
ATOM 2752 O O . ALA A 1 358 ? 32.899 38.352 25.565 1.00 7.35 358 ALA A O 1
ATOM 2754 N N . ALA A 1 359 ? 35.091 38.571 25.104 1.00 7.14 359 ALA A N 1
ATOM 2755 C CA . ALA A 1 359 ? 35.201 37.111 24.910 1.00 7.29 359 ALA A CA 1
ATOM 2756 C C . ALA A 1 359 ? 34.910 36.349 26.211 1.00 7.58 359 ALA A C 1
ATOM 2757 O O . ALA A 1 359 ? 34.190 35.336 26.221 1.00 9.93 359 ALA A O 1
ATOM 2759 N N . ASN A 1 360 ? 35.452 36.835 27.319 1.00 6.43 360 ASN A N 1
ATOM 2760 C CA . ASN A 1 360 ? 35.202 36.163 28.590 1.00 7.32 360 ASN A CA 1
ATOM 2761 C C . ASN A 1 360 ? 33.737 36.226 29.018 1.00 6.40 360 ASN A C 1
ATOM 2762 O O . ASN A 1 360 ? 33.240 35.301 29.642 1.00 6.96 360 ASN A O 1
ATOM 2767 N N . GLN A 1 361 ? 33.057 37.330 28.704 1.00 5.25 361 GLN A N 1
ATOM 2768 C CA . GLN A 1 361 ? 31.676 37.501 29.140 1.00 5.14 361 GLN A CA 1
ATOM 2769 C C . GLN A 1 361 ? 30.699 36.442 28.661 1.00 4.06 361 GLN A C 1
ATOM 2770 O O . GLN A 1 361 ? 29.661 36.210 29.303 1.00 4.74 361 GLN A O 1
ATOM 2776 N N . LEU A 1 362 ? 31.001 35.815 27.535 1.00 4.99 362 LEU A N 1
ATOM 2777 C CA . LEU A 1 362 ? 30.118 34.747 27.046 1.00 4.17 362 LEU A CA 1
ATOM 2778 C C . LEU A 1 362 ? 30.228 33.467 27.905 1.00 4.53 362 LEU A C 1
ATOM 2779 O O . LEU A 1 362 ? 29.310 32.628 27.885 1.00 4.19 362 LEU A O 1
ATOM 2784 N N . ARG A 1 363 ? 31.307 33.346 28.690 1.00 4.11 363 ARG A N 1
ATOM 2785 C CA . ARG A 1 363 ? 31.587 32.097 29.398 1.00 3.72 363 ARG A CA 1
ATOM 2786 C C . ARG A 1 363 ? 31.882 32.236 30.886 1.00 5.00 363 ARG A C 1
ATOM 2787 O O . ARG A 1 363 ? 32.319 31.267 31.514 1.00 6.65 363 ARG A O 1
ATOM 2795 N N . MET A 1 364 ? 31.698 33.427 31.442 1.00 4.81 364 MET A N 1
ATOM 2796 C CA . MET A 1 364 ? 31.888 33.626 32.881 1.00 5.50 364 MET A CA 1
ATOM 2797 C C . MET A 1 364 ? 31.194 34.910 33.304 1.00 4.54 364 MET A C 1
ATOM 2798 O O . MET A 1 364 ? 30.821 35.732 32.467 1.00 5.58 364 MET A O 1
ATOM 2803 N N . HIS A 1 365 ? 31.007 35.056 34.609 1.00 4.70 365 HIS A N 1
ATOM 2804 C CA . HIS A 1 365 ? 30.316 36.221 35.174 1.00 3.73 365 HIS A CA 1
ATOM 2805 C C . HIS A 1 365 ? 31.237 37.452 35.236 1.00 4.16 365 HIS A C 1
ATOM 2806 O O . HIS A 1 365 ? 32.444 37.325 35.378 1.00 4.10 365 HIS A O 1
ATOM 2813 N N . PRO A 1 366 ? 30.668 38.665 35.153 1.00 4.40 366 PRO A N 1
ATOM 2814 C CA . PRO A 1 366 ? 31.503 39.873 35.211 1.00 5.08 366 PRO A CA 1
ATOM 2815 C C . PRO A 1 366 ? 32.330 40.007 36.491 1.00 5.78 366 PRO A C 1
ATOM 2816 O O . PRO A 1 366 ? 33.323 40.718 36.474 1.00 6.64 366 PRO A O 1
ATOM 2820 N N . SER A 1 367 ? 31.915 39.353 37.577 1.00 5.55 367 SER A N 1
ATOM 2821 C CA . SER A 1 367 ? 32.650 39.411 38.846 1.00 5.05 367 SER A CA 1
ATOM 2822 C C . SER A 1 367 ? 33.826 38.441 38.908 1.00 5.93 367 SER A C 1
ATOM 2823 O O . SER A 1 367 ? 34.567 38.433 39.876 1.00 8.04 367 SER A O 1
ATOM 2826 N N . ASP A 1 368 ? 33.971 37.580 37.906 1.00 6.41 368 ASP A N 1
ATOM 2827 C CA . ASP A 1 368 ? 35.056 36.604 37.924 1.00 6.28 368 ASP A CA 1
ATOM 2828 C C . ASP A 1 368 ? 36.426 37.278 38.017 1.00 5.80 368 ASP A C 1
ATOM 2829 O O . ASP A 1 368 ? 36.691 38.274 37.336 1.00 5.83 368 ASP A O 1
ATOM 2834 N N . SER A 1 369 ? 37.308 36.721 38.844 1.00 6.70 369 SER A N 1
ATOM 2835 C CA . SER A 1 369 ? 38.638 37.297 39.015 1.00 5.61 369 SER A CA 1
ATOM 2836 C C . SER A 1 369 ? 39.463 37.288 37.725 1.00 5.90 369 SER A C 1
ATOM 2837 O O . SER A 1 369 ? 40.442 38.041 37.597 1.00 7.50 369 SER A O 1
ATOM 2840 N N . ARG A 1 370 ? 39.075 36.456 36.755 1.00 5.08 370 ARG A N 1
ATOM 2841 C CA . ARG A 1 370 ? 39.791 36.396 35.479 1.00 6.29 370 ARG A CA 1
ATOM 2842 C C . ARG A 1 370 ? 39.445 37.545 34.513 1.00 7.17 370 ARG A C 1
ATOM 2843 O O . ARG A 1 370 ? 40.115 37.727 33.491 1.00 9.03 370 ARG A O 1
ATOM 2851 N N . MET A 1 371 ? 38.415 38.324 34.837 1.00 6.23 371 MET A N 1
ATOM 2852 C CA . MET A 1 371 ? 38.072 39.470 34.012 1.00 7.00 371 MET A CA 1
ATOM 2853 C C . MET A 1 371 ? 39.112 40.561 34.233 1.00 8.57 371 MET A C 1
ATOM 2854 O O . MET A 1 371 ? 39.721 40.639 35.304 1.00 9.87 371 MET A O 1
ATOM 2859 N N . SER A 1 372 ? 39.323 41.375 33.208 1.00 6.95 372 SER A N 1
ATOM 2860 C CA . SER A 1 372 ? 40.205 42.525 33.332 1.00 8.50 372 SER A CA 1
ATOM 2861 C C . SER A 1 372 ? 39.381 43.616 34.010 1.00 9.08 372 SER A C 1
ATOM 2862 O O . SER A 1 372 ? 38.149 43.551 34.039 1.00 9.43 372 SER A O 1
ATOM 2865 N N . SER A 1 373 ? 40.055 44.619 34.554 1.00 9.27 373 SER A N 1
ATOM 2866 C CA . SER A 1 373 ? 39.363 45.696 35.262 1.00 9.44 373 SER A CA 1
ATOM 2867 C C . SER A 1 373 ? 38.272 46.382 34.433 1.00 7.87 373 SER A C 1
ATOM 2868 O O . SER A 1 373 ? 38.494 46.762 33.285 1.00 9.11 373 SER A O 1
ATOM 2873 N N . TRP A 1 374 ? 37.097 46.549 35.033 1.00 7.88 374 TRP A N 1
ATOM 2874 C CA . TRP A 1 374 ? 35.973 47.204 34.357 1.00 7.62 374 TRP A CA 1
ATOM 2875 C C . TRP A 1 374 ? 36.121 48.718 34.288 1.00 8.61 374 TRP A C 1
ATOM 2876 O O . TRP A 1 374 ? 35.547 49.378 33.413 1.00 7.99 374 TRP A O 1
ATOM 2887 N N . GLY A 1 375 ? 36.872 49.271 35.231 1.00 9.96 375 GLY A N 1
ATOM 2888 C CA . GLY A 1 375 ? 37.086 50.712 35.245 1.00 11.01 375 GLY A CA 1
ATOM 2889 C C . GLY A 1 375 ? 36.579 51.364 36.508 1.00 11.21 375 GLY A C 1
ATOM 2890 O O . GLY A 1 375 ? 36.432 50.677 37.520 1.00 12.84 375 GLY A O 1
ATOM 2891 N N . PRO A 1 376 ? 36.225 52.660 36.474 1.00 11.75 376 PRO A N 1
ATOM 2892 C CA . PRO A 1 376 ? 36.243 53.593 35.340 1.00 13.77 376 PRO A CA 1
ATOM 2893 C C . PRO A 1 376 ? 37.530 53.623 34.551 1.00 15.21 376 PRO A C 1
ATOM 2894 O O . PRO A 1 376 ? 38.633 53.727 35.113 1.00 16.52 376 PRO A O 1
ATOM 2898 N N . LEU A 1 377 ? 37.371 53.543 33.234 1.00 16.62 377 LEU A N 1
ATOM 2899 C CA . LEU A 1 377 ? 38.504 53.544 32.327 1.00 18.06 377 LEU A CA 1
ATOM 2900 C C . LEU A 1 377 ? 38.542 54.800 31.466 1.00 17.72 377 LEU A C 1
ATOM 2901 O O . LEU A 1 377 ? 37.498 55.436 31.209 1.00 18.45 377 LEU A O 1
ATOM 2906 N N . THR A 1 378 ? 39.750 55.170 31.057 1.00 16.69 378 THR A N 1
ATOM 2907 C CA . THR A 1 378 ? 39.956 56.311 30.165 1.00 15.85 378 THR A CA 1
ATOM 2908 C C . THR A 1 378 ? 40.613 55.718 28.931 1.00 14.66 378 THR A C 1
ATOM 2909 O O . THR A 1 378 ? 41.687 55.089 29.008 1.00 15.71 378 THR A O 1
ATOM 2913 N N . TYR A 1 379 ? 39.939 55.875 27.807 1.00 12.40 379 TYR A N 1
ATOM 2914 C CA . TYR A 1 379 ? 40.403 55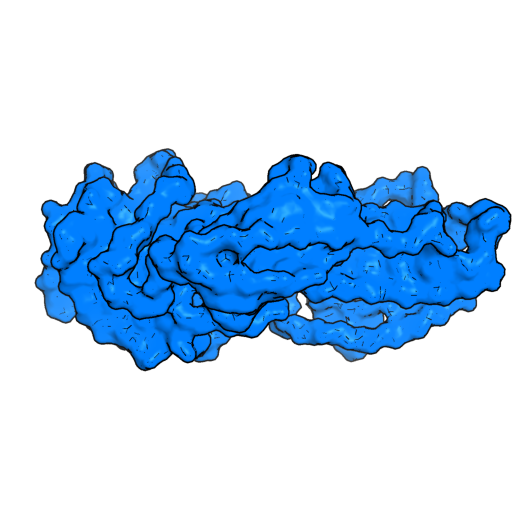.387 26.532 1.00 11.42 379 TYR A CA 1
ATOM 2915 C C . TYR A 1 379 ? 40.904 56.611 25.781 1.00 12.67 379 TYR A C 1
ATOM 2916 O O . TYR A 1 379 ? 40.198 57.619 25.672 1.00 11.74 379 TYR A O 1
ATOM 2925 N N . THR A 1 380 ? 42.143 56.548 25.301 1.00 11.23 380 THR A N 1
ATOM 2926 C CA . THR A 1 380 ? 42.720 57.654 24.545 1.00 10.64 380 THR A CA 1
ATOM 2927 C C . THR A 1 380 ? 42.883 57.216 23.092 1.00 12.03 380 THR A C 1
ATOM 2928 O O . THR A 1 380 ? 43.612 56.270 22.792 1.00 12.36 380 THR A O 1
ATOM 2932 N N . VAL A 1 381 ? 42.175 57.890 22.192 1.00 11.73 381 VAL A N 1
ATOM 2933 C CA . VAL A 1 381 ? 42.213 57.579 20.775 1.00 13.94 381 VAL A CA 1
ATOM 2934 C C . VAL A 1 381 ? 43.626 57.751 20.236 1.00 16.40 381 VAL A C 1
ATOM 2935 O O . VAL A 1 381 ? 44.217 58.817 20.378 1.00 16.65 381 VAL A O 1
ATOM 2939 N N . GLY A 1 382 ? 44.164 56.689 19.642 1.00 16.66 382 GLY A N 1
ATOM 2940 C CA . GLY A 1 382 ? 45.513 56.738 19.097 1.00 18.48 382 GLY A CA 1
ATOM 2941 C C . GLY A 1 382 ? 46.543 56.081 19.999 1.00 18.94 382 GLY A C 1
ATOM 2942 O O . GLY A 1 382 ? 47.665 55.804 19.570 1.00 21.89 382 GLY A O 1
ATOM 2943 N N . SER A 1 383 ? 46.177 55.815 21.247 1.00 18.33 383 SER A N 1
ATOM 2944 C CA . SER A 1 383 ? 47.101 55.184 22.188 1.00 19.95 383 SER A CA 1
ATOM 2945 C C . SER A 1 383 ? 46.536 53.897 22.795 1.00 18.81 383 SER A C 1
ATOM 2946 O O . SER A 1 383 ? 47.235 52.891 22.926 1.00 19.67 383 SER A O 1
ATOM 2949 N N . SER A 1 384 ? 45.263 53.932 23.156 1.00 15.43 384 SER A N 1
ATOM 2950 C CA . SER A 1 384 ? 44.596 52.785 23.755 1.00 14.74 384 SER A CA 1
ATOM 2951 C C . SER A 1 384 ? 44.209 51.734 22.730 1.00 13.97 384 SER A C 1
ATOM 2952 O O . SER A 1 384 ? 43.886 52.052 21.589 1.00 14.00 384 SER A O 1
ATOM 2955 N N . ALA A 1 385 ? 44.226 50.469 23.150 1.00 14.35 385 ALA A N 1
ATOM 2956 C CA . ALA A 1 385 ? 43.804 49.377 22.269 1.00 14.08 385 ALA A CA 1
ATOM 2957 C C . ALA A 1 385 ? 42.305 49.188 22.531 1.00 12.70 385 ALA A C 1
ATOM 2958 O O . ALA A 1 385 ? 41.810 49.598 23.580 1.00 11.26 385 ALA A O 1
ATOM 2960 N N . LEU A 1 386 ? 41.577 48.577 21.601 1.00 12.75 386 LEU A N 1
ATOM 2961 C CA . LEU A 1 386 ? 40.144 48.356 21.792 1.00 12.91 386 LEU A CA 1
ATOM 2962 C C . LEU A 1 386 ? 39.879 47.545 23.049 1.00 10.81 386 LEU A C 1
ATOM 2963 O O . LEU A 1 386 ? 38.833 47.699 23.695 1.00 10.96 386 LEU A O 1
ATOM 2968 N N . THR A 1 387 ? 40.802 46.648 23.388 1.00 11.09 387 THR A N 1
ATOM 2969 C CA . THR A 1 387 ? 40.628 45.859 24.595 1.00 9.47 387 THR A CA 1
ATOM 2970 C C . THR A 1 387 ? 40.827 46.670 25.878 1.00 9.95 387 THR A C 1
ATOM 2971 O O . THR A 1 387 ? 40.828 46.110 26.987 1.00 10.84 387 THR A O 1
ATOM 2975 N N . ASP A 1 388 ? 40.966 47.994 25.730 1.00 10.42 388 ASP A N 1
ATOM 2976 C CA . ASP A 1 388 ? 41.048 48.887 26.883 1.00 10.91 388 ASP A CA 1
ATOM 2977 C C . ASP A 1 388 ? 39.715 49.631 27.027 1.00 11.46 388 ASP A C 1
ATOM 2978 O O . ASP A 1 388 ? 39.534 50.402 27.968 1.00 14.26 388 ASP A O 1
ATOM 2983 N N . PHE A 1 389 ? 38.786 49.408 26.095 1.00 9.92 389 PHE A N 1
ATOM 2984 C CA . PHE A 1 389 ? 37.457 50.048 26.179 1.00 8.43 389 PHE A CA 1
ATOM 2985 C C . PHE A 1 389 ? 36.513 48.991 26.763 1.00 7.90 389 PHE A C 1
ATOM 2986 O O . PHE A 1 389 ? 36.382 47.892 26.234 1.00 6.78 389 PHE A O 1
ATOM 2994 N N . PRO A 1 390 ? 35.821 49.313 27.866 1.00 7.37 390 PRO A N 1
ATOM 2995 C CA . PRO A 1 390 ? 34.919 48.337 28.483 1.00 8.58 390 PRO A CA 1
ATOM 2996 C C . PRO A 1 390 ? 33.773 47.899 27.586 1.00 6.62 390 PRO A C 1
ATOM 2997 O O . PRO A 1 390 ? 33.135 48.724 26.920 1.00 8.59 390 PRO A O 1
ATOM 3001 N N . MET A 1 391 ? 33.501 46.597 27.550 1.00 5.48 391 MET A N 1
ATOM 3002 C CA . MET A 1 391 ? 32.411 46.121 26.700 1.00 4.87 391 MET A CA 1
ATOM 3003 C C . MET A 1 391 ? 31.075 46.638 27.196 1.00 5.90 391 MET A C 1
ATOM 3004 O O . MET A 1 391 ? 30.113 46.685 26.438 1.00 6.01 391 MET A O 1
ATOM 3013 N N . ALA A 1 392 ? 31.009 47.014 28.472 1.00 6.13 392 ALA A N 1
ATOM 3014 C CA . ALA A 1 392 ? 29.751 47.503 29.043 1.00 5.58 392 ALA A CA 1
ATOM 3015 C C . ALA A 1 392 ? 30.020 48.512 30.126 1.00 5.39 392 ALA A C 1
ATOM 3016 O O . ALA A 1 392 ? 31.089 48.479 30.740 1.00 5.74 392 ALA A O 1
ATOM 3018 N N . VAL A 1 393 ? 29.061 49.409 30.357 1.00 5.19 393 VAL A N 1
ATOM 3019 C CA . VAL A 1 393 ? 29.209 50.375 31.444 1.00 5.54 393 VAL A CA 1
ATOM 3020 C C . VAL A 1 393 ? 28.000 50.195 32.372 1.00 5.43 393 VAL A C 1
ATOM 3021 O O . VAL A 1 393 ? 26.836 50.108 31.926 1.00 5.14 393 VAL A O 1
ATOM 3025 N N . PHE A 1 394 ? 28.296 50.061 33.666 1.00 4.55 394 PHE A N 1
ATOM 3026 C CA . PHE A 1 394 ? 27.284 49.850 34.714 1.00 5.34 394 PHE A CA 1
ATOM 3027 C C . PHE A 1 394 ? 27.278 51.092 35.596 1.00 6.62 394 PHE A C 1
ATOM 3028 O O . PHE A 1 394 ? 28.330 51.569 36.023 1.00 5.82 394 PHE A O 1
ATOM 3036 N N . LYS A 1 395 ? 26.083 51.603 35.863 1.00 5.33 395 LYS A N 1
ATOM 3037 C CA . LYS A 1 395 ? 25.918 52.818 36.660 1.00 5.33 395 LYS A CA 1
ATOM 3038 C C . LYS A 1 395 ? 26.688 52.790 37.993 1.00 6.69 395 LYS A C 1
ATOM 3039 O O . LYS A 1 395 ? 27.204 53.831 38.434 1.00 6.91 395 LYS A O 1
ATOM 3045 N N . SER A 1 396 ? 26.800 51.605 38.603 1.00 5.64 396 SER A N 1
ATOM 3046 C CA . SER A 1 396 ? 27.448 51.496 39.904 1.00 7.34 396 SER A CA 1
ATOM 3047 C C . SER A 1 396 ? 28.699 50.644 39.951 1.00 6.62 396 SER A C 1
ATOM 3048 O O . SER A 1 396 ? 29.068 50.169 41.027 1.00 7.42 396 SER A O 1
ATOM 3051 N N . VAL A 1 397 ? 29.331 50.418 38.802 1.00 6.69 397 VAL A N 1
ATOM 3052 C CA . VAL A 1 397 ? 30.606 49.688 38.807 1.00 5.46 397 VAL A CA 1
ATOM 3053 C C . VAL A 1 397 ? 31.711 50.512 38.156 1.00 6.67 397 VAL A C 1
ATOM 3054 O O . VAL A 1 397 ? 32.716 50.821 38.796 1.00 7.24 397 VAL A O 1
ATOM 3058 N N . ASN A 1 398 ? 31.514 50.891 36.895 1.00 6.61 398 ASN A N 1
ATOM 3059 C CA . ASN A 1 398 ? 32.566 51.589 36.148 1.00 6.76 398 ASN A CA 1
ATOM 3060 C C . ASN A 1 398 ? 32.122 52.845 35.419 1.00 9.10 398 ASN A C 1
ATOM 3061 O O . ASN A 1 398 ? 32.658 53.190 34.370 1.00 9.28 398 ASN A O 1
ATOM 3066 N N . ASN A 1 399 ? 31.157 53.530 35.998 1.00 7.44 399 ASN A N 1
ATOM 3067 C CA . ASN A 1 399 ? 30.618 54.756 35.440 1.00 8.73 399 ASN A CA 1
ATOM 3068 C C . ASN A 1 399 ? 31.508 55.927 35.879 1.00 9.99 399 ASN A C 1
ATOM 3069 O O . ASN A 1 399 ? 31.909 55.990 37.032 1.00 10.65 399 ASN A O 1
ATOM 3074 N N . PRO A 1 400 ? 31.858 56.850 34.963 1.00 10.16 400 PRO A N 1
ATOM 3075 C CA . PRO A 1 400 ? 31.531 56.924 33.534 1.00 8.44 400 PRO A CA 1
ATOM 3076 C C . PRO A 1 400 ? 32.717 56.416 32.737 1.00 8.19 400 PRO A C 1
ATOM 3077 O O . PRO A 1 400 ? 33.782 56.123 33.305 1.00 10.60 400 PRO A O 1
ATOM 3081 N N . VAL A 1 401 ? 32.526 56.262 31.435 1.00 7.91 401 VAL A N 1
ATOM 3082 C CA . VAL A 1 401 ? 33.618 55.895 30.547 1.00 8.95 401 VAL A CA 1
ATOM 3083 C C . VAL A 1 401 ? 34.126 57.248 30.031 1.00 9.63 401 VAL A C 1
ATOM 3084 O O . VAL A 1 401 ? 33.327 58.097 29.648 1.00 10.61 401 VAL A O 1
ATOM 3088 N N . THR A 1 402 ? 35.435 57.464 30.022 1.00 9.59 402 THR A N 1
ATOM 3089 C CA . THR A 1 402 ? 36.002 58.706 29.517 1.00 10.43 402 THR A CA 1
ATOM 3090 C C . THR A 1 402 ? 36.805 58.431 28.256 1.00 10.25 402 THR A C 1
ATOM 3091 O O . THR A 1 402 ? 37.572 57.464 28.201 1.00 11.06 402 THR A O 1
ATOM 3095 N N . ILE A 1 403 ? 36.625 59.260 27.235 1.00 9.59 403 ILE A N 1
ATOM 3096 C CA . ILE A 1 403 ? 37.370 59.139 25.991 1.00 9.37 403 ILE A CA 1
ATOM 3097 C C . ILE A 1 403 ? 38.121 60.440 25.757 1.00 10.03 403 ILE A C 1
ATOM 3098 O O . ILE A 1 403 ? 37.546 61.532 25.862 1.00 10.50 403 ILE A O 1
ATOM 3103 N N . LYS A 1 404 ? 39.414 60.331 25.472 1.00 10.44 404 LYS A N 1
ATOM 3104 C CA . LYS A 1 404 ? 40.214 61.520 25.160 1.00 9.44 404 LYS A CA 1
ATOM 3105 C C . LYS A 1 404 ? 40.595 61.389 23.699 1.00 10.18 404 LYS A C 1
ATOM 3106 O O . LYS A 1 404 ? 40.976 60.300 23.242 1.00 10.57 404 LYS A O 1
ATOM 3112 N N . PHE A 1 405 ? 40.499 62.479 22.948 1.00 8.87 405 PHE A N 1
ATOM 3113 C CA . PHE A 1 405 ? 40.894 62.425 21.550 1.00 9.80 405 PHE A CA 1
ATOM 3114 C C . PHE A 1 405 ? 41.435 63.758 21.074 1.00 11.53 405 PHE A C 1
ATOM 3115 O O . PHE A 1 405 ? 41.134 64.794 21.651 1.00 11.29 405 PHE A O 1
ATOM 3123 N N . THR A 1 406 ? 42.233 63.714 20.017 1.00 12.58 406 THR A N 1
ATOM 3124 C CA . THR A 1 406 ? 42.855 64.899 19.454 1.00 13.25 406 THR A CA 1
ATOM 3125 C C . THR A 1 406 ? 42.142 65.269 18.166 1.00 13.38 406 THR A C 1
ATOM 3126 O O . THR A 1 406 ? 41.845 64.405 17.334 1.00 15.18 406 THR A O 1
ATOM 3130 N N . ALA A 1 407 ? 41.851 66.559 18.011 1.00 11.31 407 ALA A N 1
ATOM 3131 C CA . ALA A 1 407 ? 41.208 67.038 16.798 1.00 10.41 407 ALA A CA 1
ATOM 3132 C C . ALA A 1 407 ? 42.117 68.088 16.178 1.00 10.60 407 ALA A C 1
ATOM 3133 O O . ALA A 1 407 ? 42.918 68.716 16.873 1.00 13.37 407 ALA A O 1
ATOM 3135 N N . THR A 1 408 ? 42.004 68.245 14.868 1.00 12.65 408 THR A N 1
ATOM 3136 C CA . THR A 1 408 ? 42.781 69.251 14.142 1.00 13.27 408 THR A CA 1
ATOM 3137 C C . THR A 1 408 ? 41.860 70.453 13.976 1.00 15.00 408 THR A C 1
ATOM 3138 O O . THR A 1 408 ? 40.650 70.363 14.211 1.00 14.03 408 THR A O 1
ATOM 3142 N N . SER A 1 409 ? 42.425 71.579 13.546 1.00 15.28 409 SER A N 1
ATOM 3143 C CA . SER A 1 409 ? 41.617 72.779 13.357 1.00 17.83 409 SER A CA 1
ATOM 3144 C C . SER A 1 409 ? 40.544 72.564 12.285 1.00 16.22 409 SER A C 1
ATOM 3145 O O . SER A 1 409 ? 39.538 73.256 12.274 1.00 20.45 409 SER A O 1
ATOM 3148 N N . ALA A 1 410 ? 40.748 71.590 11.401 1.00 16.79 410 ALA A N 1
ATOM 3149 C CA . ALA A 1 410 ? 39.778 71.323 10.342 1.00 14.02 410 ALA A CA 1
ATOM 3150 C C . ALA A 1 410 ? 38.617 70.446 10.819 1.00 12.88 410 ALA A C 1
ATOM 3151 O O . ALA A 1 410 ? 37.669 70.205 10.075 1.00 13.96 410 ALA A O 1
ATOM 3153 N N . GLN A 1 411 ? 38.702 69.961 12.052 1.00 12.19 411 GLN A N 1
ATOM 3154 C CA . GLN A 1 411 ? 37.656 69.099 12.592 1.00 11.95 411 GLN A CA 1
ATOM 3155 C C . GLN A 1 411 ? 36.812 69.770 13.678 1.00 10.95 411 GLN A C 1
ATOM 3156 O O . GLN A 1 411 ? 36.110 69.089 14.445 1.00 11.75 411 GLN A O 1
ATOM 3162 N N . THR A 1 412 ? 36.858 71.097 13.749 1.00 10.91 412 THR A N 1
ATOM 3163 C CA . THR A 1 412 ? 36.107 71.792 14.783 1.00 11.79 412 THR A CA 1
ATOM 3164 C C . THR A 1 412 ? 34.687 72.194 14.390 1.00 11.57 412 THR A C 1
ATOM 3165 O O . THR A 1 412 ? 34.014 72.896 15.151 1.00 12.84 412 THR A O 1
ATOM 3169 N N . GLY A 1 413 ? 34.224 71.749 13.224 1.00 9.75 413 GLY A N 1
ATOM 3170 C CA . GLY A 1 413 ? 32.862 72.069 12.827 1.00 10.06 413 GLY A CA 1
ATOM 3171 C C . GLY A 1 413 ? 31.853 71.166 13.536 1.00 9.53 413 GLY A C 1
ATOM 3172 O O . GLY A 1 413 ? 32.205 70.416 14.453 1.00 9.28 413 GLY A O 1
ATOM 3173 N N . ALA A 1 414 ? 30.601 71.236 13.106 1.00 10.26 414 ALA A N 1
ATOM 3174 C CA . ALA A 1 414 ? 29.543 70.422 13.688 1.00 8.93 414 ALA A CA 1
ATOM 3175 C C . ALA A 1 414 ? 29.864 68.959 13.498 1.00 8.85 414 ALA A C 1
ATOM 3176 O O . ALA A 1 414 ? 30.486 68.577 12.496 1.00 10.27 414 ALA A O 1
ATOM 3178 N N . ALA A 1 415 ? 29.428 68.144 14.451 1.00 8.91 415 ALA A N 1
ATOM 3179 C CA . ALA A 1 415 ? 29.676 66.703 14.376 1.00 8.86 415 ALA A CA 1
ATOM 3180 C C . ALA A 1 415 ? 28.564 65.925 15.046 1.00 8.22 415 ALA A C 1
ATOM 3181 O O . ALA A 1 415 ? 27.674 66.502 15.668 1.00 10.10 415 ALA A O 1
ATOM 3183 N N . THR A 1 416 ? 28.606 64.604 14.889 1.00 8.16 416 THR A N 1
ATOM 3184 C CA . THR A 1 416 ? 27.631 63.722 15.519 1.00 7.65 416 THR A CA 1
ATOM 3185 C C . THR A 1 416 ? 28.401 62.659 16.269 1.00 6.76 416 THR A C 1
ATOM 3186 O O . THR A 1 416 ? 29.301 62.035 15.707 1.00 8.06 416 THR A O 1
ATOM 3190 N N . LEU A 1 417 ? 28.091 62.499 17.558 1.00 6.98 417 LEU A N 1
ATOM 3191 C CA . LEU A 1 417 ? 28.692 61.452 18.358 1.00 7.27 417 LEU A CA 1
ATOM 3192 C C . LEU A 1 417 ? 27.617 60.359 18.386 1.00 6.07 417 LEU A C 1
ATOM 3193 O O . LEU A 1 417 ? 26.497 60.591 18.862 1.00 8.63 417 LEU A O 1
ATOM 3198 N N . ARG A 1 418 ? 27.958 59.189 17.853 1.00 6.47 418 ARG A N 1
ATOM 3199 C CA . ARG A 1 418 ? 27.019 58.062 17.813 1.00 5.44 418 ARG A CA 1
ATOM 3200 C C . ARG A 1 418 ? 27.469 56.983 18.774 1.00 6.39 418 ARG A C 1
ATOM 3201 O O . ARG A 1 418 ? 28.584 56.466 18.662 1.00 6.52 418 ARG A O 1
ATOM 3209 N N . ILE A 1 419 ? 26.612 56.669 19.738 1.00 5.43 419 ILE A N 1
ATOM 3210 C CA . ILE A 1 419 ? 26.912 55.631 20.722 1.00 5.51 419 ILE A CA 1
ATOM 3211 C C . ILE A 1 419 ? 25.972 54.456 20.424 1.00 6.15 419 ILE A C 1
ATOM 3212 O O . ILE A 1 419 ? 24.775 54.489 20.747 1.00 6.69 419 ILE A O 1
ATOM 3217 N N . GLY A 1 420 ? 26.509 53.432 19.769 1.00 5.43 420 GLY A N 1
ATOM 3218 C CA . GLY A 1 420 ? 25.711 52.250 19.465 1.00 6.76 420 GLY A CA 1
ATOM 3219 C C . GLY A 1 420 ? 25.836 51.215 20.574 1.00 5.81 420 GLY A C 1
ATOM 3220 O O . GLY A 1 420 ? 26.939 50.970 21.076 1.00 5.69 420 GLY A O 1
ATOM 3221 N N . THR A 1 421 ? 24.710 50.616 20.955 1.00 6.13 421 THR A N 1
ATOM 3222 C CA . THR A 1 421 ? 24.674 49.607 22.014 1.00 5.08 421 THR A CA 1
ATOM 3223 C C . THR A 1 421 ? 24.051 48.320 21.473 1.00 5.25 421 THR A C 1
ATOM 3224 O O . THR A 1 421 ? 23.593 48.266 20.314 1.00 5.42 421 THR A O 1
ATOM 3228 N N . THR A 1 422 ? 24.116 47.264 22.281 1.00 3.80 422 THR A N 1
ATOM 3229 C CA . THR A 1 422 ? 23.475 46.010 21.899 1.00 4.64 422 THR A CA 1
ATOM 3230 C C . THR A 1 422 ? 22.306 45.644 22.821 1.00 4.33 422 THR A C 1
ATOM 3231 O O . THR A 1 422 ? 21.258 45.218 22.339 1.00 5.47 422 THR A O 1
ATOM 3235 N N . LEU A 1 423 ? 22.479 45.867 24.129 1.00 5.10 423 LEU A N 1
ATOM 3236 C CA . LEU A 1 423 ? 21.505 45.455 25.131 1.00 6.09 423 LEU A CA 1
ATOM 3237 C C . LEU A 1 423 ? 21.540 46.324 26.379 1.00 6.36 423 LEU A C 1
ATOM 3238 O O . LEU A 1 423 ? 22.621 46.664 26.873 1.00 5.69 423 LEU A O 1
ATOM 3243 N N . SER A 1 424 ? 20.356 46.669 26.884 1.00 6.05 424 SER A N 1
ATOM 3244 C CA . SER A 1 424 ? 20.244 47.450 28.105 1.00 6.32 424 SER A CA 1
ATOM 3245 C C . SER A 1 424 ? 19.703 46.603 29.244 1.00 5.55 424 SER A C 1
ATOM 3246 O O . SER A 1 424 ? 19.060 45.563 29.020 1.00 6.10 424 SER A O 1
ATOM 3249 N N . PHE A 1 425 ? 19.948 47.056 30.467 1.00 5.39 425 PHE A N 1
ATOM 3250 C CA . PHE A 1 425 ? 19.407 46.406 31.656 1.00 4.41 425 PHE A CA 1
ATOM 3251 C C . PHE A 1 425 ? 18.960 47.511 32.625 1.00 6.17 425 PHE A C 1
ATOM 3252 O O . PHE A 1 425 ? 19.664 48.505 32.799 1.00 5.09 425 PHE A O 1
ATOM 3260 N N . ALA A 1 426 ? 17.786 47.326 33.228 1.00 6.28 426 ALA A N 1
ATOM 3261 C CA . ALA A 1 426 ? 17.244 48.248 34.219 1.00 5.12 426 ALA A CA 1
ATOM 3262 C C . ALA A 1 426 ? 17.243 49.706 33.790 1.00 6.25 426 ALA A C 1
ATOM 3263 O O . ALA A 1 426 ? 17.577 50.602 34.575 1.00 6.94 426 ALA A O 1
ATOM 3265 N N . GLY A 1 427 ? 16.868 49.922 32.537 1.00 5.79 427 GLY A N 1
ATOM 3266 C CA . GLY A 1 427 ? 16.763 51.263 31.977 1.00 7.08 427 GLY A CA 1
ATOM 3267 C C . GLY A 1 427 ? 18.052 51.984 31.620 1.00 6.98 427 GLY A C 1
ATOM 3268 O O . GLY A 1 427 ? 18.012 53.165 31.262 1.00 8.61 427 GLY A O 1
ATOM 3269 N N . GLY A 1 428 ? 19.191 51.305 31.660 1.00 6.55 428 GLY A N 1
ATOM 3270 C CA . GLY A 1 428 ? 20.416 52.007 31.341 1.00 6.55 428 GLY A CA 1
ATOM 3271 C C . GLY A 1 428 ? 20.501 52.517 29.906 1.00 7.71 428 GLY A C 1
ATOM 3272 O O . GLY A 1 428 ? 20.172 51.788 28.971 1.00 7.97 428 GLY A O 1
ATOM 3273 N N . ARG A 1 429 ? 20.917 53.774 29.738 1.00 6.63 429 ARG A N 1
ATOM 3274 C CA . ARG A 1 429 ? 21.151 54.376 28.426 1.00 6.87 429 ARG A CA 1
ATOM 3275 C C . ARG A 1 429 ? 22.197 55.476 28.635 1.00 7.45 429 ARG A C 1
ATOM 3276 O O . ARG A 1 429 ? 22.392 55.966 29.754 1.00 7.55 429 ARG A O 1
ATOM 3284 N N . PRO A 1 430 ? 22.887 55.873 27.567 1.00 6.56 430 PRO A N 1
ATOM 3285 C CA . PRO A 1 430 ? 23.926 56.905 27.683 1.00 6.79 430 PRO A CA 1
ATOM 3286 C C . PRO A 1 430 ? 23.518 58.362 27.625 1.00 8.01 430 PRO A C 1
ATOM 3287 O O . PRO A 1 430 ? 22.584 58.728 26.916 1.00 9.00 430 PRO A O 1
ATOM 3291 N N . GLN A 1 431 ? 24.237 59.170 28.398 1.00 8.17 431 GLN A N 1
ATOM 3292 C CA . GLN A 1 431 ? 24.112 60.630 28.330 1.00 9.09 431 GLN A CA 1
ATOM 3293 C C . GLN A 1 431 ? 25.585 61.072 28.198 1.00 8.02 431 GLN A C 1
ATOM 3294 O O . GLN A 1 431 ? 26.435 60.702 29.006 1.00 10.19 431 GLN A O 1
ATOM 3300 N N . ALA A 1 432 ? 25.882 61.840 27.161 1.00 8.48 432 ALA A N 1
ATOM 3301 C CA . ALA A 1 432 ? 27.252 62.248 26.899 1.00 9.12 432 ALA A CA 1
ATOM 3302 C C . ALA A 1 432 ? 27.563 63.709 27.112 1.00 10.60 432 ALA A C 1
ATOM 3303 O O . ALA A 1 432 ? 26.722 64.558 26.855 1.00 9.81 432 ALA A O 1
ATOM 3305 N N . THR A 1 433 ? 28.793 63.968 27.558 1.00 8.57 433 THR A N 1
ATOM 3306 C CA . THR A 1 433 ? 29.308 65.318 27.724 1.00 9.35 433 THR A CA 1
ATOM 3307 C C . THR A 1 433 ? 30.537 65.399 26.832 1.00 9.99 433 THR A C 1
ATOM 3308 O O . THR A 1 433 ? 31.355 64.475 26.823 1.00 9.30 433 THR A O 1
ATOM 3312 N N . ILE A 1 434 ? 30.647 66.475 26.047 1.00 8.15 434 ILE A N 1
ATOM 3313 C CA . ILE A 1 434 ? 31.794 66.691 25.166 1.00 8.91 434 ILE A CA 1
ATOM 3314 C C . ILE A 1 434 ? 32.331 68.043 25.595 1.00 9.82 434 ILE A C 1
ATOM 3315 O O . ILE A 1 434 ? 31.677 69.059 25.381 1.00 10.31 434 ILE A O 1
ATOM 3320 N N . ASN A 1 435 ? 33.508 68.053 26.212 1.00 10.27 435 ASN A N 1
ATOM 3321 C CA . ASN A 1 435 ? 34.081 69.294 26.713 1.00 9.57 435 ASN A CA 1
ATOM 3322 C C . ASN A 1 435 ? 33.055 69.948 27.630 1.00 11.81 435 ASN A C 1
ATOM 3323 O O . ASN A 1 435 ? 32.677 69.327 28.621 1.00 13.97 435 ASN A O 1
ATOM 3328 N N . SER A 1 436 ? 32.589 71.160 27.336 1.00 12.19 436 SER A N 1
ATOM 3329 C CA . SER A 1 436 ? 31.617 71.788 28.238 1.00 14.59 436 SER A CA 1
ATOM 3330 C C . SER A 1 436 ? 30.202 71.792 27.670 1.00 14.95 436 SER A C 1
ATOM 3331 O O . SER A 1 436 ? 29.398 72.682 27.965 1.00 17.13 436 SER A O 1
ATOM 3336 N N . TYR A 1 437 ? 29.894 70.780 26.870 1.00 13.74 437 TYR A N 1
ATOM 3337 C CA . TYR A 1 437 ? 28.585 70.651 26.256 1.00 12.46 437 TYR A CA 1
ATOM 3338 C C . TYR A 1 437 ? 27.969 69.327 26.697 1.00 12.10 437 TYR A C 1
ATOM 3339 O O . TYR A 1 437 ? 28.594 68.290 26.542 1.00 11.00 437 TYR A O 1
ATOM 3348 N N . THR A 1 438 ? 26.748 69.356 27.225 1.00 11.84 438 THR A N 1
ATOM 3349 C CA . THR A 1 438 ? 26.087 68.131 27.675 1.00 12.89 438 THR A CA 1
ATOM 3350 C C . THR A 1 438 ? 24.898 67.827 26.784 1.00 12.18 438 THR A C 1
ATOM 3351 O O . THR A 1 438 ? 24.045 68.687 26.566 1.00 12.40 438 THR A O 1
ATOM 3355 N N . GLY A 1 439 ? 24.848 66.611 26.241 1.00 10.30 439 GLY A N 1
ATOM 3356 C CA . GLY A 1 439 ? 23.733 66.251 25.396 1.00 11.85 439 GLY A CA 1
ATOM 3357 C C . GLY A 1 439 ? 22.499 65.994 26.239 1.00 10.41 439 GLY A C 1
ATOM 3358 O O . GLY A 1 439 ? 22.599 65.857 27.461 1.00 11.73 439 GLY A O 1
ATOM 3359 N N . SER A 1 440 ? 21.345 65.930 25.592 1.00 12.96 440 SER A N 1
ATOM 3360 C CA . SER A 1 440 ? 20.102 65.684 26.303 1.00 13.89 440 SER A CA 1
ATOM 3361 C C . SER A 1 440 ? 20.106 64.257 26.839 1.00 13.28 440 SER A C 1
ATOM 3362 O O . SER A 1 440 ? 20.842 63.379 26.353 1.00 12.87 440 SER A O 1
ATOM 3365 N N . ALA A 1 441 ? 19.288 64.034 27.853 1.00 11.73 441 ALA A N 1
ATOM 3366 C CA . ALA A 1 441 ? 19.165 62.724 28.482 1.00 11.10 441 ALA A CA 1
ATOM 3367 C C . ALA A 1 441 ? 18.084 61.934 27.742 1.00 12.80 441 ALA A C 1
ATOM 3368 O O . ALA A 1 441 ? 16.918 62.316 27.758 1.00 12.97 441 ALA A O 1
ATOM 3370 N N . PRO A 1 442 ? 18.457 60.827 27.080 1.00 9.81 442 PRO A N 1
ATOM 3371 C CA . PRO A 1 442 ? 17.460 60.039 26.354 1.00 10.71 442 PRO A CA 1
ATOM 3372 C C . PRO A 1 442 ? 16.508 59.373 27.313 1.00 10.36 442 PRO A C 1
ATOM 3373 O O . PRO A 1 442 ? 16.841 59.147 28.487 1.00 9.89 442 PRO A O 1
ATOM 3377 N N . ALA A 1 443 ? 15.320 59.060 26.809 1.00 10.97 443 ALA A N 1
ATOM 3378 C CA . ALA A 1 443 ? 14.331 58.377 27.625 1.00 10.32 443 ALA A CA 1
ATOM 3379 C C . ALA A 1 443 ? 14.781 56.921 27.788 1.00 10.56 443 ALA A C 1
ATOM 3380 O O . ALA A 1 443 ? 15.653 56.432 27.056 1.00 10.90 443 ALA A O 1
ATOM 3382 N N . ALA A 1 444 ? 14.201 56.248 28.769 1.00 8.95 444 ALA A N 1
ATOM 3383 C CA . ALA A 1 444 ? 14.530 54.856 29.030 1.00 8.69 444 ALA A CA 1
ATOM 3384 C C . ALA A 1 444 ? 14.130 54.011 27.839 1.00 8.67 444 ALA A C 1
ATOM 3385 O O . ALA A 1 444 ? 13.138 54.272 27.181 1.00 9.72 444 ALA A O 1
ATOM 3387 N N . PRO A 1 445 ? 14.926 52.984 27.540 1.00 8.82 445 PRO A N 1
ATOM 3388 C CA . PRO A 1 445 ? 14.669 52.067 26.427 1.00 7.64 445 PRO A CA 1
ATOM 3389 C C . PRO A 1 445 ? 13.578 51.078 26.848 1.00 7.36 445 PRO A C 1
ATOM 3390 O O . PRO A 1 445 ? 13.189 51.035 28.003 1.00 8.85 445 PRO A O 1
ATOM 3394 N N . THR A 1 446 ? 13.091 50.294 25.903 1.00 8.30 446 THR A N 1
ATOM 3395 C CA . THR A 1 446 ? 12.090 49.273 26.215 1.00 9.33 446 THR A CA 1
ATOM 3396 C C . THR A 1 446 ? 12.747 48.294 27.185 1.00 9.69 446 THR A C 1
ATOM 3397 O O . THR A 1 446 ? 13.881 47.859 26.949 1.00 11.17 446 THR A O 1
ATOM 3401 N N . ASN A 1 447 ? 12.038 47.937 28.254 1.00 7.98 447 ASN A N 1
ATOM 3402 C CA . ASN A 1 447 ? 12.594 47.029 29.261 1.00 8.31 447 ASN A CA 1
ATOM 3403 C C . ASN A 1 447 ? 12.340 45.584 28.855 1.00 8.38 447 ASN A C 1
ATOM 3404 O O . ASN A 1 447 ? 11.186 45.166 28.736 1.00 12.12 447 ASN A O 1
ATOM 3409 N N . LEU A 1 448 ? 13.407 44.816 28.638 1.00 8.83 448 LEU A N 1
ATOM 3410 C CA . LEU A 1 448 ? 13.242 43.411 28.258 1.00 8.30 448 LEU A CA 1
ATOM 3411 C C . LEU A 1 448 ? 12.975 42.506 29.478 1.00 9.07 448 LEU A C 1
ATOM 3412 O O . LEU A 1 448 ? 12.754 41.300 29.335 1.00 10.90 448 LEU A O 1
ATOM 3417 N N . ASP A 1 449 ? 12.996 43.091 30.672 1.00 8.58 449 ASP A N 1
ATOM 3418 C CA . ASP A 1 449 ? 12.713 42.360 31.917 1.00 9.00 449 ASP A CA 1
ATOM 3419 C C . ASP A 1 449 ? 13.511 41.069 32.053 1.00 9.41 449 ASP A C 1
ATOM 3420 O O . ASP A 1 449 ? 12.956 40.013 32.392 1.00 10.98 449 ASP A O 1
ATOM 3425 N N . SER A 1 450 ? 14.818 41.149 31.814 1.00 6.85 450 SER A N 1
ATOM 3426 C CA . SER A 1 450 ? 15.649 39.965 31.877 1.00 6.98 450 SER A CA 1
ATOM 3427 C C . SER A 1 450 ? 17.107 40.291 32.125 1.00 5.47 450 SER A C 1
ATOM 3428 O O . SER A 1 450 ? 17.640 41.267 31.580 1.00 7.57 450 SER A O 1
ATOM 3431 N N . ARG A 1 451 ? 17.746 39.484 32.958 1.00 5.94 451 ARG A N 1
ATOM 3432 C CA . ARG A 1 451 ? 19.185 39.619 33.131 1.00 6.08 451 ARG A CA 1
ATOM 3433 C C . ARG A 1 451 ? 19.794 39.150 31.791 1.00 7.74 451 ARG A C 1
ATOM 3434 O O . ARG A 1 451 ? 19.160 38.396 31.021 1.00 7.46 451 ARG A O 1
ATOM 3442 N N . GLY A 1 452 ? 21.020 39.593 31.520 1.00 6.30 452 GLY A N 1
ATOM 3443 C CA . GLY A 1 452 ? 21.651 39.255 30.251 1.00 6.22 452 GLY A CA 1
ATOM 3444 C C . GLY A 1 452 ? 23.165 39.349 30.308 1.00 5.40 452 GLY A C 1
ATOM 3445 O O . GLY A 1 452 ? 23.851 38.336 30.131 1.00 4.49 452 GLY A O 1
ATOM 3446 N N . VAL A 1 453 ? 23.693 40.542 30.576 1.00 4.84 453 VAL A N 1
ATOM 3447 C CA . VAL A 1 453 ? 25.149 40.715 30.627 1.00 4.17 453 VAL A CA 1
ATOM 3448 C C . VAL A 1 453 ? 25.813 39.841 31.703 1.00 3.98 453 VAL A C 1
ATOM 3449 O O . VAL A 1 453 ? 26.973 39.477 31.551 1.00 3.92 453 VAL A O 1
ATOM 3453 N N . THR A 1 454 ? 25.074 39.479 32.750 1.00 4.82 454 THR A N 1
ATOM 3454 C CA . THR A 1 454 ? 25.638 38.631 33.798 1.00 4.33 454 THR A CA 1
ATOM 3455 C C . THR A 1 454 ? 25.409 37.153 33.504 1.00 5.07 454 THR A C 1
ATOM 3456 O O . THR A 1 454 ? 25.857 36.289 34.258 1.00 5.12 454 THR A O 1
ATOM 3460 N N . ARG A 1 455 ? 24.746 36.859 32.385 1.00 3.81 455 ARG A N 1
ATOM 3461 C CA . ARG A 1 455 ? 24.421 35.477 32.016 1.00 3.67 455 ARG A CA 1
ATOM 3462 C C . ARG A 1 455 ? 24.868 35.111 30.601 1.00 5.03 455 ARG A C 1
ATOM 3463 O O . ARG A 1 455 ? 24.203 34.349 29.901 1.00 3.98 455 ARG A O 1
ATOM 3471 N N . GLY A 1 456 ? 25.996 35.679 30.180 1.00 3.31 456 GLY A N 1
ATOM 3472 C CA . GLY A 1 456 ? 26.571 35.342 28.881 1.00 4.73 456 GLY A CA 1
ATOM 3473 C C . GLY A 1 456 ? 25.836 35.789 27.636 1.00 4.46 456 GLY A C 1
ATOM 3474 O O . GLY A 1 456 ? 26.072 35.229 26.558 1.00 5.02 456 GLY A O 1
ATOM 3475 N N . ALA A 1 457 ? 24.990 36.815 27.746 1.00 3.82 457 ALA A N 1
ATOM 3476 C CA . ALA A 1 457 ? 24.235 37.284 26.592 1.00 3.64 457 ALA A CA 1
ATOM 3477 C C . ALA A 1 457 ? 24.449 38.764 26.307 1.00 4.75 457 ALA A C 1
ATOM 3478 O O . ALA A 1 457 ? 24.894 39.522 27.176 1.00 4.68 457 ALA A O 1
ATOM 3480 N N . TYR A 1 458 ? 24.124 39.173 25.078 1.00 4.41 458 TYR A N 1
ATOM 3481 C CA . TYR A 1 458 ? 24.304 40.582 24.688 1.00 5.77 458 TYR A CA 1
ATOM 3482 C C . TYR A 1 458 ? 23.360 41.002 23.557 1.00 4.21 458 TYR A C 1
ATOM 3483 O O . TYR A 1 458 ? 23.329 42.183 23.203 1.00 4.23 458 TYR A O 1
ATOM 3492 N N . ARG A 1 459 ? 22.602 40.066 22.982 1.00 4.45 459 ARG A N 1
ATOM 3493 C CA . ARG A 1 459 ? 21.711 40.430 21.865 1.00 4.90 459 ARG A CA 1
ATOM 3494 C C . ARG A 1 459 ? 20.385 41.063 22.334 1.00 5.29 459 ARG A C 1
ATOM 3495 O O . ARG A 1 459 ? 19.427 40.382 22.709 1.00 5.19 459 ARG A O 1
ATOM 3503 N N . GLY A 1 460 ? 20.366 42.396 22.343 1.00 4.81 460 GLY A N 1
ATOM 3504 C CA . GLY A 1 460 ? 19.161 43.107 22.722 1.00 5.90 460 GLY A CA 1
ATOM 3505 C C . GLY A 1 460 ? 18.553 43.823 21.531 1.00 7.05 460 GLY A C 1
ATOM 3506 O O . GLY A 1 460 ? 18.670 43.370 20.380 1.00 7.24 460 GLY A O 1
ATOM 3507 N N . LEU A 1 461 ? 17.911 44.957 21.802 1.00 5.38 461 LEU A N 1
ATOM 3508 C CA . LEU A 1 461 ? 17.270 45.736 20.745 1.00 5.72 461 LEU A CA 1
ATOM 3509 C C . LEU A 1 461 ? 18.225 46.620 19.947 1.00 7.00 461 LEU A C 1
ATOM 3510 O O . LEU A 1 461 ? 17.816 47.246 18.964 1.00 8.37 461 LEU A O 1
ATOM 3515 N N . GLY A 1 462 ? 19.494 46.694 20.344 1.00 6.26 462 GLY A N 1
ATOM 3516 C CA . GLY A 1 462 ? 20.439 47.467 19.545 1.00 6.49 462 GLY A CA 1
ATOM 3517 C C . GLY A 1 462 ? 20.199 48.964 19.463 1.00 5.47 462 GLY A C 1
ATOM 3518 O O . GLY A 1 462 ? 20.410 49.592 18.402 1.00 7.18 462 GLY A O 1
ATOM 3519 N N . GLU A 1 463 ? 19.770 49.544 20.572 1.00 6.71 463 GLU A N 1
ATOM 3520 C CA . GLU A 1 463 ? 19.512 50.980 20.580 1.00 5.54 463 GLU A CA 1
ATOM 3521 C C . GLU A 1 463 ? 20.767 51.784 20.211 1.00 6.15 463 GLU A C 1
ATOM 3522 O O . GLU A 1 463 ? 21.878 51.485 20.676 1.00 6.68 463 GLU A O 1
ATOM 3528 N N . VAL A 1 464 ? 20.582 52.810 19.384 1.00 6.59 464 VAL A N 1
ATOM 3529 C CA . VAL A 1 464 ? 21.679 53.683 18.971 1.00 6.47 464 VAL A CA 1
ATOM 3530 C C . VAL A 1 464 ? 21.312 55.089 19.395 1.00 9.62 464 VAL A C 1
ATOM 3531 O O . VAL A 1 464 ? 20.188 55.555 19.172 1.00 10.36 464 VAL A O 1
ATOM 3535 N N . TYR A 1 465 ? 22.270 55.760 20.023 1.00 7.22 465 TYR A N 1
ATOM 3536 C CA . TYR A 1 465 ? 22.059 57.116 20.525 1.00 7.52 465 TYR A CA 1
ATOM 3537 C C . TYR A 1 465 ? 22.974 58.127 19.856 1.00 8.96 465 TYR A C 1
ATOM 3538 O O . TYR A 1 465 ? 24.196 58.038 19.979 1.00 9.18 465 TYR A O 1
ATOM 3547 N N . ASP A 1 466 ? 22.379 59.094 19.168 1.00 8.58 466 ASP A N 1
ATOM 3548 C CA . ASP A 1 466 ? 23.164 60.137 18.513 1.00 8.23 466 ASP A CA 1
ATOM 3549 C C . ASP A 1 466 ? 23.128 61.413 19.336 1.00 9.11 466 ASP A C 1
ATOM 3550 O O . ASP A 1 466 ? 22.097 61.764 19.929 1.00 10.62 466 ASP A O 1
ATOM 3555 N N . VAL A 1 467 ? 24.258 62.107 19.376 1.00 8.52 467 VAL A N 1
ATOM 3556 C CA . VAL A 1 467 ? 24.341 63.387 20.085 1.00 9.10 467 VAL A CA 1
ATOM 3557 C C . VAL A 1 467 ? 24.885 64.404 19.081 1.00 9.69 467 VAL A C 1
ATOM 3558 O O . VAL A 1 467 ? 25.960 64.213 18.510 1.00 8.58 467 VAL A O 1
ATOM 3562 N N . SER A 1 468 ? 24.128 65.473 18.845 1.00 10.62 468 SER A N 1
ATOM 3563 C CA . SER A 1 468 ? 24.545 66.528 17.918 1.00 10.01 468 SER A CA 1
ATOM 3564 C C . SER A 1 468 ? 25.506 67.484 18.616 1.00 10.29 468 SER A C 1
ATOM 3565 O O . SER A 1 468 ? 25.160 68.092 19.631 1.00 12.27 468 SER A O 1
ATOM 3568 N N . ILE A 1 469 ? 26.712 67.616 18.068 1.00 9.44 469 ILE A N 1
ATOM 3569 C CA . ILE A 1 469 ? 27.728 68.493 18.654 1.00 9.07 469 ILE A CA 1
ATOM 3570 C C . ILE A 1 469 ? 27.836 69.745 17.784 1.00 9.33 469 ILE A C 1
ATOM 3571 O O . ILE A 1 469 ? 28.174 69.665 16.624 1.00 9.99 469 ILE A O 1
ATOM 3576 N N . PRO A 1 470 ? 27.543 70.933 18.342 1.00 9.32 470 PRO A N 1
ATOM 3577 C CA . PRO A 1 470 ? 27.633 72.135 17.501 1.00 9.71 470 PRO A CA 1
ATOM 3578 C C . PRO A 1 470 ? 29.040 72.545 17.129 1.00 8.75 470 PRO A C 1
ATOM 3579 O O . PRO A 1 470 ? 29.995 72.209 17.822 1.00 9.50 470 PRO A O 1
ATOM 3583 N N . SER A 1 471 ? 29.157 73.257 16.015 1.00 9.04 471 SER A N 1
ATOM 3584 C CA . SER A 1 471 ? 30.449 73.750 15.569 1.00 9.53 471 SER A CA 1
ATOM 3585 C C . SER A 1 471 ? 31.049 74.602 16.681 1.00 9.32 471 SER A C 1
ATOM 3586 O O . SER A 1 471 ? 30.337 75.365 17.360 1.00 10.15 471 SER A O 1
ATOM 3589 N N . GLY A 1 472 ? 32.361 74.467 16.872 1.00 9.99 472 GLY A N 1
ATOM 3590 C CA . GLY A 1 472 ? 33.059 75.231 17.890 1.00 9.99 472 GLY A CA 1
ATOM 3591 C C . GLY A 1 472 ? 33.127 74.580 19.257 1.00 10.19 472 GLY A C 1
ATOM 3592 O O . GLY A 1 472 ? 33.746 75.120 20.153 1.00 11.78 472 GLY A O 1
ATOM 3593 N N . THR A 1 473 ? 32.477 73.427 19.424 1.00 9.47 473 THR A N 1
ATOM 3594 C CA . THR A 1 473 ? 32.511 72.731 20.703 1.00 8.47 473 THR A CA 1
ATOM 3595 C C . THR A 1 473 ? 33.745 71.824 20.713 1.00 8.86 473 THR A C 1
ATOM 3596 O O . THR A 1 473 ? 34.423 71.690 21.729 1.00 9.80 473 THR A O 1
ATOM 3600 N N . ILE A 1 474 ? 34.029 71.190 19.585 1.00 9.46 474 ILE A N 1
ATOM 3601 C CA . ILE A 1 474 ? 35.256 70.410 19.479 1.00 9.85 474 ILE A CA 1
ATOM 3602 C C . ILE A 1 474 ? 36.350 71.483 19.301 1.00 9.46 474 ILE A C 1
ATOM 3603 O O . ILE A 1 474 ? 36.141 72.489 18.615 1.00 10.97 474 ILE A O 1
ATOM 3608 N N . VAL A 1 475 ? 37.503 71.286 19.924 1.00 10.44 475 VAL A N 1
ATOM 3609 C CA . VAL A 1 475 ? 38.591 72.263 19.809 1.00 10.59 475 VAL A CA 1
ATOM 3610 C C . VAL A 1 475 ? 39.850 71.635 19.228 1.00 12.36 475 VAL A C 1
ATOM 3611 O O . VAL A 1 475 ? 40.032 70.416 19.297 1.00 11.62 475 VAL A O 1
ATOM 3615 N N . ALA A 1 476 ? 40.722 72.447 18.632 1.00 10.63 476 ALA A N 1
ATOM 3616 C CA . ALA A 1 476 ? 41.968 71.900 18.104 1.00 13.29 476 ALA A CA 1
ATOM 3617 C C . ALA A 1 476 ? 42.774 71.445 19.324 1.00 13.37 476 ALA A C 1
ATOM 3618 O O . ALA A 1 476 ? 42.903 72.172 20.300 1.00 15.03 476 ALA A O 1
ATOM 3620 N N . GLY A 1 477 ? 43.311 70.236 19.274 1.00 13.03 477 GLY A N 1
ATOM 3621 C CA . GLY A 1 477 ? 44.055 69.747 20.414 1.00 12.88 477 GLY A CA 1
ATOM 3622 C C . GLY A 1 477 ? 43.268 68.672 21.135 1.00 12.21 477 GLY A C 1
ATOM 3623 O O . GLY A 1 477 ? 42.466 67.972 20.522 1.00 11.55 477 GLY A O 1
ATOM 3624 N N . THR A 1 478 ? 43.484 68.557 22.440 1.00 12.65 478 THR A N 1
ATOM 3625 C CA . THR A 1 478 ? 42.815 67.535 23.238 1.00 12.32 478 THR A CA 1
ATOM 3626 C C . THR A 1 478 ? 41.357 67.863 23.562 1.00 12.24 478 THR A C 1
ATOM 3627 O O . THR A 1 478 ? 41.008 69.009 23.866 1.00 12.23 478 THR A O 1
ATOM 3631 N N . ASN A 1 479 ? 40.513 66.838 23.448 1.00 9.85 479 ASN A N 1
ATOM 3632 C CA . ASN A 1 479 ? 39.094 66.928 23.741 1.00 9.32 479 ASN A CA 1
ATOM 3633 C C . ASN A 1 479 ? 38.718 65.790 24.673 1.00 9.97 479 ASN A C 1
ATOM 3634 O O . ASN A 1 479 ? 39.378 64.752 24.697 1.00 11.20 479 ASN A O 1
ATOM 3639 N N . THR A 1 480 ? 37.638 65.976 25.420 1.00 8.28 480 THR A N 1
ATOM 3640 C CA . THR A 1 480 ? 37.188 64.971 26.375 1.00 8.96 480 THR A CA 1
ATOM 3641 C C . THR A 1 480 ? 35.713 64.664 26.247 1.00 8.74 480 THR A C 1
ATOM 3642 O O . THR A 1 480 ? 34.871 65.571 26.260 1.00 10.00 480 THR A O 1
ATOM 3646 N N . ILE A 1 481 ? 35.401 63.379 26.117 1.00 9.05 481 ILE A N 1
ATOM 3647 C CA . ILE A 1 481 ? 34.021 62.901 26.058 1.00 8.75 481 ILE A CA 1
ATOM 3648 C C . ILE A 1 481 ? 33.789 62.020 27.282 1.00 9.40 481 ILE A C 1
ATOM 3649 O O . ILE A 1 481 ? 34.601 61.147 27.597 1.00 10.54 481 ILE A O 1
ATOM 3654 N N . THR A 1 482 ? 32.678 62.254 27.966 1.00 7.82 482 THR A N 1
ATOM 3655 C CA . THR A 1 482 ? 32.307 61.464 29.128 1.00 8.74 482 THR A CA 1
ATOM 3656 C C . THR A 1 482 ? 30.968 60.799 28.816 1.00 9.16 482 THR A C 1
ATOM 3657 O O . THR A 1 482 ? 30.011 61.473 28.440 1.00 11.23 482 THR A O 1
ATOM 3661 N N . ILE A 1 483 ? 30.916 59.476 28.913 1.00 8.00 483 ILE A N 1
ATOM 3662 C CA . ILE A 1 483 ? 29.678 58.741 28.681 1.00 8.60 483 ILE A CA 1
ATOM 3663 C C . ILE A 1 483 ? 29.204 58.173 30.008 1.00 8.37 483 ILE A C 1
ATOM 3664 O O . ILE A 1 483 ? 29.835 57.282 30.570 1.00 9.26 483 ILE A O 1
ATOM 3669 N N . ASN A 1 484 ? 28.102 58.711 30.511 1.00 9.01 484 ASN A N 1
ATOM 3670 C CA . ASN A 1 484 ? 27.528 58.244 31.754 1.00 9.95 484 ASN A CA 1
ATOM 3671 C C . ASN A 1 484 ? 26.303 57.408 31.467 1.00 10.97 484 ASN A C 1
ATOM 3672 O O . ASN A 1 484 ? 25.532 57.712 30.564 1.00 12.62 484 ASN A O 1
ATOM 3677 N N . VAL A 1 485 ? 26.131 56.336 32.217 1.00 10.31 485 VAL A N 1
ATOM 3678 C CA . VAL A 1 485 ? 24.915 55.581 32.040 1.00 10.93 485 VAL A CA 1
ATOM 3679 C C . VAL A 1 485 ? 23.925 56.181 33.034 1.00 10.56 485 VAL A C 1
ATOM 3680 O O . VAL A 1 485 ? 24.248 56.399 34.212 1.00 12.37 485 VAL A O 1
ATOM 3684 N N . ILE A 1 486 ? 22.734 56.519 32.545 1.00 8.14 486 ILE A N 1
ATOM 3685 C CA . ILE A 1 486 ? 21.701 57.080 33.400 1.00 9.34 486 ILE A CA 1
ATOM 3686 C C . ILE A 1 486 ? 20.504 56.152 33.480 1.00 7.81 486 ILE A C 1
ATOM 3687 O O . ILE A 1 486 ? 20.248 55.371 32.561 1.00 7.51 486 ILE A O 1
ATOM 3692 N N . SER A 1 487 ? 19.787 56.261 34.591 1.00 7.45 487 SER A N 1
ATOM 3693 C CA . SER A 1 487 ? 18.575 55.495 34.834 1.00 7.83 487 SER A CA 1
ATOM 3694 C C . SER A 1 487 ? 17.973 55.851 36.190 1.00 8.67 487 SER A C 1
ATOM 3695 O O . SER A 1 487 ? 18.698 56.148 37.132 1.00 11.12 487 SER A O 1
ATOM 3698 N N . GLY A 1 488 ? 16.649 55.777 36.271 1.00 9.28 488 GLY A N 1
ATOM 3699 C CA . GLY A 1 488 ? 15.968 56.027 37.526 1.00 9.99 488 GLY A CA 1
ATOM 3700 C C . GLY A 1 488 ? 16.006 54.795 38.417 1.00 11.34 488 GLY A C 1
ATOM 3701 O O . GLY A 1 488 ? 15.649 54.862 39.598 1.00 14.16 488 GLY A O 1
ATOM 3702 N N . SER A 1 489 ? 16.452 53.666 37.872 1.00 10.19 489 SER A N 1
ATOM 3703 C CA . SER A 1 489 ? 16.519 52.430 38.629 1.00 9.82 489 SER A CA 1
ATOM 3704 C C . SER A 1 489 ? 17.861 52.305 39.347 1.00 10.46 489 SER A C 1
ATOM 3705 O O . SER A 1 489 ? 18.800 53.072 39.095 1.00 10.13 489 SER A O 1
ATOM 3708 N N . SER A 1 490 ? 17.941 51.348 40.264 1.00 10.93 490 SER A N 1
ATOM 3709 C CA . SER A 1 490 ? 19.166 51.116 41.029 1.00 12.16 490 SER A CA 1
ATOM 3710 C C . SER A 1 490 ? 19.413 49.618 41.180 1.00 11.78 490 SER A C 1
ATOM 3711 O O . SER A 1 490 ? 18.498 48.810 41.027 1.00 13.19 490 SER A O 1
ATOM 3716 N N . GLY A 1 491 ? 20.657 49.257 41.481 1.00 10.35 491 GLY A N 1
ATOM 3717 C CA . GLY A 1 491 ? 21.004 47.862 41.669 1.00 10.23 491 GLY A CA 1
ATOM 3718 C C . GLY A 1 491 ? 22.393 47.721 42.260 1.00 8.33 491 GLY A C 1
ATOM 3719 O O . GLY A 1 491 ? 23.169 48.681 42.277 1.00 8.87 491 GLY A O 1
ATOM 3720 N N . ASP A 1 492 ? 22.693 46.524 42.760 1.00 7.69 492 ASP A N 1
ATOM 3721 C CA . ASP A 1 492 ? 24.001 46.223 43.347 1.00 7.40 492 ASP A CA 1
ATOM 3722 C C . ASP A 1 492 ? 24.912 45.774 42.203 1.00 9.31 492 ASP A C 1
ATOM 3723 O O . ASP A 1 492 ? 24.505 44.974 41.362 1.00 7.53 492 ASP A O 1
ATOM 3728 N N . THR A 1 493 ? 26.137 46.284 42.210 1.00 8.41 493 THR A N 1
ATOM 3729 C CA . THR A 1 493 ? 27.180 46.003 41.231 1.00 8.86 493 THR A CA 1
ATOM 3730 C C . THR A 1 493 ? 26.706 45.742 39.800 1.00 7.74 493 THR A C 1
ATOM 3731 O O . THR A 1 493 ? 26.195 46.665 39.165 1.00 6.56 493 THR A O 1
ATOM 3735 N N . TYR A 1 494 ? 26.837 44.512 39.300 1.00 6.13 494 TYR A N 1
ATOM 3736 C CA . TYR A 1 494 ? 26.509 44.245 37.899 1.00 6.07 494 TYR A CA 1
ATOM 3737 C C . TYR A 1 494 ? 25.038 44.207 37.571 1.00 6.80 494 TYR A C 1
ATOM 3738 O O . TYR A 1 494 ? 24.676 44.075 36.401 1.00 7.70 494 TYR A O 1
ATOM 3747 N N . LEU A 1 495 ? 24.198 44.334 38.602 1.00 6.09 495 LEU A N 1
ATOM 3748 C CA . LEU A 1 495 ? 22.758 44.413 38.421 1.00 6.13 495 LEU A CA 1
ATOM 3749 C C . LEU A 1 495 ? 22.316 45.884 38.477 1.00 6.62 495 LEU A C 1
ATOM 3750 O O . LEU A 1 495 ? 21.124 46.205 38.470 1.00 7.43 495 LEU A O 1
ATOM 3755 N N . SER A 1 496 ? 23.271 46.796 38.560 1.00 6.61 496 SER A N 1
ATOM 3756 C CA . SER A 1 496 ? 22.880 48.213 38.462 1.00 5.94 496 SER A CA 1
ATOM 3757 C C . SER A 1 496 ? 22.564 48.468 36.961 1.00 6.76 496 SER A C 1
ATOM 3758 O O . SER A 1 496 ? 22.981 47.690 36.082 1.00 6.15 496 SER A O 1
ATOM 3761 N N . PRO A 1 497 ? 21.828 49.545 36.646 1.00 5.05 497 PRO A N 1
ATOM 3762 C CA . PRO A 1 497 ? 21.498 49.842 35.245 1.00 5.79 497 PRO A CA 1
ATOM 3763 C C . PRO A 1 497 ? 22.76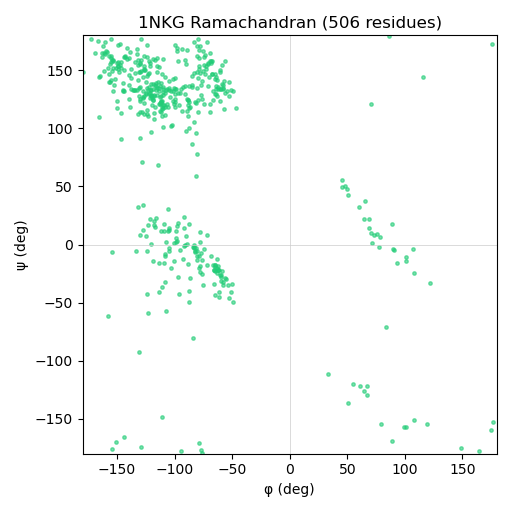3 49.868 34.403 1.00 5.79 497 PRO A C 1
ATOM 3764 O O . PRO A 1 497 ? 23.777 50.422 34.799 1.00 5.50 497 PRO A O 1
ATOM 3768 N N . ASN A 1 498 ? 22.678 49.315 33.195 1.00 4.05 498 ASN A N 1
ATOM 3769 C CA . ASN A 1 498 ? 23.861 49.227 32.357 1.00 3.99 498 ASN A CA 1
ATOM 3770 C C . ASN A 1 498 ? 23.469 48.990 30.905 1.00 4.61 498 ASN A C 1
ATOM 3771 O O . ASN A 1 498 ? 22.295 48.789 30.587 1.00 5.12 498 ASN A O 1
ATOM 3776 N N . PHE A 1 499 ? 24.459 49.091 30.033 1.00 4.37 499 PHE A N 1
ATOM 3777 C CA . PHE A 1 499 ? 24.260 48.714 28.641 1.00 3.95 499 PHE A CA 1
ATOM 3778 C C . PHE A 1 499 ? 25.578 48.226 28.102 1.00 5.66 499 PHE A C 1
ATOM 3779 O O . PHE A 1 499 ? 26.659 48.576 28.608 1.00 4.32 499 PHE A O 1
ATOM 3787 N N . ILE A 1 500 ? 25.478 47.404 27.058 1.00 4.94 500 ILE A N 1
ATOM 3788 C CA . ILE A 1 500 ? 26.631 46.829 26.386 1.00 5.17 500 ILE A CA 1
ATOM 3789 C C . ILE A 1 500 ? 26.884 47.627 25.116 1.00 5.25 500 ILE A C 1
ATOM 3790 O O . ILE A 1 500 ? 25.942 47.945 24.376 1.00 4.89 500 ILE A O 1
ATOM 3795 N N . PHE A 1 501 ? 28.145 47.970 24.867 1.00 4.90 501 PHE A N 1
ATOM 3796 C CA . PHE A 1 501 ? 28.492 48.732 23.660 1.00 5.05 501 PHE A CA 1
ATOM 3797 C C . PHE A 1 501 ? 28.603 47.902 22.387 1.00 5.45 501 PHE A C 1
ATOM 3798 O O . PHE A 1 501 ? 29.019 46.755 22.435 1.00 5.76 501 PHE A O 1
ATOM 3806 N N . ASP A 1 502 ? 28.271 48.537 21.266 1.00 5.77 502 ASP A N 1
ATOM 3807 C CA . ASP A 1 502 ? 28.460 47.973 19.943 1.00 5.93 502 ASP A CA 1
ATOM 3808 C C . ASP A 1 502 ? 29.638 48.748 19.299 1.00 5.30 502 ASP A C 1
ATOM 3809 O O . ASP A 1 502 ? 30.648 48.175 18.880 1.00 4.61 502 ASP A O 1
ATOM 3814 N N . CYS A 1 503 ? 29.491 50.071 19.219 1.00 6.20 503 CYS A N 1
ATOM 3815 C CA . CYS A 1 503 ? 30.492 50.910 18.567 1.00 5.71 503 CYS A CA 1
ATOM 3816 C C . CYS A 1 503 ? 30.256 52.379 18.934 1.00 5.88 503 CYS A C 1
ATOM 3817 O O . CYS A 1 503 ? 29.124 52.784 19.140 1.00 7.75 503 CYS A O 1
ATOM 3820 N N . VAL A 1 504 ? 31.332 53.149 19.084 1.00 5.71 504 VAL A N 1
ATOM 3821 C CA . VAL A 1 504 ? 31.188 54.574 19.364 1.00 6.60 504 VAL A CA 1
ATOM 3822 C C . VAL A 1 504 ? 31.915 55.268 18.214 1.00 6.83 504 VAL A C 1
ATOM 3823 O O . VAL A 1 504 ? 33.085 54.980 17.954 1.00 8.52 504 VAL A O 1
ATOM 3827 N N . GLU A 1 505 ? 31.237 56.177 17.527 1.00 6.55 505 GLU A N 1
ATOM 3828 C CA . GLU A 1 505 ? 31.856 56.870 16.397 1.00 6.85 505 GLU A CA 1
ATOM 3829 C C . GLU A 1 505 ? 31.531 58.364 16.393 1.00 7.19 505 GLU A C 1
ATOM 3830 O O . GLU A 1 505 ? 30.392 58.760 16.595 1.00 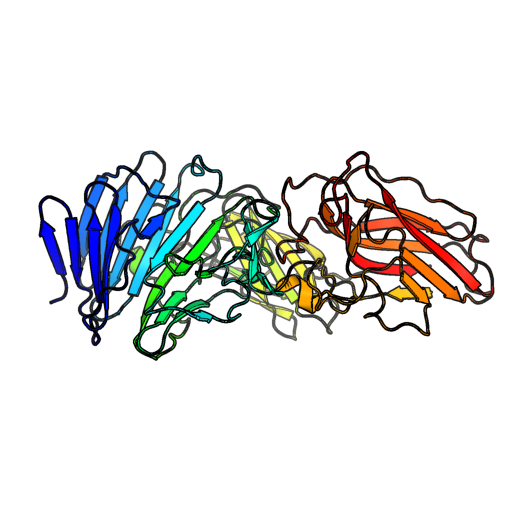8.39 505 GLU A O 1
ATOM 3836 N N . LEU A 1 506 ? 32.561 59.176 16.177 1.00 7.34 506 LEU A N 1
ATOM 3837 C CA . LEU A 1 506 ? 32.404 60.626 16.098 1.00 8.15 506 LEU A CA 1
ATOM 3838 C C . LEU A 1 506 ? 32.658 60.957 14.627 1.00 9.19 506 LEU A C 1
ATOM 3839 O O . LEU A 1 506 ? 33.744 60.701 14.108 1.00 9.25 506 LEU A O 1
ATOM 3844 N N . PHE A 1 507 ? 31.646 61.498 13.947 1.00 8.00 507 PHE A N 1
ATOM 3845 C CA . PHE A 1 507 ? 31.791 61.808 12.520 1.00 8.99 507 PHE A CA 1
ATOM 3846 C C . PHE A 1 507 ? 31.171 63.149 12.146 1.00 10.38 507 PHE A C 1
ATOM 3847 O O . PHE A 1 507 ? 30.389 63.721 12.919 1.00 10.21 507 PHE A O 1
ATOM 3855 N N . GLN A 1 508 ? 31.514 63.631 10.951 1.00 11.80 508 GLN A N 1
ATOM 3856 C CA . GLN A 1 508 ? 31.022 64.926 10.461 1.00 16.88 508 GLN A CA 1
ATOM 3857 C C . GLN A 1 508 ? 30.453 64.837 9.045 1.00 21.89 508 GLN A C 1
ATOM 3858 O O . GLN A 1 508 ? 29.797 65.823 8.617 1.00 22.90 508 GLN A O 1
#

InterPro domains:
  IPR008979 Galactose-binding-like domain superfamily [SSF49785] (358-526)
  IPR011013 Galactose mutarotase-like domain superfamily [SSF74650] (20-268)
  IPR013784 Carbohydrate-binding-like fold [SSF49452] (270-352)
  IPR014718 Glycoside hydrolase-type carbohydrate-binding [G3DSA:2.70.98.10] (20-270)
  IPR015364 Rhamnogalacturonase B, N-terminal [PF09284] (21-269)
  IPR016590 Rhamnogalacturonase B [PIRSF011794] (8-527)
  IPR016590 Rhamnogalacturonase B [PTHR36574] (3-526)
  IPR029411 Rhamnogalacturonan lyase, domain III [PF14683] (360-525)
  IPR029413 Rhamnogalacturonan lyase, domain II [PF14686] (275-348)
  IPR029413 Rhamnogalacturonan lyase, domain II [cd10316] (275-348)

Radius of gyration: 25.17 Å; Cα contacts (8 Å, |Δi|>4): 1440; chains: 1; bounding box: 52×82×52 Å

Solvent-accessible surface area: 18985 Å² total; per-residue (Å²): 114,29,15,53,88,86,51,112,73,10,23,45,0,31,0,73,9,122,62,65,0,62,2,24,0,18,85,78,18,7,25,2,66,26,0,40,1,107,61,40,70,0,7,51,111,90,71,8,1,9,9,16,90,28,37,54,90,16,93,13,78,27,64,94,48,60,74,55,1,34,1,19,0,59,36,151,59,12,4,6,5,5,0,1,50,44,25,47,20,10,0,2,0,0,0,49,0,83,41,38,30,130,130,30,33,1,31,4,1,0,11,0,49,21,135,56,0,53,83,7,52,94,60,28,80,31,0,23,10,21,144,23,98,50,65,13,61,96,14,0,43,65,32,74,85,61,2,20,0,52,10,0,5,2,40,30,3,11,54,3,59,92,4,4,0,2,13,140,40,6,31,0,0,0,4,1,87,41,15,7,2,1,1,10,4,1,4,8,18,3,0,4,4,23,12,39,48,74,44,0,2,0,11,3,4,0,2,0,36,30,13,25,47,44,99,58,9,76,16,5,1,2,14,1,2,0,52,2,12,99,82,44,80,11,73,45,104,32,103,32,65,24,1,48,113,8,132,11,88,35,53,46,27,80,99,24,23,4,79,0,23,14,55,0,54,50,12,52,107,100,30,100,30,1,0,10,0,72,35,141,55,0,2,6,28,29,85,18,58,123,78,0,54,12,75,3,57,33,0,30,63,26,78,3,44,0,10,0,26,5,12,9,46,52,23,20,86,39,66,10,74,3,64,54,72,56,74,41,113,57,91,10,75,20,48,41,167,44,42,104,62,29,9,87,2,9,84,8,15,4,34,7,78,34,5,40,15,10,86,55,0,46,44,13,8,2,57,6,98,117,20,57,71,15,28,85,29,78,19,51,47,80,97,28,56,49,83,46,0,0,0,0,0,0,74,68,40,1,39,40,0,26,0,70,4,98,2,78,90,93,43,37,30,64,8,32,0,42,1,0,4,0,8,13,40,22,13,1,34,3,44,1,40,0,51,119,76,81,3,103,60,37,85,62,21,90,90,33,119,20,56,2,4,1,21,0,8,10,32,6,80,26,36,62,29,77,19,87,2,61,80,55,26,1,70,64,31,96,1,37,0,32,0,46,3,37,15,87,52,101,29,122,82,31,60,0,0,2,2,0,0,3,0,0,3,0,17,81

CATH classification: 2.70.98.10 (+2 more: 2.60.40.1120, 2.60.120.260)

Sequence (508 aa):
AFGITTSSSAYVIDTNAPNQLKFTVSRSSCDITSIIHYGTELQYSSQGSHIGSGLGSATVTATQSGDYIKVTCVTDTLTQYMVVHNGDPIIHMATYITAEPSIGELRFIARLNSDLLPNEEPFGDVSTTADGTAIEGSDVFLVGSETRSKFYSSERFIDDQRHCIAGDAHRVCMILNQYESSSGGPFHRDINSNNGGSYNALYWYMNSGHVQTESYRMGLHGPYSMYFSRSGTPSTSIDTSFFADLDIKGYVAASGRGKVAGTASGADSSMDWVVHWYNDAAQYWTYTSSSGSFTSPAMKPGTYTMVYYQGEYAVATSSVTVSAGSTTTKNISGSVKTGTTIFKIGEWDGQPTGFRNAANQLRMHPSDSRMSSWGPLTYTVGSSALTDFPMAVFKSVNNPVTIKFTATSAQTGAATLRIGTTLSFAGGRPQATINSYTGSAPAAPTNLDSRGVTRGAYRGLGEVYDVSIPSGTIVAGTNTITINVISGSSGDTYLSPNFIFDCVELFQ